Protein 4ZH0 (pdb70)

Secondary structure (DSSP, 8-state):
-HHHHHHHHHHHHHHHHHHHHHHHHHHT-HHHHHHHHHHHHHHHHHHHH-STT-HHHHHHHHHHHHHHHHHHHHGGGB-----GGG---SS-EEEEEEEEETTEEEEEE---SS--STT---HHHHHHHHHHHHHHHHHHHH-PPPTT----EEEEEEEEEEESTT--TTSHHHH--S-TTEEEEEEEEEETTEEEEEEEEEEEE-TTSTT-TTSS-EEEEEEEEEEEE-SHHHHHHHHHHHHHHHHHH--EEE----S-SEEEHHHHTHHHHHHHH--HHHHHHHHHHHHHHHS---S--S-SSSPPP-TTTS-GGG---HHHHHHH--HHHHHHHHTT-GGG--HHHHHHIIIIIT---S---PPPTT---TT-TTS--S-HHHHHHHHHHHHHTTHHHHHHHHHHHHHHHHHHTHHHHHHHHHHHHHHHHHHHHTSTT-GGGTTSEEEEE-TT-TTS--EEEEE-HHHHHHHHHHHHH-

Structure (mmCIF, N/CA/C/O backbone):
data_4ZH0
#
_entry.id   4ZH0
#
_cell.length_a   60.830
_cell.length_b   93.040
_cell.length_c   96.920
_cell.angle_alpha   90.00
_cell.angle_beta   90.00
_cell.angle_gamma   90.00
#
_symmetry.space_group_name_H-M   'P 21 21 21'
#
loop_
_entity.id
_entity.type
_entity.pdbx_description
1 polymer 'Outer membrane protein-adhesin'
2 water water
#
loop_
_atom_site.group_PDB
_atom_site.id
_atom_site.type_symbol
_atom_site.label_atom_id
_atom_site.label_alt_id
_atom_site.label_comp_id
_atom_site.label_asym_id
_atom_site.label_entity_id
_atom_site.label_seq_id
_atom_site.pdbx_PDB_ins_code
_atom_site.Cartn_x
_atom_site.Cartn_y
_atom_site.Cartn_z
_atom_site.occupancy
_atom_site.B_iso_or_equiv
_atom_site.auth_seq_id
_atom_site.auth_comp_id
_atom_site.auth_asym_id
_atom_site.auth_atom_id
_atom_site.pdbx_PDB_model_num
ATOM 1 N N . GLN A 1 18 ? 42.122 -8.006 70.012 1.00 62.77 27 GLN A N 1
AT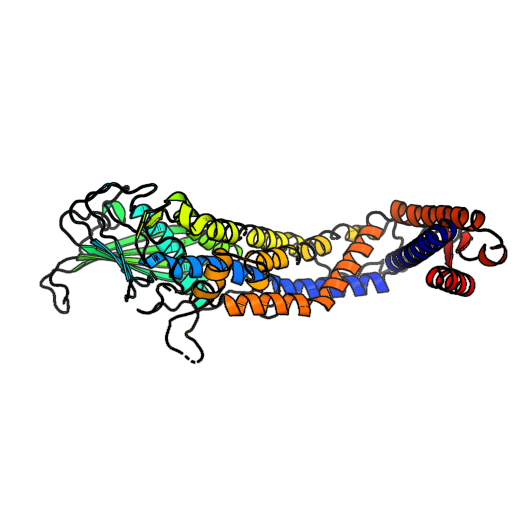OM 2 C CA . GLN A 1 18 ? 42.243 -7.814 71.475 1.00 65.94 27 GLN A CA 1
ATOM 3 C C . GLN A 1 18 ? 40.870 -7.702 72.113 1.00 70.60 27 GLN A C 1
ATOM 4 O O . GLN A 1 18 ? 40.115 -6.741 71.841 1.00 66.70 27 GLN A O 1
ATOM 10 N N . ASP A 1 19 ? 40.581 -8.657 72.991 1.00 70.60 28 ASP A N 1
ATOM 11 C CA . ASP A 1 19 ? 39.332 -8.670 73.750 1.00 72.56 28 ASP A CA 1
ATOM 12 C C . ASP A 1 19 ? 39.106 -7.341 74.483 1.00 73.81 28 ASP A C 1
ATOM 13 O O . ASP A 1 19 ? 38.160 -6.620 74.155 1.00 64.61 28 ASP A O 1
ATOM 18 N N . LEU A 1 20 ? 40.006 -6.999 75.413 1.00 69.59 29 LEU A N 1
ATOM 19 C CA . LEU A 1 20 ? 39.864 -5.792 76.258 1.00 66.28 29 LEU A CA 1
ATOM 20 C C . LEU A 1 20 ? 39.617 -4.484 75.474 1.00 69.75 29 LEU A C 1
ATOM 21 O O . LEU A 1 20 ? 38.953 -3.571 75.970 1.00 71.05 29 LEU A O 1
ATOM 26 N N . SER A 1 21 ? 40.135 -4.401 74.256 1.00 62.41 30 SER A N 1
ATOM 27 C CA . SER A 1 21 ? 39.937 -3.236 73.433 1.00 61.34 30 SER A CA 1
ATOM 28 C C . SER A 1 21 ? 38.537 -3.210 72.794 1.00 57.69 30 SER A C 1
ATOM 29 O O . SER A 1 21 ? 37.954 -2.121 72.636 1.00 48.12 30 SER A O 1
ATOM 32 N N . ASP A 1 22 ? 38.014 -4.366 72.395 1.00 57.48 31 ASP A N 1
ATOM 33 C CA . ASP A 1 22 ? 36.627 -4.421 71.898 1.00 59.31 31 ASP A CA 1
ATOM 34 C C . ASP A 1 22 ? 35.652 -4.069 73.018 1.00 58.23 31 ASP A C 1
ATOM 35 O O . ASP A 1 22 ? 34.611 -3.430 72.774 1.00 51.94 31 ASP A O 1
ATOM 40 N N . ARG A 1 23 ? 36.000 -4.471 74.240 1.00 49.03 32 ARG A N 1
ATOM 41 C CA . ARG A 1 23 ? 35.276 -4.037 75.433 1.00 54.13 32 ARG A CA 1
ATOM 42 C C . ARG A 1 23 ? 35.187 -2.540 75.612 1.00 52.61 32 ARG A C 1
ATOM 43 O O . ARG A 1 23 ? 34.120 -2.025 75.906 1.00 53.72 32 ARG A O 1
ATOM 51 N N . TYR A 1 24 ? 36.319 -1.853 75.529 1.00 50.26 33 TYR A N 1
ATOM 52 C CA . TYR A 1 24 ? 36.345 -0.422 75.827 1.00 44.77 33 TYR A CA 1
ATOM 53 C C . TYR A 1 24 ? 35.646 0.358 74.732 1.00 42.55 33 TYR A C 1
ATOM 54 O O . TYR A 1 24 ? 35.064 1.385 75.011 1.00 41.39 33 TYR A O 1
ATOM 63 N N . GLU A 1 25 ? 35.703 -0.159 73.509 1.00 42.10 34 GLU A N 1
ATOM 64 C CA . GLU A 1 25 ? 35.105 0.467 72.357 1.00 47.54 34 GLU A CA 1
ATOM 65 C C . GLU A 1 25 ? 33.571 0.374 72.504 1.00 43.19 34 GLU A C 1
ATOM 66 O O . GLU A 1 25 ? 32.875 1.371 72.345 1.00 40.12 34 GLU A O 1
ATOM 72 N N . SER A 1 26 ? 33.088 -0.828 72.805 1.00 37.74 35 SER A N 1
ATOM 73 C CA . SER A 1 26 ? 31.688 -1.080 72.930 1.00 38.74 35 SER A CA 1
ATOM 74 C C . SER A 1 26 ? 31.105 -0.191 74.075 1.00 35.77 35 SER A C 1
ATOM 75 O O . SER A 1 26 ? 30.116 0.469 73.882 1.00 34.27 35 SER A O 1
ATOM 78 N N . LEU A 1 27 ? 31.764 -0.162 75.223 1.00 34.95 36 LEU A N 1
ATOM 79 C CA . LEU A 1 27 ? 31.426 0.744 76.327 1.00 37.10 36 LEU A CA 1
ATOM 80 C C . LEU A 1 27 ? 31.400 2.243 75.996 1.00 39.51 36 LEU A C 1
ATOM 81 O O . LEU A 1 27 ? 30.533 2.956 76.494 1.00 35.90 36 LEU A O 1
ATOM 86 N N . ASN A 1 28 ? 32.387 2.717 75.232 1.00 35.67 37 ASN A N 1
ATOM 87 C CA . ASN A 1 28 ? 32.422 4.121 74.798 1.00 38.43 37 ASN A CA 1
ATOM 88 C C . ASN A 1 28 ? 31.257 4.450 73.907 1.00 33.43 37 ASN A C 1
ATOM 89 O O . ASN A 1 28 ? 30.659 5.527 74.026 1.00 35.05 37 ASN A O 1
ATOM 94 N N . ASN A 1 29 ? 30.975 3.557 72.974 1.00 31.42 38 ASN A N 1
ATOM 95 C CA . ASN A 1 29 ? 29.849 3.722 72.100 1.00 36.41 38 ASN A CA 1
ATOM 96 C C . ASN A 1 29 ? 28.525 3.714 72.825 1.00 34.34 38 ASN A C 1
ATOM 97 O O . ASN A 1 29 ? 27.688 4.522 72.500 1.00 32.79 38 ASN A O 1
ATOM 102 N N . LEU A 1 30 ? 28.345 2.820 73.792 1.00 30.27 39 LEU A N 1
ATOM 103 C CA . LEU A 1 30 ? 27.117 2.810 74.610 1.00 29.86 39 LEU A CA 1
ATOM 104 C C . LEU A 1 30 ? 26.946 4.065 75.488 1.00 27.97 39 LEU A C 1
ATOM 105 O O . LEU A 1 30 ? 25.857 4.594 75.647 1.00 23.63 39 LEU A O 1
ATOM 110 N N . LEU A 1 31 ? 28.012 4.475 76.142 1.00 27.18 40 LEU A N 1
ATOM 111 C CA . LEU A 1 31 ? 27.984 5.750 76.854 1.00 26.44 40 LEU A CA 1
ATOM 112 C C . LEU A 1 31 ? 27.579 6.938 75.987 1.00 28.29 40 LEU A C 1
ATOM 113 O O . LEU A 1 31 ? 26.715 7.752 76.404 1.00 25.45 40 LEU A O 1
ATOM 118 N N . ASN A 1 32 ? 28.154 7.046 74.800 1.00 26.51 41 ASN A N 1
ATOM 119 C CA . ASN A 1 32 ? 27.680 8.053 73.839 1.00 28.73 41 ASN A CA 1
ATOM 120 C C . ASN A 1 32 ? 26.212 7.939 73.460 1.00 28.67 41 ASN A C 1
ATOM 121 O O . ASN A 1 32 ? 25.474 8.931 73.438 1.00 31.18 41 ASN A O 1
ATOM 126 N N . ARG A 1 33 ? 25.780 6.722 73.166 1.00 26.47 42 ARG A N 1
ATOM 127 C CA . ARG A 1 33 ? 24.396 6.492 72.904 1.00 26.35 42 ARG A CA 1
ATOM 128 C C . ARG A 1 33 ? 23.489 6.918 74.067 1.00 27.14 42 ARG A C 1
ATOM 129 O O . ARG A 1 33 ? 22.512 7.616 73.891 1.00 23.46 42 ARG A O 1
ATOM 137 N N . TYR A 1 34 ? 23.821 6.470 75.266 1.00 25.20 43 TYR A N 1
ATOM 138 C CA . TYR A 1 34 ? 23.117 6.837 76.449 1.00 27.25 43 TYR A CA 1
ATOM 139 C C . TYR A 1 34 ? 23.035 8.324 76.662 1.00 27.88 43 TYR A C 1
ATOM 140 O O . TYR A 1 34 ? 21.964 8.880 76.978 1.00 24.09 43 TYR A O 1
ATOM 149 N N . SER A 1 35 ? 24.165 8.980 76.485 1.00 25.39 44 SER A N 1
ATOM 150 C CA . SER A 1 35 ? 24.186 10.430 76.669 1.00 26.74 44 SER A CA 1
ATOM 151 C C . SER A 1 35 ? 23.260 11.169 75.684 1.00 24.04 44 SER A C 1
ATOM 152 O O . SER A 1 35 ? 22.564 12.104 76.098 1.00 24.53 44 SER A O 1
ATOM 155 N N . THR A 1 36 ? 23.235 10.738 74.428 1.00 21.13 45 THR A N 1
ATOM 156 C CA . THR A 1 36 ? 22.381 11.319 73.387 1.00 22.89 45 THR A CA 1
ATOM 157 C C . THR A 1 36 ? 20.928 11.035 73.650 1.00 22.87 45 THR A C 1
ATOM 158 O O . THR A 1 36 ? 20.079 11.924 73.556 1.00 20.28 45 THR A O 1
ATOM 162 N N . LEU A 1 37 ? 20.618 9.799 74.022 1.00 22.32 46 LEU A N 1
ATOM 163 C CA . LEU A 1 37 ? 19.235 9.435 74.383 1.00 24.44 46 LEU A CA 1
ATOM 164 C C . LEU A 1 37 ? 18.691 10.227 75.615 1.00 22.69 46 LEU A C 1
ATOM 165 O O . LEU A 1 37 ? 17.529 10.685 75.602 1.00 22.82 46 LEU A O 1
ATOM 170 N N . ASN A 1 38 ? 19.558 10.431 76.607 1.00 21.75 47 ASN A N 1
ATOM 171 C CA . ASN A 1 38 ? 19.276 11.228 77.769 1.00 22.48 47 ASN A CA 1
ATOM 172 C C . ASN A 1 38 ? 18.902 12.651 77.402 1.00 22.80 47 ASN A C 1
ATOM 173 O O . ASN A 1 38 ? 17.860 13.159 77.813 1.00 22.32 47 ASN A O 1
ATOM 178 N N . THR A 1 39 ? 19.719 13.261 76.570 1.00 21.80 48 THR A N 1
ATOM 179 C CA . THR A 1 39 ? 19.418 14.558 76.054 1.00 22.73 48 THR A CA 1
ATOM 180 C C . THR A 1 39 ? 18.056 14.631 75.276 1.00 23.53 48 THR A C 1
ATOM 181 O O . THR A 1 39 ? 17.350 15.644 75.357 1.00 21.53 48 THR A O 1
ATOM 185 N N . LEU A 1 40 ? 17.745 13.598 74.515 1.00 21.68 49 LEU A N 1
ATOM 186 C CA . LEU A 1 40 ? 16.552 13.564 73.657 1.00 26.45 49 LEU A CA 1
ATOM 187 C C . LEU A 1 40 ? 15.289 13.514 74.496 1.00 24.67 49 LEU A C 1
ATOM 188 O O . LEU A 1 40 ? 14.320 14.219 74.205 1.00 25.10 49 LEU A O 1
ATOM 193 N N . ILE A 1 41 ? 15.351 12.729 75.580 1.00 22.32 50 ILE A N 1
ATOM 194 C CA . ILE A 1 41 ? 14.326 12.662 76.607 1.00 24.80 50 ILE A CA 1
ATOM 195 C C . ILE A 1 41 ? 14.123 14.007 77.308 1.00 25.57 50 ILE A C 1
ATOM 196 O O . ILE A 1 41 ? 13.010 14.483 77.409 1.00 23.40 50 ILE A O 1
ATOM 201 N N . LYS A 1 42 ? 15.221 14.644 77.707 1.00 23.44 51 LYS A N 1
ATOM 202 C CA . LYS A 1 42 ? 15.138 15.977 78.274 1.00 22.91 51 LYS A CA 1
ATOM 203 C C . LYS A 1 42 ? 14.547 17.018 77.302 1.00 21.01 51 LYS A C 1
ATOM 204 O O . LYS A 1 42 ? 13.708 17.835 77.668 1.00 23.01 51 LYS A O 1
ATOM 210 N N . LEU A 1 43 ? 14.974 16.985 76.050 1.00 21.90 52 LEU A N 1
ATOM 211 C CA . LEU A 1 43 ? 14.492 17.912 75.075 1.00 21.61 52 LEU A CA 1
ATOM 212 C C . LEU A 1 43 ? 12.986 17.735 74.844 1.00 26.04 52 LEU A C 1
ATOM 213 O O . LEU A 1 43 ? 12.219 18.714 74.653 1.00 24.58 52 LEU A O 1
ATOM 218 N N . SER A 1 44 ? 12.598 16.492 74.750 1.00 27.52 53 SER A N 1
ATOM 219 C CA . SER A 1 44 ? 11.206 16.141 74.486 1.00 30.86 53 SER A CA 1
ATOM 220 C C . SER A 1 44 ? 10.274 16.475 75.650 1.00 30.82 53 SER A C 1
ATOM 221 O O . SER A 1 44 ? 9.061 16.417 75.466 1.00 34.36 53 SER A O 1
ATOM 224 N N . ALA A 1 45 ? 10.809 16.771 76.837 1.00 28.76 54 ALA A N 1
ATOM 225 C CA . ALA A 1 45 ? 10.009 17.259 77.980 1.00 31.34 54 ALA A CA 1
ATOM 226 C C . ALA A 1 45 ? 10.073 18.775 78.180 1.00 31.28 54 ALA A C 1
ATOM 227 O O . ALA A 1 45 ? 9.627 19.273 79.179 1.00 33.93 54 ALA A O 1
ATOM 229 N N . ASP A 1 46 ? 10.673 19.517 77.257 1.00 30.09 55 ASP A N 1
ATOM 230 C CA . ASP A 1 46 ? 10.875 20.958 77.421 1.00 28.25 55 ASP A CA 1
ATOM 231 C C . ASP A 1 46 ? 10.222 21.673 76.255 1.00 24.12 55 ASP A C 1
ATOM 232 O O . ASP A 1 46 ? 10.813 21.735 75.165 1.00 24.23 55 ASP A O 1
ATOM 237 N N . PRO A 1 47 ? 9.016 22.234 76.458 1.00 26.70 56 PRO A N 1
ATOM 238 C CA . PRO A 1 47 ? 8.359 22.981 75.361 1.00 24.47 56 PRO A CA 1
ATOM 239 C C . PRO A 1 47 ? 9.150 24.070 74.739 1.00 23.68 56 PRO A C 1
ATOM 240 O O . PRO A 1 47 ? 9.035 24.243 73.536 1.00 24.63 56 PRO A O 1
ATOM 244 N N . SER A 1 48 ? 9.994 24.775 75.478 1.00 23.60 57 SER A N 1
ATOM 245 C CA . SER A 1 48 ? 10.800 25.837 74.839 1.00 25.83 57 SER A CA 1
ATOM 246 C C . SER A 1 48 ? 11.781 25.255 73.764 1.00 26.02 57 SER A C 1
ATOM 247 O O . SER A 1 48 ? 11.932 25.822 72.678 1.00 26.97 57 SER A O 1
ATOM 250 N N . ALA A 1 49 ? 12.384 24.095 74.045 1.00 23.97 58 ALA A N 1
ATOM 251 C CA . ALA A 1 49 ? 13.207 23.435 73.060 1.00 26.33 58 ALA A CA 1
ATOM 252 C C . ALA A 1 49 ? 12.372 22.864 71.891 1.00 23.74 58 ALA A C 1
ATOM 253 O O . ALA A 1 49 ? 12.728 23.036 70.724 1.00 24.79 58 ALA A O 1
ATOM 255 N N . ILE A 1 50 ? 11.245 22.220 72.176 1.00 25.00 59 ILE A N 1
ATOM 256 C CA . ILE A 1 50 ? 10.385 21.673 71.141 1.00 22.53 59 ILE A CA 1
ATOM 257 C C . ILE A 1 50 ? 9.900 22.766 70.184 1.00 22.33 59 ILE A C 1
ATOM 258 O O . ILE A 1 50 ? 9.909 22.552 68.966 1.00 20.40 59 ILE A O 1
ATOM 263 N N . ASN A 1 51 ? 9.580 23.952 70.740 1.00 23.45 60 ASN A N 1
ATOM 264 C CA . ASN A 1 51 ? 9.140 25.092 69.924 1.00 23.23 60 ASN A CA 1
ATOM 265 C C . ASN A 1 51 ? 10.225 25.644 69.021 1.00 22.39 60 ASN A C 1
ATOM 266 O O . ASN A 1 51 ? 9.948 26.004 67.876 1.00 20.99 60 ASN A O 1
ATOM 271 N N . ALA A 1 52 ? 11.450 25.720 69.507 1.00 21.28 61 ALA A N 1
ATOM 272 C CA . ALA A 1 52 ? 12.532 26.181 68.650 1.00 19.55 61 ALA A CA 1
ATOM 273 C C . ALA A 1 52 ? 12.748 25.199 67.495 1.00 19.94 61 ALA A C 1
ATOM 274 O O . ALA A 1 52 ? 12.838 25.614 66.389 1.00 22.38 61 ALA A O 1
ATOM 276 N N . VAL A 1 53 ? 12.667 23.894 67.735 1.00 20.09 62 VAL A N 1
ATOM 277 C CA . VAL A 1 53 ? 12.862 22.896 66.692 1.00 20.82 62 VAL A CA 1
ATOM 278 C C . VAL A 1 53 ? 11.680 22.925 65.674 1.00 22.36 62 VAL A C 1
ATOM 279 O O . VAL A 1 53 ? 11.888 22.801 64.439 1.00 23.34 62 VAL A O 1
ATOM 283 N N . ARG A 1 54 ? 10.457 23.127 66.171 1.00 20.54 63 ARG A N 1
ATOM 284 C CA . ARG A 1 54 ? 9.315 23.320 65.276 1.00 22.23 63 ARG A CA 1
ATOM 285 C C . ARG A 1 54 ? 9.437 24.532 64.385 1.00 24.19 63 ARG A C 1
ATOM 286 O O . ARG A 1 54 ? 9.106 24.478 63.187 1.00 22.03 63 ARG A O 1
ATOM 294 N N . GLU A 1 55 ? 9.815 25.656 64.973 1.00 26.47 64 GLU A N 1
ATOM 295 C CA . GLU A 1 55 ? 10.051 26.851 64.187 1.00 27.29 64 GLU A CA 1
ATOM 296 C C . GLU A 1 55 ? 11.092 26.600 63.057 1.00 26.75 64 GLU A C 1
ATOM 297 O O . GLU A 1 55 ? 10.914 27.062 61.916 1.00 23.47 64 GLU A O 1
ATOM 303 N N . ASN A 1 56 ? 12.181 25.898 63.394 1.00 23.09 65 ASN A N 1
ATOM 304 C CA . ASN A 1 56 ? 13.186 25.552 62.418 1.00 20.95 65 ASN A CA 1
ATOM 305 C C . ASN A 1 56 ? 12.638 24.661 61.323 1.00 22.41 65 ASN A C 1
ATOM 306 O O . ASN A 1 56 ? 12.961 24.850 60.130 1.00 21.87 65 ASN A O 1
ATOM 311 N N . LEU A 1 57 ? 11.859 23.670 61.720 1.00 19.85 66 LEU A N 1
ATOM 312 C CA . LEU A 1 57 ? 11.190 22.819 60.730 1.00 22.11 66 LEU A CA 1
ATOM 313 C C . LEU A 1 57 ? 10.240 23.561 59.769 1.00 24.07 66 LEU A C 1
ATOM 314 O O . LEU A 1 57 ? 10.270 23.305 58.600 1.00 23.22 66 LEU A O 1
ATOM 319 N N . GLY A 1 58 ? 9.451 24.529 60.242 1.00 24.88 67 GLY A N 1
ATOM 320 C CA . GLY A 1 58 ? 8.610 25.315 59.340 1.00 24.52 67 GLY A CA 1
ATOM 321 C C . GLY A 1 58 ? 9.456 26.149 58.391 1.00 25.88 67 GLY A C 1
ATOM 322 O O . GLY A 1 58 ? 9.079 26.340 57.244 1.00 26.17 67 GLY A O 1
ATOM 323 N N . ALA A 1 59 ? 10.558 26.704 58.875 1.00 21.96 68 ALA A N 1
ATOM 324 C CA . ALA A 1 59 ? 11.411 27.491 57.998 1.00 23.78 68 ALA A CA 1
ATOM 325 C C . ALA A 1 59 ? 12.110 26.632 56.933 1.00 25.41 68 ALA A C 1
ATOM 326 O O . ALA A 1 59 ? 12.143 27.052 55.777 1.00 29.00 68 ALA A O 1
ATOM 328 N N . SER A 1 60 ? 12.544 25.409 57.252 1.00 23.05 69 SER A N 1
ATOM 329 C CA . SER A 1 60 ? 13.108 24.589 56.200 1.00 24.47 69 SER A CA 1
ATOM 330 C C . SER A 1 60 ? 12.057 24.211 55.146 1.00 22.71 69 SER A C 1
ATOM 331 O O . SER A 1 60 ? 12.390 24.047 54.003 1.00 23.02 69 SER A O 1
ATOM 334 N N . ALA A 1 61 ? 10.818 23.960 55.554 1.00 24.30 70 ALA A N 1
ATOM 335 C CA . ALA A 1 61 ? 9.742 23.622 54.606 1.00 25.14 70 ALA A CA 1
ATOM 336 C C . ALA A 1 61 ? 9.540 24.758 53.679 1.00 27.77 70 ALA A C 1
ATOM 337 O O . ALA A 1 61 ? 9.484 24.582 52.452 1.00 25.10 70 ALA A O 1
ATOM 339 N N . LYS A 1 62 ? 9.491 25.955 54.248 1.00 28.51 71 LYS A N 1
ATOM 340 C CA . LYS A 1 62 ? 9.436 27.158 53.382 1.00 32.80 71 LYS A CA 1
ATOM 341 C C . LYS A 1 62 ? 10.519 27.256 52.378 1.00 29.14 71 LYS A C 1
ATOM 342 O O . LYS A 1 62 ? 10.254 27.561 51.231 1.00 29.53 71 LYS A O 1
ATOM 348 N N . ASN A 1 63 ? 11.732 26.984 52.791 1.00 30.22 72 ASN A N 1
ATOM 349 C CA . ASN A 1 63 ? 12.805 26.894 51.885 1.00 30.62 72 ASN A CA 1
ATOM 350 C C . ASN A 1 63 ? 12.632 25.849 50.814 1.00 33.50 72 ASN A C 1
ATOM 351 O O . ASN A 1 63 ? 12.871 26.140 49.637 1.00 34.44 72 ASN A O 1
ATOM 356 N N . LEU A 1 64 ? 12.339 24.616 51.198 1.00 25.23 73 LEU A N 1
ATOM 357 C CA . LEU A 1 64 ? 12.214 23.609 50.149 1.00 24.61 73 LEU A CA 1
ATOM 358 C C . LEU A 1 64 ? 11.115 23.989 49.089 1.00 27.90 73 LEU A C 1
ATOM 359 O O . LEU A 1 64 ? 11.358 23.919 47.880 1.00 28.41 73 LEU A O 1
ATOM 364 N N . ILE A 1 65 ? 9.921 24.363 49.554 1.00 24.31 74 ILE A N 1
ATOM 365 C CA . ILE A 1 65 ? 8.700 24.543 48.714 1.00 28.26 74 ILE A CA 1
ATOM 366 C C . ILE A 1 65 ? 8.566 25.971 48.146 1.00 29.63 74 ILE A C 1
ATOM 367 O O . ILE A 1 65 ? 7.874 26.201 47.164 1.00 32.98 74 ILE A O 1
ATOM 372 N N . GLY A 1 66 ? 9.249 26.933 48.740 1.00 29.99 75 GLY A N 1
ATOM 373 C CA . GLY A 1 66 ? 9.068 28.334 48.436 1.00 28.33 75 GLY A CA 1
ATOM 374 C C . GLY A 1 66 ? 10.214 28.896 47.676 1.00 30.08 75 GLY A C 1
ATOM 375 O O . GLY A 1 66 ? 10.039 29.859 46.931 1.00 31.81 75 GLY A O 1
ATOM 376 N N . ASP A 1 67 ? 11.406 28.350 47.861 1.00 28.92 76 ASP A N 1
ATOM 377 C CA . ASP A 1 67 ? 12.585 28.926 47.187 1.00 32.21 76 ASP A CA 1
ATOM 378 C C . ASP A 1 67 ? 12.856 28.214 45.867 1.00 29.05 76 ASP A C 1
ATOM 379 O O . ASP A 1 67 ? 12.243 27.164 45.553 1.00 29.19 76 ASP A O 1
ATOM 384 N N . LYS A 1 68 ? 13.778 28.778 45.103 1.00 30.36 77 LYS A N 1
ATOM 385 C CA . LYS A 1 68 ? 14.165 28.207 43.801 1.00 29.09 77 LYS A CA 1
ATOM 386 C C . LYS A 1 68 ? 15.628 27.891 43.805 1.00 29.00 77 LYS A C 1
ATOM 387 O O . LYS A 1 68 ? 15.995 26.732 44.056 1.00 26.00 77 LYS A O 1
ATOM 393 N N . ALA A 1 69 ? 16.478 28.887 43.560 1.00 28.61 78 ALA A N 1
ATOM 394 C CA . ALA A 1 69 ? 17.914 28.659 43.528 1.00 29.70 78 ALA A CA 1
ATOM 395 C C . ALA A 1 69 ? 18.402 27.824 44.674 1.00 28.95 78 ALA A C 1
ATOM 396 O O . ALA A 1 69 ? 19.155 26.885 44.466 1.00 34.48 78 ALA A O 1
ATOM 398 N N . ASN A 1 70 ? 17.975 28.169 45.886 1.00 29.13 79 ASN A N 1
ATOM 399 C CA . ASN A 1 70 ? 18.412 27.474 47.078 1.00 32.94 79 ASN A CA 1
ATOM 400 C C . ASN A 1 70 ? 17.683 26.204 47.485 1.00 28.95 79 ASN A C 1
ATOM 401 O O . ASN A 1 70 ? 18.053 25.646 48.495 1.00 32.22 79 ASN A O 1
ATOM 406 N N . SER A 1 71 ? 16.672 25.756 46.744 1.00 26.59 80 SER A N 1
ATOM 407 C CA . SER A 1 71 ? 15.928 24.525 47.081 1.00 23.80 80 SER A CA 1
ATOM 408 C C . SER A 1 71 ? 16.461 23.296 46.357 1.00 23.28 80 SER A C 1
ATOM 409 O O . SER A 1 71 ? 16.386 23.250 45.120 1.00 21.82 80 SER A O 1
ATOM 412 N N . PRO A 1 72 ? 16.946 22.277 47.096 1.00 20.42 81 PRO A N 1
ATOM 413 C CA . PRO A 1 72 ? 17.322 21.040 46.374 1.00 22.96 81 PRO A CA 1
ATOM 414 C C . PRO A 1 72 ? 16.137 20.385 45.693 1.00 22.17 81 PRO A C 1
ATOM 415 O O . PRO A 1 72 ? 16.276 19.743 44.671 1.00 23.19 81 PRO A O 1
ATOM 419 N N . ALA A 1 73 ? 14.966 20.602 46.235 1.00 23.27 82 ALA A N 1
ATOM 420 C CA . ALA A 1 73 ? 13.767 20.060 45.639 1.00 24.69 82 ALA A CA 1
ATOM 421 C C . ALA A 1 73 ? 13.476 20.694 44.252 1.00 23.74 82 ALA A C 1
ATOM 422 O O . ALA A 1 73 ? 13.231 19.971 43.261 1.00 23.25 82 ALA A O 1
ATOM 424 N N . TYR A 1 74 ? 13.514 22.013 44.200 1.00 21.04 83 TYR A N 1
ATOM 425 C CA . TYR A 1 74 ? 13.382 22.729 42.984 1.00 21.58 83 TYR A CA 1
ATOM 426 C C . TYR A 1 74 ? 14.412 22.272 41.983 1.00 21.16 83 TYR A C 1
ATOM 427 O O . TYR A 1 74 ? 14.024 21.993 40.841 1.00 22.95 83 TYR A O 1
ATOM 436 N N . GLN A 1 75 ? 15.690 22.249 42.392 1.00 19.44 84 GLN A N 1
ATOM 437 C CA . GLN A 1 75 ? 16.776 21.917 41.495 1.00 21.45 84 GLN A CA 1
ATOM 438 C C . GLN A 1 75 ? 16.631 20.538 40.939 1.00 22.15 84 GLN A C 1
ATOM 439 O O . GLN A 1 75 ? 16.914 20.328 39.728 1.00 19.74 84 GLN A O 1
ATOM 445 N N . ALA A 1 76 ? 16.152 19.615 41.777 1.00 20.66 85 ALA A N 1
ATOM 446 C CA . ALA A 1 76 ? 15.942 18.227 41.346 1.00 21.26 85 ALA A CA 1
ATOM 447 C C . ALA A 1 76 ? 14.812 18.044 40.302 1.00 20.18 85 ALA A C 1
ATOM 448 O O . ALA A 1 76 ? 14.954 17.297 39.307 1.00 21.80 85 ALA A O 1
ATOM 450 N N . VAL A 1 77 ? 13.704 18.730 40.517 1.00 21.33 86 VAL A N 1
ATOM 451 C CA . VAL A 1 77 ? 12.639 18.739 39.551 1.00 21.76 86 VAL A CA 1
ATOM 452 C C . VAL A 1 77 ? 13.087 19.329 38.172 1.00 23.81 86 VAL A C 1
ATOM 453 O O . VAL A 1 77 ? 12.789 18.740 37.134 1.00 21.85 86 VAL A O 1
ATOM 457 N N . LEU A 1 78 ? 13.745 20.491 38.204 1.00 22.01 87 LEU A N 1
ATOM 458 C CA . LEU A 1 78 ? 14.291 21.162 37.031 1.00 21.62 87 LEU A CA 1
ATOM 459 C C . LEU A 1 78 ? 15.252 20.263 36.270 1.00 20.98 87 LEU A C 1
ATOM 460 O O . LEU A 1 78 ? 15.215 20.183 35.037 1.00 21.51 87 LEU A O 1
ATOM 465 N N . LEU A 1 79 ? 16.032 19.509 37.001 1.00 20.05 88 LEU A N 1
ATOM 466 C CA . LEU A 1 79 ? 17.027 18.609 36.431 1.00 20.96 88 LEU A CA 1
ATOM 467 C C . LEU A 1 79 ? 16.369 17.404 35.721 1.00 21.41 88 LEU A C 1
ATOM 468 O O . LEU A 1 79 ? 16.763 17.061 34.584 1.00 23.47 88 LEU A O 1
ATOM 473 N N . ALA A 1 80 ? 15.372 16.806 36.341 1.00 18.58 89 ALA A N 1
ATOM 474 C CA . ALA A 1 80 ? 14.600 15.759 35.663 1.00 19.49 89 ALA A CA 1
ATOM 475 C C . ALA A 1 80 ? 13.943 16.243 34.328 1.00 22.11 89 ALA A C 1
ATOM 476 O O . ALA A 1 80 ? 14.087 15.619 33.306 1.00 20.83 89 ALA A O 1
ATOM 478 N N . ILE A 1 81 ? 13.264 17.373 34.365 1.00 20.01 90 ILE A N 1
ATOM 479 C CA . ILE A 1 81 ? 12.698 17.971 33.177 1.00 22.59 90 ILE A CA 1
ATOM 480 C C . ILE A 1 81 ? 13.764 18.314 32.093 1.00 25.37 90 ILE A C 1
ATOM 481 O O . ILE A 1 81 ? 13.651 17.953 30.922 1.00 21.84 90 ILE A O 1
ATOM 486 N N . ASN A 1 82 ? 14.786 19.043 32.493 1.00 23.97 91 ASN A N 1
ATOM 487 C CA . ASN A 1 82 ? 15.849 19.405 31.571 1.00 23.39 91 ASN A CA 1
ATOM 488 C C . ASN A 1 82 ? 16.545 18.221 30.945 1.00 22.84 91 ASN A C 1
ATOM 489 O O . ASN A 1 82 ? 16.896 18.309 29.795 1.00 22.23 91 ASN A O 1
ATOM 494 N N . ALA A 1 83 ? 16.701 17.107 31.667 1.00 22.61 92 ALA A N 1
ATOM 495 C CA . ALA A 1 83 ? 17.302 15.913 31.108 1.00 22.16 92 ALA A CA 1
ATOM 496 C C . ALA A 1 83 ? 16.473 15.341 29.981 1.00 22.49 92 ALA A C 1
ATOM 497 O O . ALA A 1 83 ? 17.046 14.903 28.971 1.00 21.71 92 ALA A O 1
ATOM 499 N N . ALA A 1 84 ? 15.143 15.345 30.148 1.00 24.17 93 ALA A N 1
ATOM 500 C CA . ALA A 1 84 ? 14.207 14.769 29.130 1.00 25.34 93 ALA A CA 1
ATOM 501 C C . ALA A 1 84 ? 14.167 15.627 27.855 1.00 24.73 93 ALA A C 1
ATOM 502 O O . ALA A 1 84 ? 14.299 15.110 26.759 1.00 21.16 93 ALA A O 1
ATOM 504 N N . VAL A 1 85 ? 14.038 16.939 28.013 1.00 23.67 94 VAL A N 1
ATOM 505 C CA . VAL A 1 85 ? 14.107 17.858 26.872 1.00 22.65 94 VAL A CA 1
ATOM 506 C C . VAL A 1 85 ? 15.462 17.746 26.172 1.00 23.21 94 VAL A C 1
ATOM 507 O O . VAL A 1 85 ? 15.549 17.629 24.931 1.00 21.32 94 VAL A O 1
ATOM 511 N N . GLY A 1 86 ? 16.512 17.743 26.970 1.00 19.52 95 GLY A N 1
ATOM 512 C CA . GLY A 1 86 ? 17.877 17.691 26.403 1.00 19.58 95 GLY A CA 1
ATOM 513 C C . GLY A 1 86 ? 18.151 16.387 25.690 1.00 20.18 95 GLY A C 1
ATOM 514 O O . GLY A 1 86 ? 18.740 16.406 24.601 1.00 19.04 95 GLY A O 1
ATOM 515 N N . PHE A 1 87 ? 17.590 15.267 26.203 1.00 19.99 96 PHE A N 1
ATOM 516 C CA . PHE A 1 87 ? 17.732 13.988 25.522 1.00 20.69 96 PHE A CA 1
ATOM 517 C C . PHE A 1 87 ? 17.118 14.115 24.114 1.00 22.86 96 PHE A C 1
ATOM 518 O O . PHE A 1 87 ? 17.770 13.743 23.119 1.00 21.81 96 PHE A O 1
ATOM 526 N N . TRP A 1 88 ? 15.925 14.711 23.997 1.00 19.79 97 TRP A N 1
ATOM 527 C CA . TRP A 1 88 ? 15.319 14.876 22.664 1.00 20.79 97 TRP A CA 1
ATOM 528 C C . TRP A 1 88 ? 16.107 15.817 21.752 1.00 19.59 97 TRP A C 1
ATOM 529 O O . TRP A 1 88 ? 16.290 15.552 20.559 1.00 19.23 97 TRP A O 1
ATOM 540 N N . ASN A 1 89 ? 16.664 16.867 22.299 1.00 18.79 98 ASN A N 1
ATOM 541 C CA . ASN A 1 89 ? 17.443 17.766 21.451 1.00 18.90 98 ASN A CA 1
ATOM 542 C C . ASN A 1 89 ? 18.714 17.050 20.910 1.00 18.50 98 ASN A C 1
ATOM 543 O O . ASN A 1 89 ? 19.177 17.344 19.857 1.00 21.15 98 ASN A O 1
ATOM 548 N N . VAL A 1 90 ? 19.217 16.059 21.615 1.00 20.57 99 VAL A N 1
ATOM 549 C CA . VAL A 1 90 ? 20.390 15.291 21.152 1.00 22.43 99 VAL A CA 1
ATOM 550 C C . VAL A 1 90 ? 20.036 14.350 20.031 1.00 20.98 99 VAL A C 1
ATOM 551 O O . VAL A 1 90 ? 20.666 14.356 18.984 1.00 20.95 99 VAL A O 1
ATOM 555 N N . VAL A 1 91 ? 18.992 13.571 20.249 1.00 23.45 100 VAL A N 1
ATOM 556 C CA . VAL A 1 91 ? 18.712 12.444 19.357 1.00 23.47 100 VAL A CA 1
ATOM 557 C C . VAL A 1 91 ? 17.623 12.689 18.320 1.00 22.39 100 VAL A C 1
ATOM 558 O O . VAL A 1 91 ? 17.459 11.913 17.415 1.00 22.75 100 VAL A O 1
ATOM 562 N N . GLY A 1 92 ? 16.846 13.737 18.468 1.00 23.44 101 GLY A N 1
ATOM 563 C CA . GLY A 1 92 ? 15.738 13.985 17.559 1.00 23.07 101 GLY A CA 1
ATOM 564 C C . GLY A 1 92 ? 16.137 14.036 16.093 1.00 21.76 101 GLY A C 1
ATOM 565 O O . GLY A 1 92 ? 15.465 13.490 15.253 1.00 21.74 101 GLY A O 1
ATOM 566 N N . TYR A 1 93 ? 17.227 14.695 15.775 1.00 23.20 102 TYR A N 1
ATOM 567 C CA . TYR A 1 93 ? 17.580 14.859 14.389 1.00 22.05 102 TYR A CA 1
ATOM 568 C C . TYR A 1 93 ? 17.876 13.560 13.611 1.00 23.56 102 TYR A C 1
ATOM 569 O O . TYR A 1 93 ? 17.882 13.624 12.408 1.00 25.61 102 TYR A O 1
ATOM 578 N N . VAL A 1 94 ? 18.114 12.439 14.277 1.00 22.95 103 VAL A N 1
ATOM 579 C CA . VAL A 1 94 ? 18.489 11.196 13.632 1.00 25.03 103 VAL A CA 1
ATOM 580 C C . VAL A 1 94 ? 17.351 10.231 13.675 1.00 25.73 103 VAL A C 1
ATOM 581 O O . VAL A 1 94 ? 17.450 9.175 13.097 1.00 25.98 103 VAL A O 1
ATOM 585 N N . THR A 1 95 ? 16.296 10.575 14.390 1.00 24.63 104 THR A N 1
ATOM 586 C CA . THR A 1 95 ? 15.199 9.651 14.665 1.00 29.28 104 THR A CA 1
ATOM 587 C C . THR A 1 95 ? 14.237 9.687 13.491 1.00 29.07 104 THR A C 1
ATOM 588 O O . THR A 1 95 ? 13.816 10.750 13.059 1.00 30.39 104 THR A O 1
ATOM 592 N N . GLN A 1 96 ? 13.892 8.527 12.944 1.00 31.74 105 GLN A N 1
ATOM 593 C CA . GLN A 1 96 ? 13.065 8.506 11.738 1.00 31.80 105 GLN A CA 1
ATOM 594 C C . GLN A 1 96 ? 11.592 8.589 12.072 1.00 27.18 105 GLN A C 1
ATOM 595 O O . GLN A 1 96 ? 11.115 8.003 13.061 1.00 26.16 105 GLN A O 1
ATOM 601 N N . CYS A 1 97 ? 10.875 9.349 11.269 1.00 26.24 106 CYS A N 1
ATOM 602 C CA . CYS A 1 97 ? 9.439 9.442 11.393 1.00 25.03 106 CYS A CA 1
ATOM 603 C C . CYS A 1 97 ? 8.765 9.602 10.016 1.00 24.92 106 CYS A C 1
ATOM 604 O O . CYS A 1 97 ? 9.386 10.069 9.052 1.00 25.63 106 CYS A O 1
ATOM 607 N N . GLY A 1 98 ? 7.478 9.276 9.937 1.00 24.44 107 GLY A N 1
ATOM 608 C CA . GLY A 1 98 ? 6.786 9.337 8.685 1.00 24.34 107 GLY A CA 1
ATOM 609 C C . GLY A 1 98 ? 5.467 8.592 8.656 1.00 25.68 107 GLY A C 1
ATOM 610 O O . GLY A 1 98 ? 4.913 8.126 9.688 1.00 25.45 107 GLY A O 1
ATOM 611 N N . GLY A 1 99 ? 4.930 8.530 7.434 1.00 23.68 108 GLY A N 1
ATOM 612 C CA . GLY A 1 99 ? 3.692 7.858 7.180 1.00 24.15 108 GLY A CA 1
ATOM 613 C C . GLY A 1 99 ? 2.531 8.805 7.227 1.00 23.87 108 GLY A C 1
ATOM 614 O O . GLY A 1 99 ? 2.673 10.090 7.202 1.00 25.83 108 GLY A O 1
ATOM 615 N N . ASN A 1 100 ? 1.384 8.169 7.227 1.00 27.31 109 ASN A N 1
ATOM 616 C CA . ASN A 1 100 ? 0.050 8.833 7.215 1.00 27.88 109 ASN A CA 1
ATOM 617 C C . ASN A 1 100 ? -0.681 8.641 8.516 1.00 28.53 109 ASN A C 1
ATOM 618 O O . ASN A 1 100 ? -0.107 8.033 9.438 1.00 26.36 109 ASN A O 1
ATOM 623 N N . ALA A 1 101 ? -1.930 9.120 8.604 1.00 30.33 110 ALA A N 1
ATOM 624 C CA . ALA A 1 101 ? -2.728 9.001 9.822 1.00 32.00 110 ALA A CA 1
ATOM 625 C C . ALA A 1 101 ? -2.940 7.575 10.214 1.00 33.69 110 ALA A C 1
ATOM 626 O O . ALA A 1 101 ? -2.799 6.659 9.389 1.00 35.07 110 ALA A O 1
ATOM 628 N N . ASN A 1 102 ? -3.233 7.394 11.503 1.00 33.52 111 ASN A N 1
ATOM 629 C CA . ASN A 1 102 ? -3.432 6.073 12.106 1.00 37.36 111 ASN A CA 1
ATOM 630 C C . ASN A 1 102 ? -2.239 5.174 11.996 1.00 33.22 111 ASN A C 1
ATOM 631 O O . ASN A 1 102 ? -2.406 3.988 11.953 1.00 42.74 111 ASN A O 1
ATOM 636 N N . GLY A 1 103 ? -1.037 5.714 11.890 1.00 32.79 112 GLY A N 1
ATOM 637 C CA . GLY A 1 103 ? 0.153 4.882 11.809 1.00 34.99 112 GLY A CA 1
ATOM 638 C C . GLY A 1 103 ? 0.323 4.069 10.517 1.00 41.43 112 GLY A C 1
ATOM 639 O O . GLY A 1 103 ? 1.036 3.051 10.528 1.00 39.02 112 GLY A O 1
ATOM 640 N N . GLN A 1 104 ? -0.296 4.529 9.418 1.00 35.65 113 GLN A N 1
ATOM 641 C CA . GLN A 1 104 ? -0.234 3.810 8.146 1.00 34.33 113 GLN A CA 1
ATOM 642 C C . GLN A 1 104 ? 0.962 4.227 7.316 1.00 35.23 113 GLN A C 1
ATOM 643 O O . GLN A 1 104 ? 1.348 5.426 7.349 1.00 31.58 113 GLN A O 1
ATOM 649 N N . LYS A 1 105 ? 1.541 3.279 6.549 1.00 31.17 114 LYS A N 1
ATOM 650 C CA . LYS A 1 105 ? 2.545 3.674 5.579 1.00 36.77 114 LYS A CA 1
ATOM 651 C C . LYS A 1 105 ? 2.009 4.640 4.553 1.00 33.85 114 LYS A C 1
ATOM 652 O O . LYS A 1 105 ? 0.822 4.775 4.386 1.00 34.09 114 LYS A O 1
ATOM 658 N N . SER A 1 106 ? 2.911 5.358 3.923 1.00 33.06 115 SER A N 1
ATOM 659 C CA . SER A 1 106 ? 2.555 6.377 2.971 1.00 33.32 115 SER A CA 1
ATOM 660 C C . SER A 1 106 ? 3.466 6.290 1.773 1.00 31.20 115 SER A C 1
ATOM 661 O O . SER A 1 106 ? 4.566 5.770 1.882 1.00 32.67 115 SER A O 1
ATOM 664 N N . ILE A 1 107 ? 3.010 6.885 0.659 1.00 33.33 116 ILE A N 1
ATOM 665 C CA . ILE A 1 107 ? 3.758 6.955 -0.610 1.00 32.37 116 ILE A CA 1
ATOM 666 C C . ILE A 1 107 ? 4.544 8.240 -0.716 1.00 31.88 116 ILE A C 1
ATOM 667 O O . ILE A 1 107 ? 5.734 8.232 -1.118 1.00 28.22 116 ILE A O 1
ATOM 672 N N . SER A 1 108 ? 3.897 9.366 -0.380 1.00 31.26 117 SER A N 1
ATOM 673 C CA . SER A 1 108 ? 4.585 10.648 -0.509 1.00 30.49 117 SER A CA 1
ATOM 674 C C . SER A 1 108 ? 4.025 11.688 0.472 1.00 33.59 117 SER A C 1
ATOM 675 O O . SER A 1 108 ? 3.493 12.680 0.050 1.00 33.00 117 SER A O 1
ATOM 678 N N . SER A 1 109 ? 4.169 11.445 1.778 1.00 32.42 118 SER A N 1
ATOM 679 C CA . SER A 1 109 ? 3.699 12.342 2.845 1.00 28.18 118 SER A CA 1
ATOM 680 C C . SER A 1 109 ? 4.928 12.970 3.596 1.00 28.19 118 SER A C 1
ATOM 681 O O . SER A 1 109 ? 5.699 12.252 4.255 1.00 31.37 118 SER A O 1
ATOM 684 N N . LYS A 1 110 ? 5.100 14.275 3.448 1.00 26.57 119 LYS A N 1
ATOM 685 C CA . LYS A 1 110 ? 6.100 15.079 4.141 1.00 26.92 119 LYS A CA 1
ATOM 686 C C . LYS A 1 110 ? 5.379 15.901 5.194 1.00 28.39 119 LYS A C 1
ATOM 687 O O . LYS A 1 110 ? 4.597 16.785 4.856 1.00 29.06 119 LYS A O 1
ATOM 693 N N . THR A 1 111 ? 5.645 15.623 6.477 1.00 28.12 120 THR A N 1
ATOM 694 C CA . THR A 1 111 ? 5.008 16.350 7.593 1.00 25.43 120 THR A CA 1
ATOM 695 C C . THR A 1 111 ? 6.075 17.028 8.431 1.00 26.21 120 THR A C 1
ATOM 696 O O . THR A 1 111 ? 6.973 16.356 8.911 1.00 25.99 120 THR A O 1
ATOM 700 N N . ILE A 1 112 ? 6.041 18.356 8.517 1.00 24.11 121 ILE A N 1
ATOM 701 C CA . ILE A 1 112 ? 7.099 19.110 9.109 1.00 24.89 121 ILE A CA 1
ATOM 702 C C . ILE A 1 112 ? 6.619 19.729 10.417 1.00 25.66 121 ILE A C 1
ATOM 703 O O . ILE A 1 112 ? 5.550 20.395 10.451 1.00 25.01 121 ILE A O 1
ATOM 708 N N . PHE A 1 113 ? 7.389 19.522 11.497 1.00 23.13 122 PHE A N 1
ATOM 709 C CA . PHE A 1 113 ? 7.019 20.089 12.821 1.00 21.96 122 PHE A CA 1
ATOM 710 C C . PHE A 1 113 ? 7.951 21.244 13.197 1.00 19.68 122 PHE A C 1
ATOM 711 O O . PHE A 1 113 ? 9.176 21.084 13.240 1.00 22.87 122 PHE A O 1
ATOM 719 N N . ASN A 1 114 ? 7.397 22.430 13.368 1.00 21.83 123 ASN A N 1
ATOM 720 C CA . ASN A 1 114 ? 8.203 23.627 13.602 1.00 22.35 123 ASN A CA 1
ATOM 721 C C . ASN A 1 114 ? 8.633 23.746 15.064 1.00 21.87 123 ASN A C 1
ATOM 722 O O . ASN A 1 114 ? 7.993 23.188 15.927 1.00 25.25 123 ASN A O 1
ATOM 727 N N . ASN A 1 115 ? 9.668 24.535 15.292 1.00 22.48 124 ASN A N 1
ATOM 728 C CA . ASN A 1 115 ? 10.382 24.671 16.569 1.00 25.67 124 ASN A CA 1
ATOM 729 C C . ASN A 1 115 ? 10.745 23.264 17.161 1.00 26.56 124 ASN A C 1
ATOM 730 O O . ASN A 1 115 ? 10.349 22.927 18.283 1.00 27.00 124 ASN A O 1
ATOM 735 N N . GLU A 1 116 ? 11.440 22.470 16.357 1.00 21.91 125 GLU A N 1
ATOM 736 C CA . GLU A 1 116 ? 11.962 21.160 16.712 1.00 23.85 125 GLU A CA 1
ATOM 737 C C . GLU A 1 116 ? 13.440 21.084 16.242 1.00 25.20 125 GLU A C 1
ATOM 738 O O . GLU A 1 116 ? 13.816 21.725 15.268 1.00 24.85 125 GLU A O 1
ATOM 744 N N . PRO A 1 117 ? 14.283 20.310 16.952 1.00 24.47 126 PRO A N 1
ATOM 745 C CA . PRO A 1 117 ? 15.747 20.408 16.727 1.00 22.97 126 PRO A CA 1
ATOM 746 C C . PRO A 1 117 ? 16.178 19.518 15.589 1.00 21.38 126 PRO A C 1
ATOM 747 O O . PRO A 1 117 ? 16.701 18.405 15.774 1.00 23.02 126 PRO A O 1
ATOM 751 N N . GLY A 1 118 ? 15.873 19.961 14.398 1.00 22.66 127 GLY A N 1
ATOM 752 C CA . GLY A 1 118 ? 16.192 19.182 13.204 1.00 22.12 127 GLY A CA 1
ATOM 753 C C . GLY A 1 118 ? 17.618 19.364 12.727 1.00 21.20 127 GLY A C 1
ATOM 754 O O . GLY A 1 118 ? 18.349 20.292 13.187 1.00 23.97 127 GLY A O 1
ATOM 755 N N . TYR A 1 11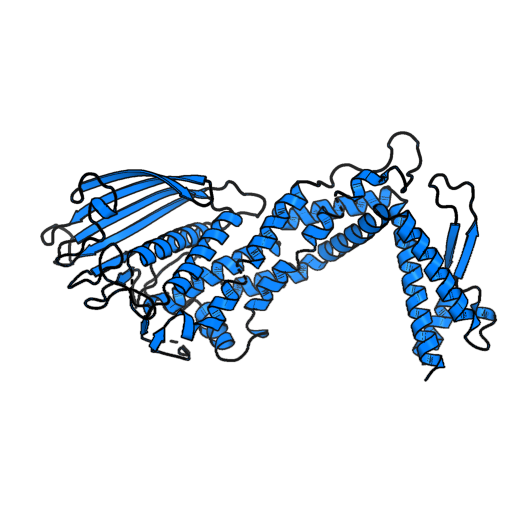9 ? 18.017 18.486 11.810 1.00 23.73 128 TYR A N 1
ATOM 756 C CA . TYR A 1 119 ? 19.319 18.632 11.157 1.00 27.31 128 TYR A CA 1
ATOM 757 C C . TYR A 1 119 ? 19.462 19.991 10.429 1.00 28.07 128 TYR A C 1
ATOM 758 O O . TYR A 1 119 ? 18.756 20.253 9.458 1.00 26.55 128 TYR A O 1
ATOM 767 N N . ARG A 1 120 ? 20.379 20.826 10.899 1.00 26.00 129 ARG A N 1
ATOM 768 C CA . ARG A 1 120 ? 20.564 22.212 10.441 1.00 29.27 129 ARG A CA 1
ATOM 769 C C . ARG A 1 120 ? 19.289 22.968 10.201 1.00 29.71 129 ARG A C 1
ATOM 770 O O . ARG A 1 120 ? 19.187 23.736 9.246 1.00 30.47 129 ARG A O 1
ATOM 778 N N . SER A 1 121 ? 18.326 22.787 11.081 1.00 30.56 130 SER A N 1
ATOM 779 C CA . SER A 1 121 ? 16.998 23.343 10.870 1.00 28.39 130 SER A CA 1
ATOM 780 C C . SER A 1 121 ? 16.322 23.578 12.230 1.00 29.07 130 SER A C 1
ATOM 781 O O . SER A 1 121 ? 16.650 22.906 13.198 1.00 23.60 130 SER A O 1
ATOM 784 N N . THR A 1 122 ? 15.340 24.487 12.262 1.00 29.41 131 THR A N 1
ATOM 785 C CA . THR A 1 122 ? 14.477 24.638 13.410 1.00 27.95 131 THR A CA 1
ATOM 786 C C . THR A 1 122 ? 13.172 23.895 13.242 1.00 24.67 131 THR A C 1
ATOM 787 O O . THR A 1 122 ? 12.286 24.059 14.068 1.00 26.11 131 THR A O 1
ATOM 791 N N . SER A 1 123 ? 13.102 22.989 12.283 1.00 23.35 132 SER A N 1
ATOM 792 C CA . SER A 1 123 ? 12.018 21.998 12.190 1.00 23.90 132 SER A CA 1
ATOM 793 C C . SER A 1 123 ? 12.518 20.575 12.009 1.00 23.03 132 SER A C 1
ATOM 794 O O . SER A 1 123 ? 13.642 20.361 11.530 1.00 24.08 132 SER A O 1
ATOM 797 N N . ILE A 1 124 ? 11.713 19.594 12.399 1.00 22.66 133 ILE A N 1
ATOM 798 C CA . ILE A 1 124 ? 11.998 18.212 12.084 1.00 23.09 133 ILE A CA 1
ATOM 799 C C . ILE A 1 124 ? 11.077 17.827 10.961 1.00 26.42 133 ILE A C 1
ATOM 800 O O . ILE A 1 124 ? 9.886 18.070 11.039 1.00 25.08 133 ILE A O 1
ATOM 805 N N . THR A 1 125 ? 11.638 17.196 9.912 1.00 27.19 134 THR A N 1
ATOM 806 C CA . THR A 1 125 ? 10.840 16.696 8.759 1.00 25.84 134 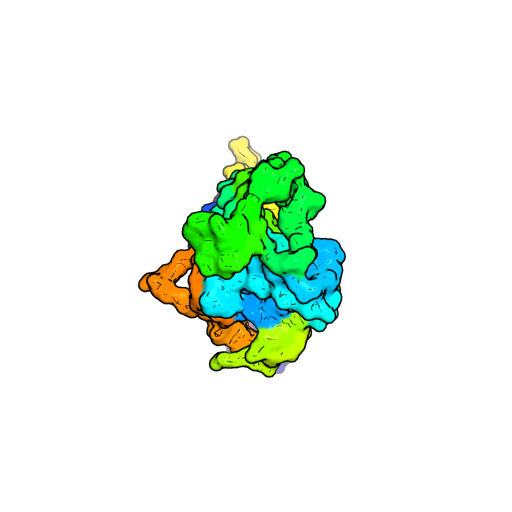THR A CA 1
ATOM 807 C C . THR A 1 125 ? 10.629 15.189 8.882 1.00 27.56 134 THR A C 1
ATOM 808 O O . THR A 1 125 ? 11.609 14.406 8.922 1.00 27.56 134 THR A O 1
ATOM 812 N N . CYS A 1 126 ? 9.368 14.777 8.908 1.00 26.26 135 CYS A N 1
ATOM 813 C CA . CYS A 1 126 ? 8.957 13.357 8.868 1.00 25.98 135 CYS A CA 1
ATOM 814 C C . CYS A 1 126 ? 8.541 12.998 7.430 1.00 29.39 135 CYS A C 1
ATOM 815 O O . CYS A 1 126 ? 7.461 13.367 6.931 1.00 27.74 135 CYS A O 1
ATOM 818 N N . SER A 1 127 ? 9.382 12.226 6.785 1.00 26.98 136 SER A N 1
ATOM 819 C CA . SER A 1 127 ? 9.201 11.947 5.415 1.00 32.84 136 SER A CA 1
ATOM 820 C C . SER A 1 127 ? 9.709 10.548 5.076 1.00 36.84 136 SER A C 1
ATOM 821 O O . SER A 1 127 ? 10.199 10.343 3.998 1.00 40.01 136 SER A O 1
ATOM 824 N N . LEU A 1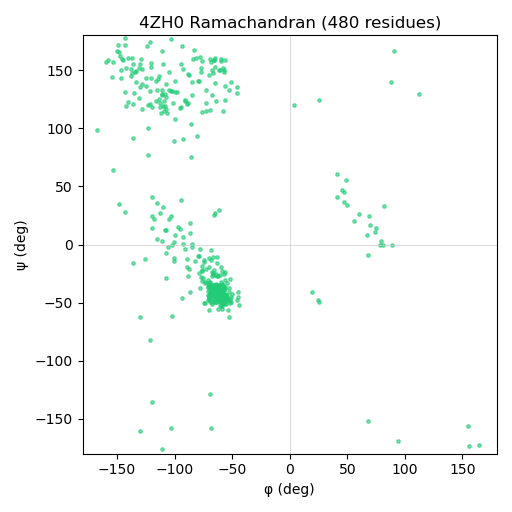 128 ? 9.575 9.582 5.960 1.00 37.74 137 LEU A N 1
ATOM 825 C CA . LEU A 1 128 ? 9.918 8.228 5.591 1.00 37.79 137 LEU A CA 1
ATOM 826 C C . LEU A 1 128 ? 8.746 7.539 4.910 1.00 36.52 137 LEU A C 1
ATOM 827 O O . LEU A 1 128 ? 7.783 7.123 5.552 1.00 35.73 137 LEU A O 1
ATOM 832 N N . ASN A 1 129 ? 8.835 7.414 3.585 1.00 34.99 138 ASN A N 1
ATOM 833 C CA . ASN A 1 129 ? 7.778 6.734 2.767 1.00 33.34 138 ASN A CA 1
ATOM 834 C C . ASN A 1 129 ? 8.064 5.289 2.512 1.00 39.71 138 ASN A C 1
ATOM 835 O O . ASN A 1 129 ? 9.221 4.888 2.536 1.00 39.59 138 ASN A O 1
ATOM 840 N N . GLY A 1 130 ? 7.006 4.518 2.272 1.00 38.09 139 GLY A N 1
ATOM 841 C CA . GLY A 1 130 ? 7.130 3.085 1.980 1.00 43.69 139 GLY A CA 1
ATOM 842 C C . GLY A 1 130 ? 7.465 2.075 3.089 1.00 46.72 139 GLY A C 1
ATOM 843 O O . GLY A 1 130 ? 7.798 0.930 2.799 1.00 44.54 139 GLY A O 1
ATOM 844 N N . HIS A 1 131 ? 7.426 2.484 4.348 1.00 43.61 140 HIS A N 1
ATOM 845 C CA . HIS A 1 131 ? 7.619 1.575 5.481 1.00 39.30 140 HIS A CA 1
ATOM 846 C C . HIS A 1 131 ? 6.541 1.865 6.474 1.00 39.30 140 HIS A C 1
ATOM 847 O O . HIS A 1 131 ? 6.193 3.046 6.669 1.00 34.21 140 HIS A O 1
ATOM 854 N N . SER A 1 132 ? 5.995 0.817 7.085 1.00 35.73 141 SER A N 1
ATOM 855 C CA . SER A 1 132 ? 4.984 0.968 8.096 1.00 37.26 141 SER A CA 1
ATOM 856 C C . SER A 1 132 ? 5.621 1.502 9.368 1.00 35.10 141 SER A C 1
ATOM 857 O O . SER A 1 132 ? 6.654 1.037 9.774 1.00 33.77 141 SER A O 1
ATOM 860 N N . PRO A 1 133 ? 5.013 2.525 9.971 1.00 35.73 142 PRO A N 1
ATOM 861 C CA . PRO A 1 133 ? 5.517 2.982 11.233 1.00 36.83 142 PRO A CA 1
ATOM 862 C C . PRO A 1 133 ? 5.428 1.892 12.275 1.00 34.52 142 PRO A C 1
ATOM 863 O O . PRO A 1 133 ? 4.543 1.079 12.183 1.00 30.65 142 PRO A O 1
ATOM 867 N N . GLY A 1 134 ? 6.344 1.903 13.247 1.00 30.36 143 GLY A N 1
ATOM 868 C CA . GLY A 1 134 ? 6.305 0.974 14.370 1.00 31.23 143 GLY A CA 1
ATOM 869 C C . GLY A 1 134 ? 7.654 0.729 15.026 1.00 30.12 143 GLY A C 1
ATOM 870 O O . GLY A 1 134 ? 8.653 1.352 14.669 1.00 27.30 143 GLY A O 1
ATOM 871 N N . TYR A 1 135 ? 7.668 -0.221 15.958 1.00 28.88 144 TYR A N 1
ATOM 872 C CA . TYR A 1 135 ? 8.883 -0.657 16.591 1.00 30.59 144 TYR A CA 1
ATOM 873 C C . TYR A 1 135 ? 10.026 -0.906 15.584 1.00 32.00 144 TYR A C 1
ATOM 874 O O . TYR A 1 135 ? 9.846 -1.603 14.596 1.00 33.83 144 TYR A O 1
ATOM 883 N N . TYR A 1 136 ? 11.208 -0.345 15.839 1.00 31.19 145 TYR A N 1
ATOM 884 C CA . TYR A 1 136 ? 12.326 -0.433 14.904 1.00 28.70 145 TYR A CA 1
ATOM 885 C C . TYR A 1 136 ? 12.005 0.080 13.488 1.00 31.35 145 TYR A C 1
ATOM 886 O O . TYR A 1 136 ? 12.727 -0.253 12.543 1.00 31.77 145 TYR A O 1
ATOM 895 N N . GLY A 1 137 ? 10.968 0.901 13.329 1.00 29.33 146 GLY A N 1
ATOM 896 C CA . GLY A 1 137 ? 10.707 1.600 12.072 1.00 29.45 146 GLY A CA 1
ATOM 897 C C . GLY A 1 137 ? 10.471 3.083 12.316 1.00 32.62 146 GLY A C 1
ATOM 898 O O . GLY A 1 137 ? 10.859 3.617 13.371 1.00 27.70 146 GLY A O 1
ATOM 899 N N . PRO A 1 138 ? 9.833 3.769 11.341 1.00 29.12 147 PRO A N 1
ATOM 900 C CA . PRO A 1 138 ? 9.610 5.167 11.549 1.00 27.19 147 PRO A CA 1
ATOM 901 C C . PRO A 1 138 ? 8.607 5.363 12.635 1.00 24.30 147 PRO A C 1
ATOM 902 O O . PRO A 1 138 ? 7.710 4.554 12.811 1.00 22.34 147 PRO A O 1
ATOM 914 N N . SER A 1 140 ? 5.420 6.885 14.028 1.00 26.07 149 SER A N 1
ATOM 915 C CA . SER A 1 140 ? 4.183 7.348 13.424 1.00 24.96 149 SER A CA 1
ATOM 916 C C . SER A 1 140 ? 3.948 8.815 13.726 1.00 26.06 149 SER A C 1
ATOM 917 O O . SER A 1 140 ? 4.452 9.359 14.750 1.00 23.76 149 SER A O 1
ATOM 920 N N . ILE A 1 141 ? 3.164 9.442 12.855 1.00 22.22 150 ILE A N 1
ATOM 921 C CA . ILE A 1 141 ? 2.849 10.829 13.041 1.00 23.16 150 ILE A CA 1
ATOM 922 C C . ILE A 1 141 ? 1.944 10.989 14.264 1.00 24.45 150 ILE A C 1
ATOM 923 O O . ILE A 1 141 ? 2.003 11.992 14.919 1.00 27.27 150 ILE A O 1
ATOM 928 N N . GLU A 1 142 ? 1.080 10.040 14.552 1.00 24.73 151 GLU A N 1
ATOM 929 C CA . GLU A 1 142 ? 0.295 10.094 15.765 1.00 28.17 151 GLU A CA 1
ATOM 930 C C . GLU A 1 142 ? 1.168 10.192 17.036 1.00 29.34 151 GLU A C 1
ATOM 931 O O . GLU A 1 142 ? 0.915 11.014 17.958 1.00 25.04 151 GLU A O 1
ATOM 937 N N . ASN A 1 143 ? 2.200 9.351 17.087 1.00 27.63 152 ASN A N 1
ATOM 938 C CA . ASN A 1 143 ? 3.209 9.446 18.160 1.00 28.79 152 ASN A CA 1
ATOM 939 C C . ASN A 1 143 ? 4.086 10.695 18.108 1.00 27.36 152 ASN A C 1
ATOM 940 O O . ASN A 1 143 ? 4.386 11.278 19.156 1.00 26.86 152 ASN A O 1
ATOM 945 N N . PHE A 1 144 ? 4.526 11.102 16.937 1.00 23.59 153 PHE A N 1
ATOM 946 C CA . PHE A 1 144 ? 5.302 12.339 16.881 1.00 24.07 153 PHE A CA 1
ATOM 947 C C . PHE A 1 144 ? 4.501 13.525 17.456 1.00 23.12 153 PHE A C 1
ATOM 948 O O . PHE A 1 144 ? 5.048 14.391 18.162 1.00 23.77 153 PHE A O 1
ATOM 956 N N . LYS A 1 145 ? 3.203 13.562 17.142 1.00 25.91 154 LYS A N 1
ATOM 957 C CA . LYS A 1 145 ? 2.337 14.647 17.608 1.00 25.62 154 LYS A CA 1
ATOM 958 C C . LYS A 1 145 ? 2.298 14.749 19.135 1.00 26.64 154 LYS A C 1
ATOM 959 O O . LYS A 1 145 ? 2.392 15.835 19.671 1.00 25.80 154 LYS A O 1
ATOM 965 N N . LYS A 1 146 ? 2.147 13.609 19.792 1.00 26.01 155 LYS A N 1
ATOM 966 C CA . LYS A 1 146 ? 2.205 13.507 21.260 1.00 28.86 155 LYS A CA 1
ATOM 967 C C . LYS A 1 146 ? 3.532 13.987 21.824 1.00 23.98 155 LYS A C 1
ATOM 968 O O . LYS A 1 146 ? 3.589 14.730 22.794 1.00 23.54 155 LYS A O 1
ATOM 974 N N . LEU A 1 147 ? 4.603 13.482 21.239 1.00 21.80 156 LEU A N 1
ATOM 975 C CA . LEU A 1 147 ? 5.944 13.871 21.619 1.00 22.40 156 LEU A CA 1
ATOM 976 C C . LEU A 1 147 ? 6.131 15.382 21.432 1.00 20.56 156 LEU A C 1
ATOM 977 O O . LEU A 1 147 ? 6.609 16.033 22.291 1.00 20.36 156 LEU A O 1
ATOM 982 N N . ASN A 1 148 ? 5.763 15.901 20.275 1.00 20.56 157 ASN A N 1
ATOM 983 C CA . ASN A 1 148 ? 5.943 17.309 19.950 1.00 21.29 157 ASN A CA 1
ATOM 984 C C . ASN A 1 148 ? 5.132 18.226 20.833 1.00 21.57 157 ASN A C 1
ATOM 985 O O . ASN A 1 148 ? 5.639 19.259 21.263 1.00 22.45 157 ASN A O 1
ATOM 990 N N . GLU A 1 149 ? 3.894 17.853 21.146 1.00 20.53 158 GLU A N 1
ATOM 991 C CA . GLU A 1 149 ? 3.087 18.676 22.094 1.00 21.16 158 GLU A CA 1
ATOM 992 C C . GLU A 1 149 ? 3.716 18.745 23.483 1.00 21.12 158 GLU A C 1
ATOM 993 O O . GLU A 1 149 ? 3.871 19.829 24.020 1.00 20.87 158 GLU A O 1
ATOM 999 N N . ALA A 1 150 ? 4.109 17.609 24.070 1.00 22.36 159 ALA A N 1
ATOM 1000 C CA . ALA A 1 150 ? 4.865 17.648 25.332 1.00 21.94 159 ALA A CA 1
ATOM 1001 C C . ALA A 1 150 ? 6.140 18.507 25.247 1.00 20.02 159 ALA A C 1
ATOM 1002 O O . ALA A 1 150 ? 6.407 19.257 26.149 1.00 19.12 159 ALA A O 1
ATOM 1004 N N . TYR A 1 151 ? 6.918 18.336 24.182 1.00 19.10 160 TYR A N 1
ATOM 1005 C CA . TYR A 1 151 ? 8.128 19.149 23.949 1.00 19.74 160 TYR A CA 1
ATOM 1006 C C . TYR A 1 151 ? 7.906 20.651 23.890 1.00 19.23 160 TYR A C 1
ATOM 1007 O O . TYR A 1 151 ? 8.611 21.429 24.574 1.00 18.23 160 TYR A O 1
ATOM 1016 N N . GLN A 1 152 ? 6.901 21.067 23.143 1.00 21.00 161 GLN A N 1
ATOM 1017 C CA . GLN A 1 152 ? 6.598 22.494 23.040 1.00 21.66 161 GLN A CA 1
ATOM 1018 C C . GLN A 1 152 ? 6.133 23.069 24.378 1.00 20.28 161 GLN A C 1
ATOM 1019 O O . GLN A 1 152 ? 6.479 24.179 24.708 1.00 19.48 161 GLN A O 1
ATOM 1025 N N . ILE A 1 153 ? 5.360 22.314 25.132 1.00 21.40 162 ILE A N 1
ATOM 1026 C CA . ILE A 1 153 ? 4.872 22.771 26.473 1.00 20.93 162 ILE A CA 1
ATOM 1027 C C . ILE A 1 153 ? 6.072 22.938 27.398 1.00 21.24 162 ILE A C 1
ATOM 1028 O O . ILE A 1 153 ? 6.259 23.963 28.022 1.00 19.82 162 ILE A O 1
ATOM 1033 N N . LEU A 1 154 ? 6.928 21.923 27.460 1.00 20.29 163 LEU A N 1
ATOM 1034 C CA . LEU A 1 154 ? 8.097 21.997 28.303 1.00 20.69 163 LEU A CA 1
ATOM 1035 C C . LEU A 1 154 ? 9.022 23.122 27.908 1.00 21.55 163 LEU A C 1
ATOM 1036 O O . LEU A 1 154 ? 9.472 23.893 28.785 1.00 20.30 163 LEU A O 1
ATOM 1041 N N . GLN A 1 155 ? 9.274 23.287 26.616 1.00 22.30 164 GLN A N 1
ATOM 1042 C CA . GLN A 1 155 ? 10.198 24.386 26.186 1.00 21.52 164 GLN A CA 1
ATOM 1043 C C . GLN A 1 155 ? 9.624 25.833 26.471 1.00 22.32 164 GLN A C 1
ATOM 1044 O O . GLN A 1 155 ? 10.374 26.741 26.821 1.00 21.72 164 GLN A O 1
ATOM 1050 N N . THR A 1 156 ? 8.330 26.016 26.284 1.00 20.37 165 THR A N 1
ATOM 1051 C CA . THR A 1 156 ? 7.671 27.293 26.592 1.00 24.31 165 THR A CA 1
ATOM 1052 C C . THR A 1 156 ? 7.760 27.616 28.106 1.00 22.34 165 THR A C 1
ATOM 1053 O O . THR A 1 156 ? 8.081 28.720 28.490 1.00 23.10 165 THR A O 1
ATOM 1057 N N . ALA A 1 157 ? 7.455 26.625 28.944 1.00 22.34 166 ALA A N 1
ATOM 1058 C CA . ALA A 1 157 ? 7.595 26.720 30.401 1.00 21.37 166 ALA A CA 1
ATOM 1059 C C . ALA A 1 157 ? 9.009 26.997 30.880 1.00 24.58 166 ALA A C 1
ATOM 1060 O O . ALA A 1 157 ? 9.224 27.861 31.749 1.00 24.78 166 ALA A O 1
ATOM 1062 N N . LEU A 1 158 ? 9.974 26.255 30.341 1.00 23.83 167 LEU A N 1
ATOM 1063 C CA . LEU A 1 158 ? 11.366 26.478 30.655 1.00 25.60 167 LEU A CA 1
ATOM 1064 C C . LEU A 1 158 ? 11.892 27.866 30.267 1.00 26.67 167 LEU A C 1
ATOM 1065 O O . LEU A 1 158 ? 12.694 28.465 30.963 1.00 29.18 167 LEU A O 1
ATOM 1070 N N . LYS A 1 159 ? 11.419 28.386 29.165 1.00 29.41 168 LYS A N 1
ATOM 1071 C CA . LYS A 1 159 ? 11.872 29.666 28.689 1.00 31.72 168 LYS A CA 1
ATOM 1072 C C . LYS A 1 159 ? 11.431 30.761 29.672 1.00 34.65 168 LYS A C 1
ATOM 1073 O O . LYS A 1 159 ? 12.163 31.655 29.973 1.00 33.47 168 LYS A O 1
ATOM 1079 N N . ARG A 1 160 ? 10.216 30.655 30.156 1.00 28.78 169 ARG A N 1
ATOM 1080 C CA . ARG A 1 160 ? 9.653 31.550 31.115 1.00 32.05 169 ARG A CA 1
ATOM 1081 C C . ARG A 1 160 ? 10.176 31.321 32.547 1.00 31.60 169 ARG A C 1
ATOM 1082 O O . ARG A 1 160 ? 10.267 32.257 33.292 1.00 32.03 169 ARG A O 1
ATOM 1090 N N . GLY A 1 161 ? 10.521 30.101 32.950 1.00 27.83 170 GLY A N 1
ATOM 1091 C CA . GLY A 1 161 ? 11.032 29.862 34.304 1.00 25.88 170 GLY A CA 1
ATOM 1092 C C . GLY A 1 161 ? 10.003 29.060 35.035 1.00 25.81 170 GLY A C 1
ATOM 1093 O O . GLY A 1 161 ? 8.817 29.363 34.971 1.00 29.12 170 GLY A O 1
ATOM 1094 N N . LEU A 1 162 ? 10.425 27.963 35.657 1.00 26.66 171 LEU A N 1
ATOM 1095 C CA . LEU A 1 162 ? 9.513 27.126 36.434 1.00 29.05 171 LEU A CA 1
ATOM 1096 C C . LEU A 1 162 ? 9.243 27.736 37.776 1.00 27.39 171 LEU A C 1
ATOM 1097 O O . LEU A 1 162 ? 10.166 28.237 38.417 1.00 25.01 171 LEU A O 1
ATOM 1102 N N . PRO A 1 163 ? 8.005 27.642 38.229 1.00 27.25 172 PRO A N 1
ATOM 1103 C CA . PRO A 1 163 ? 7.608 28.241 39.489 1.00 27.57 172 PRO A CA 1
ATOM 1104 C C . PRO A 1 163 ? 8.069 27.389 40.688 1.00 25.80 172 PRO A C 1
ATOM 1105 O O . PRO A 1 163 ? 8.362 26.193 40.476 1.00 25.41 172 PRO A O 1
ATOM 1109 N N . ALA A 1 164 ? 8.117 27.991 41.907 1.00 23.40 173 ALA A N 1
ATOM 1110 C CA . ALA A 1 164 ? 8.403 27.271 43.159 1.00 23.00 173 ALA A CA 1
ATOM 1111 C C . ALA A 1 164 ? 7.403 26.148 43.393 1.00 23.62 173 ALA A C 1
ATOM 1112 O O . ALA A 1 164 ? 6.243 26.240 42.952 1.00 24.56 173 ALA A O 1
ATOM 1114 N N . LEU A 1 165 ? 7.833 25.100 44.094 1.00 22.57 174 LEU A N 1
ATOM 1115 C CA . LEU A 1 165 ? 6.994 23.967 44.309 1.00 25.57 174 LEU A CA 1
ATOM 1116 C C . LEU A 1 165 ? 5.707 24.270 45.029 1.00 31.74 174 LEU A C 1
ATOM 1117 O O . LEU A 1 165 ? 4.781 23.450 44.968 1.00 34.46 174 LEU A O 1
ATOM 1122 N N . LYS A 1 166 ? 5.615 25.397 45.727 1.00 33.25 175 LYS A N 1
ATOM 1123 C CA . LYS A 1 166 ? 4.339 25.740 46.418 1.00 36.99 175 LYS A CA 1
ATOM 1124 C C . LYS A 1 166 ? 3.283 26.247 45.479 1.00 36.19 175 LYS A C 1
ATOM 1125 O O . LYS A 1 166 ? 2.121 26.226 45.842 1.00 38.48 175 LYS A O 1
ATOM 1131 N N . GLU A 1 167 ? 3.721 26.752 44.324 1.00 34.06 176 GLU A N 1
ATOM 1132 C CA . GLU A 1 167 ? 2.877 27.407 43.328 1.00 36.63 176 GLU A CA 1
ATOM 1133 C C . GLU A 1 167 ? 2.437 26.363 42.331 1.00 37.33 176 GLU A C 1
ATOM 1134 O O . GLU A 1 167 ? 3.155 26.082 41.372 1.00 40.52 176 GLU A O 1
ATOM 1140 N N . ASN A 1 168 ? 1.292 25.732 42.607 1.00 30.63 177 ASN A N 1
ATOM 1141 C CA . ASN A 1 168 ? 0.770 24.630 41.795 1.00 31.86 177 ASN A CA 1
ATOM 1142 C C . ASN A 1 168 ? -0.343 25.029 40.813 1.00 29.73 177 ASN A C 1
ATOM 1143 O O . ASN A 1 168 ? -0.836 24.192 40.079 1.00 31.37 177 ASN A O 1
ATOM 1148 N N . ASN A 1 169 ? -0.700 26.305 40.743 1.00 25.92 178 ASN A N 1
ATOM 1149 C CA . ASN A 1 169 ? -1.808 26.781 39.875 1.00 27.87 178 ASN A CA 1
ATOM 1150 C C . ASN A 1 169 ? -1.362 27.814 38.805 1.00 27.75 178 ASN A C 1
ATOM 1151 O O . ASN A 1 169 ? -2.155 28.455 38.214 1.00 26.59 178 ASN A O 1
ATOM 1156 N N . GLY A 1 170 ? -0.093 27.967 38.547 1.00 24.23 179 GLY A N 1
ATOM 1157 C CA . GLY A 1 170 ? 0.316 28.746 37.406 1.00 26.63 179 GLY A CA 1
ATOM 1158 C C . GLY A 1 170 ? -0.023 28.121 36.044 1.00 25.73 179 GLY A C 1
ATOM 1159 O O . GLY A 1 170 ? -0.279 26.904 35.931 1.00 24.43 179 GLY A O 1
ATOM 1160 N N . LYS A 1 171 ? -0.101 29.003 35.059 1.00 24.90 180 LYS A N 1
ATOM 1161 C CA . LYS A 1 171 ? -0.607 28.696 33.730 1.00 27.37 180 LYS A CA 1
ATOM 1162 C C . LYS A 1 171 ? 0.250 29.341 32.701 1.00 26.68 180 LYS A C 1
ATOM 1163 O O . LYS A 1 171 ? 0.760 30.454 32.913 1.00 25.42 180 LYS A O 1
ATOM 1169 N N . VAL A 1 172 ? 0.405 28.647 31.581 1.00 23.04 181 VAL A N 1
ATOM 1170 C CA . VAL A 1 172 ? 1.123 29.158 30.442 1.00 24.59 181 VAL A CA 1
ATOM 1171 C C . VAL A 1 172 ? 0.317 28.878 29.163 1.00 23.33 181 VAL A C 1
ATOM 1172 O O . VAL A 1 172 ? -0.463 27.910 29.103 1.00 25.28 181 VAL A O 1
ATOM 1176 N N . ASN A 1 173 ? 0.450 29.765 28.186 1.00 21.68 182 ASN A N 1
ATOM 1177 C CA . ASN A 1 173 ? -0.078 29.549 26.855 1.00 24.50 182 ASN A CA 1
ATOM 1178 C C . ASN A 1 173 ? 1.039 29.077 25.915 1.00 25.72 182 ASN A C 1
ATOM 1179 O O . ASN A 1 173 ? 2.203 29.583 25.959 1.00 24.70 182 ASN A O 1
ATOM 1184 N N . VAL A 1 174 ? 0.674 28.126 25.052 1.00 23.06 183 VAL A N 1
ATOM 1185 C CA . VAL A 1 174 ? 1.658 27.421 24.234 1.00 22.33 183 VAL A CA 1
ATOM 1186 C C . VAL A 1 174 ? 1.093 27.360 22.820 1.00 22.48 183 VAL A C 1
ATOM 1187 O O . VAL A 1 174 ? -0.098 26.989 22.633 1.00 21.50 183 VAL A O 1
ATOM 1191 N N . THR A 1 175 ? 1.893 27.746 21.828 1.00 22.49 184 THR A N 1
ATOM 1192 C CA . THR A 1 175 ? 1.440 27.679 20.421 1.00 23.45 184 THR A CA 1
ATOM 1193 C C . THR A 1 175 ? 2.441 26.962 19.600 1.00 22.55 184 THR A C 1
ATOM 1194 O O . THR A 1 175 ? 3.606 27.175 19.738 1.00 21.72 184 THR A O 1
ATOM 1198 N N . TYR A 1 176 ? 1.985 26.118 18.734 1.00 20.72 185 T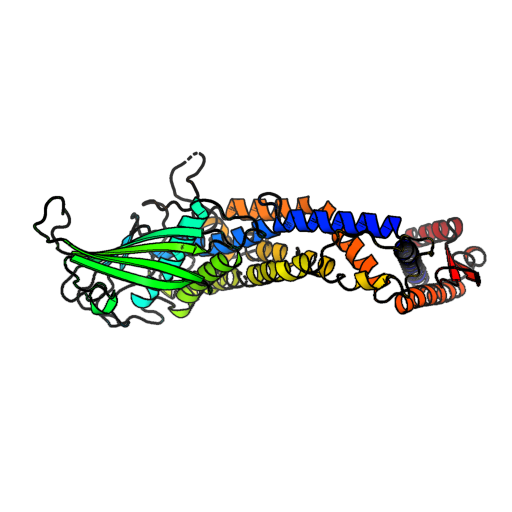YR A N 1
ATOM 1199 C CA . TYR A 1 176 ? 2.896 25.448 17.805 1.00 23.78 185 TYR A CA 1
ATOM 1200 C C . TYR A 1 176 ? 2.217 25.175 16.450 1.00 21.99 185 TYR A C 1
ATOM 1201 O O . TYR A 1 176 ? 0.978 25.167 16.311 1.00 17.40 185 TYR A O 1
ATOM 1210 N N . THR A 1 177 ? 3.072 24.913 15.462 1.00 21.79 186 THR A N 1
ATOM 1211 C CA . THR A 1 177 ? 2.618 24.719 14.108 1.00 24.57 186 THR A CA 1
ATOM 1212 C C . THR A 1 177 ? 3.337 23.534 13.437 1.00 22.50 186 THR A C 1
ATOM 1213 O O . THR A 1 177 ? 4.518 23.258 13.718 1.00 24.71 186 THR A O 1
ATOM 1217 N N . TYR A 1 178 ? 2.616 22.872 12.558 1.00 20.68 187 TYR A N 1
ATOM 1218 C CA . TYR A 1 178 ? 3.197 21.886 11.660 1.00 22.91 187 TYR A CA 1
ATOM 1219 C C . TYR A 1 178 ? 2.540 22.014 10.277 1.00 25.08 187 TYR A C 1
ATOM 1220 O O . TYR A 1 178 ? 1.450 22.618 10.172 1.00 24.54 187 TYR A O 1
ATOM 1229 N N . THR A 1 179 ? 3.220 21.473 9.255 1.00 25.04 188 THR A N 1
ATOM 1230 C CA . THR A 1 179 ? 2.709 21.429 7.904 1.00 23.49 188 THR A CA 1
ATOM 1231 C C . THR A 1 179 ? 2.730 20.062 7.249 1.00 27.00 188 THR A C 1
ATOM 1232 O O . THR A 1 179 ? 3.629 19.208 7.512 1.00 23.21 188 THR A O 1
ATOM 1236 N N . CYS A 1 180 ? 1.774 19.882 6.336 1.00 26.97 189 CYS A N 1
ATOM 1237 C CA . CYS A 1 180 ? 1.654 18.667 5.541 1.00 27.03 189 CYS A CA 1
ATOM 1238 C C . CYS A 1 180 ? 1.740 19.033 4.036 1.00 31.25 189 CYS A C 1
ATOM 1239 O O . CYS A 1 180 ? 1.032 19.934 3.576 1.00 27.48 189 CYS A O 1
ATOM 1242 N N . SER A 1 181 ? 2.581 18.289 3.304 1.00 31.13 190 SER A N 1
ATOM 1243 C CA . SER A 1 181 ? 2.712 18.396 1.868 1.00 31.93 190 SER A CA 1
ATOM 1244 C C . SER A 1 181 ? 2.941 16.997 1.288 1.00 32.53 190 SER A C 1
ATOM 1245 O O . SER A 1 181 ? 3.083 15.972 2.043 1.00 27.21 190 SER A O 1
ATOM 1248 N N . GLY A 1 182 ? 2.906 16.939 -0.054 1.00 31.48 191 GLY A N 1
ATOM 1249 C CA . GLY A 1 182 ? 2.916 15.705 -0.822 1.00 28.99 191 GLY A CA 1
ATOM 1250 C C . GLY A 1 182 ? 1.547 15.079 -1.096 1.00 31.80 191 GLY A C 1
ATOM 1251 O O . GLY A 1 182 ? 0.651 15.086 -0.240 1.00 30.59 191 GLY A O 1
ATOM 1252 N N . ASP A 1 183 ? 1.357 14.559 -2.314 1.00 34.34 192 ASP A N 1
ATOM 1253 C CA . ASP A 1 183 ? 0.106 13.854 -2.683 1.00 38.04 192 ASP A CA 1
ATOM 1254 C C . ASP A 1 183 ? -0.267 12.749 -1.718 1.00 34.79 192 ASP A C 1
ATOM 1255 O O . ASP A 1 183 ? 0.564 11.905 -1.399 1.00 36.10 192 ASP A O 1
ATOM 1260 N N . GLY A 1 184 ? -1.520 12.714 -1.316 1.00 31.16 193 GLY A N 1
ATOM 1261 C CA . GLY A 1 184 ? -2.029 11.707 -0.402 1.00 31.30 193 GLY A CA 1
ATOM 1262 C C . GLY A 1 184 ? -1.728 11.911 1.074 1.00 31.68 193 GLY A C 1
ATOM 1263 O O . GLY A 1 184 ? -2.076 11.064 1.838 1.00 30.29 193 GLY A O 1
ATOM 1264 N N . ASN A 1 185 ? -1.082 13.005 1.495 1.00 31.08 194 ASN A N 1
ATOM 1265 C CA . ASN A 1 185 ? -0.804 13.227 2.942 1.00 27.93 194 ASN A CA 1
ATOM 1266 C C . ASN A 1 185 ? -2.101 13.594 3.698 1.00 29.57 194 ASN A C 1
ATOM 1267 O O . ASN A 1 185 ? -2.685 14.674 3.478 1.00 30.08 194 ASN A O 1
ATOM 1272 N N . ASN A 1 186 ? -2.548 12.736 4.618 1.00 26.91 195 ASN A N 1
ATOM 1273 C CA . ASN A 1 186 ? -3.817 12.978 5.303 1.00 27.71 195 ASN A CA 1
ATOM 1274 C C . ASN A 1 186 ? -3.683 13.416 6.794 1.00 29.76 195 ASN A C 1
ATOM 1275 O O . ASN A 1 186 ? -4.667 13.409 7.569 1.00 26.46 195 ASN A O 1
ATOM 1280 N N . ASN A 1 187 ? -2.456 13.757 7.181 1.00 29.86 196 ASN A N 1
ATOM 1281 C CA . ASN A 1 187 ? -2.126 14.038 8.600 1.00 29.34 196 ASN A CA 1
ATOM 1282 C C . ASN A 1 187 ? -2.686 15.420 9.022 1.00 28.01 196 ASN A C 1
ATOM 1283 O O . ASN A 1 187 ? -2.659 15.747 10.199 1.00 28.74 196 ASN A O 1
ATOM 1288 N N . CYS A 1 188 ? -3.104 16.246 8.058 1.00 27.85 197 CYS A N 1
ATOM 1289 C CA . CYS A 1 188 ? -3.676 17.573 8.352 1.00 26.50 197 CYS A CA 1
ATOM 1290 C C . CYS A 1 188 ? -5.114 17.671 7.826 1.00 26.76 197 CYS A C 1
ATOM 1291 O O . CYS A 1 188 ? -5.627 18.766 7.638 1.00 28.25 197 CYS A O 1
ATOM 1294 N N . SER A 1 189 ? -5.789 16.546 7.676 1.00 27.46 198 SER A N 1
ATOM 1295 C CA . SER A 1 189 ? -7.131 16.542 7.142 1.00 31.11 198 SER A CA 1
ATOM 1296 C C . SER A 1 189 ? -8.127 16.818 8.237 1.00 32.29 198 SER A C 1
ATOM 1297 O O . SER A 1 189 ? -7.823 16.588 9.400 1.00 29.14 198 SER A O 1
ATOM 1300 N N . SER A 1 190 ? -9.330 17.260 7.832 1.00 34.68 199 SER A N 1
ATOM 1301 C CA . SER A 1 190 ? -10.480 17.527 8.717 1.00 38.10 199 SER A CA 1
ATOM 1302 C C . SER A 1 190 ? -10.723 16.469 9.735 1.00 38.16 199 SER A C 1
ATOM 1303 O O . SER A 1 190 ? -10.946 16.763 10.883 1.00 34.51 199 SER A O 1
ATOM 1306 N N . GLN A 1 191 ? -10.674 15.221 9.287 1.00 40.08 200 GLN A N 1
ATOM 1307 C CA . GLN A 1 191 ? -10.954 14.079 10.124 1.00 41.49 200 GLN A CA 1
ATOM 1308 C C . GLN A 1 191 ? -9.938 13.972 11.221 1.00 42.50 200 GLN A C 1
ATOM 1309 O O . GLN A 1 191 ? -10.253 13.526 12.312 1.00 52.59 200 GLN A O 1
ATOM 1315 N N . VAL A 1 192 ? -8.701 14.355 10.942 1.00 39.73 201 VAL A N 1
ATOM 1316 C CA . VAL A 1 192 ? -7.625 14.179 11.906 1.00 38.38 201 VAL A CA 1
ATOM 1317 C C . VAL A 1 192 ? -7.545 15.365 12.872 1.00 36.09 201 VAL A C 1
ATOM 1318 O O . VAL A 1 192 ? -7.343 15.195 14.067 1.00 36.22 201 VAL A O 1
ATOM 1322 N N . THR A 1 193 ? -7.721 16.569 12.355 1.00 34.38 202 THR A N 1
ATOM 1323 C CA . THR A 1 193 ? -7.504 17.790 13.144 1.00 36.26 202 THR A CA 1
ATOM 1324 C C . THR A 1 193 ? -8.795 18.204 13.881 1.00 37.67 202 THR A C 1
ATOM 1325 O O . THR A 1 193 ? -8.724 18.810 14.899 1.00 34.20 202 THR A O 1
ATOM 1329 N N . GLY A 1 194 ? -9.952 17.844 13.344 1.00 38.15 203 GLY A N 1
ATOM 1330 C CA . GLY A 1 194 ? -11.262 18.301 13.866 1.00 38.05 203 GLY A CA 1
ATOM 1331 C C . GLY A 1 194 ? -11.794 19.605 13.287 1.00 38.41 203 GLY A C 1
ATOM 1332 O O . GLY A 1 194 ? -12.890 20.028 13.668 1.00 38.72 203 GLY A O 1
ATOM 1333 N N . VAL A 1 195 ? -11.082 20.278 12.372 1.00 36.46 204 VAL A N 1
ATOM 1334 C CA . VAL A 1 195 ? -11.661 21.525 11.830 1.00 36.90 204 VAL A CA 1
ATOM 1335 C C . VAL A 1 195 ? -12.888 21.281 10.933 1.00 38.66 204 VAL A C 1
ATOM 1336 O O . VAL A 1 195 ? -13.092 20.202 10.396 1.00 43.72 204 VAL A O 1
ATOM 1340 N N . ASN A 1 196 ? -13.694 22.307 10.762 1.00 42.02 205 ASN A N 1
ATOM 1341 C CA . ASN A 1 196 ? -14.857 22.235 9.883 1.00 47.84 205 ASN A CA 1
ATOM 1342 C C . ASN A 1 196 ? -14.367 22.104 8.398 1.00 48.30 205 ASN A C 1
ATOM 1343 O O . ASN A 1 196 ? -14.847 21.272 7.676 1.00 64.40 205 ASN A O 1
ATOM 1348 N N . ASN A 1 197 ? -13.356 22.865 8.009 1.00 43.68 206 ASN A N 1
ATOM 1349 C CA . ASN A 1 197 ? -12.881 22.973 6.646 1.00 38.86 206 ASN A CA 1
ATOM 1350 C C . ASN A 1 197 ? -11.350 23.090 6.636 1.00 35.34 206 ASN A C 1
ATOM 1351 O O . ASN A 1 197 ? -10.794 24.042 7.158 1.00 33.57 206 ASN A O 1
ATOM 1356 N N . GLN A 1 198 ? -10.667 22.161 6.011 1.00 31.85 207 GLN A N 1
ATOM 1357 C CA . GLN A 1 198 ? -9.178 22.165 5.990 1.00 32.18 207 GLN A CA 1
ATOM 1358 C C . GLN A 1 198 ? -8.588 23.396 5.292 1.00 33.30 207 GLN A C 1
ATOM 1359 O O . GLN A 1 198 ? -7.569 23.935 5.715 1.00 32.61 207 GLN A O 1
ATOM 1365 N N . LYS A 1 199 ? -9.206 23.852 4.193 1.00 34.77 208 LYS A N 1
ATOM 1366 C CA . LYS A 1 199 ? -8.697 25.040 3.470 1.00 36.35 208 LYS A CA 1
ATOM 1367 C C . LYS A 1 199 ? -8.619 26.283 4.324 1.00 32.42 208 LYS A C 1
ATOM 1368 O O . LYS A 1 199 ? -7.788 27.151 4.111 1.00 32.12 208 LYS A O 1
ATOM 1374 N N . ASP A 1 200 ? -9.571 26.424 5.232 1.00 37.29 209 ASP A N 1
ATOM 1375 C CA . ASP A 1 200 ? -9.665 27.608 6.044 1.00 40.69 209 ASP A CA 1
ATOM 1376 C C . ASP A 1 200 ? -10.646 27.260 7.149 1.00 39.53 209 ASP A C 1
ATOM 1377 O O . ASP A 1 200 ? -11.877 27.285 6.944 1.00 40.81 209 ASP A O 1
ATOM 1382 N N . GLY A 1 201 ? -10.124 26.910 8.307 1.00 34.80 210 GLY A N 1
ATOM 1383 C CA . GLY A 1 201 ? -10.948 26.255 9.301 1.00 35.24 210 GLY A CA 1
ATOM 1384 C C . GLY A 1 201 ? -10.417 26.396 10.716 1.00 34.72 210 GLY A C 1
ATOM 1385 O O . GLY A 1 201 ? -9.242 26.729 10.915 1.00 28.33 210 GLY A O 1
ATOM 1386 N N . THR A 1 202 ? -11.334 26.221 11.671 1.00 31.62 211 THR A N 1
ATOM 1387 C CA . THR A 1 202 ? -11.033 26.258 13.114 1.00 31.57 211 THR A CA 1
ATOM 1388 C C . THR A 1 202 ? -11.824 25.247 13.843 1.00 30.89 211 THR A C 1
ATOM 1389 O O . THR A 1 202 ? -12.940 24.830 13.410 1.00 35.69 211 THR A O 1
ATOM 1393 N N . LYS A 1 203 ? -11.246 24.809 14.936 1.00 26.30 212 LYS A N 1
ATOM 1394 C CA . LYS A 1 203 ? -11.963 24.043 15.955 1.00 27.76 212 LYS A CA 1
ATOM 1395 C C . LYS A 1 203 ? -11.479 24.428 17.363 1.00 27.02 212 LYS A C 1
ATOM 1396 O O . LYS A 1 203 ? -10.250 24.461 17.624 1.00 27.72 212 LYS A O 1
ATOM 1402 N N . THR A 1 204 ? -12.410 24.698 18.273 1.00 25.81 213 THR A N 1
ATOM 1403 C CA . THR A 1 204 ? -12.071 24.931 19.682 1.00 25.02 213 THR A CA 1
ATOM 1404 C C . THR A 1 204 ? -12.656 23.826 20.455 1.00 26.76 213 THR A C 1
ATOM 1405 O O . THR A 1 204 ? -13.790 23.370 20.155 1.00 30.24 213 THR A O 1
ATOM 1409 N N . LYS A 1 205 ? -11.892 23.404 21.469 1.00 28.15 214 LYS A N 1
ATOM 1410 C CA . LYS A 1 205 ? -12.316 22.361 22.419 1.00 28.12 214 LYS A CA 1
ATOM 1411 C C . LYS A 1 205 ? -11.721 22.537 23.792 1.00 26.93 214 LYS A C 1
ATOM 1412 O O . LYS A 1 205 ? -10.784 23.349 23.996 1.00 24.33 214 LYS A O 1
ATOM 1418 N N . ILE A 1 206 ? -12.286 21.800 24.740 1.00 24.42 215 ILE A N 1
ATOM 1419 C CA . ILE A 1 206 ? -11.721 21.723 26.066 1.00 27.85 215 ILE A CA 1
ATOM 1420 C C . ILE A 1 206 ? -10.834 20.491 26.138 1.00 29.43 215 ILE A C 1
ATOM 1421 O O . ILE A 1 206 ? -11.300 19.378 25.968 1.00 26.60 215 ILE A O 1
ATOM 1426 N N . GLN A 1 207 ? -9.551 20.689 26.373 1.00 30.35 216 GLN A N 1
ATOM 1427 C CA . GLN A 1 207 ? -8.631 19.553 26.413 1.00 31.55 216 GLN A CA 1
ATOM 1428 C C . GLN A 1 207 ? -8.209 19.289 27.862 1.00 28.81 216 GLN A C 1
ATOM 1429 O O . GLN A 1 207 ? -7.918 20.222 28.582 1.00 26.14 216 GLN A O 1
ATOM 1435 N N . THR A 1 208 ? -8.146 18.021 28.280 1.00 26.97 217 THR A N 1
ATOM 1436 C CA . THR A 1 208 ? -7.639 17.714 29.612 1.00 27.79 217 THR A CA 1
ATOM 1437 C C . THR A 1 208 ? -6.140 17.515 29.639 1.00 28.47 217 THR A C 1
ATOM 1438 O O . THR A 1 208 ? -5.666 16.687 28.962 1.00 27.90 217 THR A O 1
ATOM 1442 N N . ILE A 1 209 ? -5.398 18.286 30.437 1.00 26.97 218 ILE A N 1
ATOM 1443 C CA . ILE A 1 209 ? -3.902 18.141 30.586 1.00 25.53 218 ILE A CA 1
ATOM 1444 C C . ILE A 1 209 ? -3.632 18.041 32.074 1.00 26.91 218 ILE A C 1
ATOM 1445 O O . ILE A 1 209 ? -3.943 18.999 32.815 1.00 26.10 218 ILE A O 1
ATOM 1450 N N . ASP A 1 210 ? -3.094 16.899 32.530 1.00 25.74 219 ASP A N 1
ATOM 1451 C CA . ASP A 1 210 ? -2.914 16.578 33.981 1.00 26.66 219 ASP A CA 1
ATOM 1452 C C . ASP A 1 210 ? -4.123 16.841 34.879 1.00 29.81 219 ASP A C 1
ATOM 1453 O O . ASP A 1 210 ? -4.017 17.436 35.951 1.00 28.24 219 ASP A O 1
ATOM 1458 N N . GLY A 1 211 ? -5.294 16.435 34.430 1.00 28.42 220 GLY A N 1
ATOM 1459 C CA . GLY A 1 211 ? -6.506 16.678 35.184 1.00 30.67 220 GLY A CA 1
ATOM 1460 C C . GLY A 1 211 ? -7.095 18.094 35.104 1.00 27.29 220 GLY A C 1
ATOM 1461 O O . GLY A 1 211 ? -8.088 18.330 35.757 1.00 30.48 220 GLY A O 1
ATOM 1462 N N . LYS A 1 212 ? -6.481 19.018 34.370 1.00 25.27 221 LYS A N 1
ATOM 1463 C CA . LYS A 1 212 ? -6.962 20.394 34.218 1.00 25.53 221 LYS A CA 1
ATOM 1464 C C . LYS A 1 212 ? -7.602 20.623 32.865 1.00 25.81 221 LYS A C 1
ATOM 1465 O O . LYS A 1 212 ? -7.163 20.065 31.911 1.00 22.34 221 LYS A O 1
ATOM 1471 N N . SER A 1 213 ? -8.593 21.504 32.810 1.00 22.72 222 SER A N 1
ATOM 1472 C CA . SER A 1 213 ? -9.292 21.848 31.604 1.00 25.65 222 SER A CA 1
ATOM 1473 C C . SER A 1 213 ? -8.553 23.016 30.933 1.00 26.95 222 SER A C 1
ATOM 1474 O O . SER A 1 213 ? -8.399 24.081 31.532 1.00 26.48 222 SER A O 1
ATOM 1477 N N . VAL A 1 214 ? -8.113 22.794 29.697 1.00 22.20 223 VAL A N 1
ATOM 1478 C CA . VAL A 1 214 ? -7.365 23.766 28.945 1.00 27.07 223 VAL A CA 1
ATOM 1479 C C . VAL A 1 214 ? -8.167 24.045 27.678 1.00 24.19 223 VAL A C 1
ATOM 1480 O O . VAL A 1 214 ? -8.771 23.122 27.094 1.00 24.70 223 VAL A O 1
ATOM 1484 N N . THR A 1 215 ? -8.163 25.291 27.246 1.00 22.67 224 THR A N 1
ATOM 1485 C CA . THR A 1 215 ? -8.838 25.626 26.008 1.00 25.08 224 THR A CA 1
ATOM 1486 C C . THR A 1 215 ? -7.864 25.504 24.858 1.00 26.96 224 THR A C 1
ATOM 1487 O O . THR A 1 215 ? -6.802 26.083 24.857 1.00 26.88 224 THR A O 1
ATOM 1491 N N . THR A 1 216 ? -8.222 24.685 23.893 1.00 27.96 225 THR A N 1
ATOM 1492 C CA . THR A 1 216 ? -7.394 24.455 22.700 1.00 29.06 225 THR A CA 1
ATOM 1493 C C . THR A 1 216 ? -8.046 24.972 21.407 1.00 26.26 225 THR A C 1
ATOM 1494 O O . THR A 1 216 ? -9.202 24.599 21.110 1.00 27.25 225 THR A O 1
ATOM 1498 N N . THR A 1 217 ? -7.315 25.826 20.693 1.00 24.41 226 THR A N 1
ATOM 1499 C CA . THR A 1 217 ? -7.739 26.353 19.395 1.00 26.30 226 THR A CA 1
ATOM 1500 C C . THR A 1 217 ? -6.903 25.789 18.272 1.00 25.87 226 THR A C 1
ATOM 1501 O O . THR A 1 217 ? -5.672 25.966 18.235 1.00 24.15 226 THR A O 1
ATOM 1505 N N . ILE A 1 218 ? -7.572 25.097 17.368 1.00 22.88 227 ILE A N 1
ATOM 1506 C CA . ILE A 1 218 ? -6.889 24.548 16.173 1.00 26.60 227 ILE A CA 1
ATOM 1507 C C . ILE A 1 218 ? -7.311 25.232 14.909 1.00 27.16 227 ILE A C 1
ATOM 1508 O O . ILE A 1 218 ? -8.516 25.357 14.616 1.00 23.93 227 ILE A O 1
ATOM 1513 N N . SER A 1 219 ? -6.324 25.660 14.141 1.00 24.74 228 SER A N 1
ATOM 1514 C CA . SER A 1 219 ? -6.583 26.352 12.865 1.00 27.67 228 SER A CA 1
ATOM 1515 C C . SER A 1 219 ? -5.884 25.674 11.709 1.00 28.39 228 SER A C 1
ATOM 1516 O O . SER A 1 219 ? -4.740 25.207 11.856 1.00 24.14 228 SER A O 1
ATOM 1519 N N . SER A 1 220 ? -6.579 25.669 10.568 1.00 28.35 229 SER A N 1
ATOM 1520 C CA . SER A 1 220 ? -6.138 25.001 9.364 1.00 28.17 229 SER A CA 1
ATOM 1521 C C . SER A 1 220 ? -6.235 25.963 8.228 1.00 29.94 229 SER A C 1
ATOM 1522 O O . SER A 1 220 ? -7.281 26.634 8.079 1.00 27.91 229 SER A O 1
ATOM 1525 N N . LYS A 1 221 ? -5.191 25.987 7.412 1.00 28.80 230 LYS A N 1
ATOM 1526 C CA . LYS A 1 221 ? -5.226 26.655 6.130 1.00 29.99 230 LYS A CA 1
ATOM 1527 C C . LYS A 1 221 ? -4.372 25.949 5.073 1.00 32.77 230 LYS A C 1
ATOM 1528 O O . LYS A 1 221 ? -3.323 25.375 5.342 1.00 30.36 230 LYS A O 1
ATOM 1534 N N . VAL A 1 222 ? -4.799 26.092 3.845 1.00 32.00 231 VAL A N 1
ATOM 1535 C CA . VAL A 1 222 ? -4.090 25.500 2.743 1.00 33.20 231 VAL A CA 1
ATOM 1536 C C . VAL A 1 222 ? -3.441 26.651 2.016 1.00 35.39 231 VAL A C 1
ATOM 1537 O O . VAL A 1 222 ? -4.103 27.659 1.733 1.00 38.38 231 VAL A O 1
ATOM 1541 N N . VAL A 1 223 ? -2.153 26.519 1.760 1.00 34.49 232 VAL A N 1
ATOM 1542 C CA . VAL A 1 223 ? -1.378 27.505 1.041 1.00 38.37 232 VAL A CA 1
ATOM 1543 C C . VAL A 1 223 ? -1.040 26.919 -0.316 1.00 44.07 232 VAL A C 1
ATOM 1544 O O . VAL A 1 223 ? -0.312 25.919 -0.397 1.00 39.17 232 VAL A O 1
ATOM 1548 N N . ASP A 1 224 ? -1.574 27.532 -1.366 1.00 45.84 233 ASP A N 1
ATOM 1549 C CA . ASP A 1 224 ? -1.349 27.067 -2.737 1.00 46.86 233 ASP A CA 1
ATOM 1550 C C . ASP A 1 224 ? 0.092 27.301 -3.216 1.00 43.49 233 ASP A C 1
ATOM 1551 O O . ASP A 1 224 ? 0.762 28.293 -2.814 1.00 44.77 233 ASP A O 1
ATOM 1556 N N . SER A 1 225 ? 0.600 26.371 -4.040 1.00 46.23 234 SER A N 1
ATOM 1557 C CA . SER A 1 225 ? 1.986 26.474 -4.574 1.00 54.51 234 SER A CA 1
ATOM 1558 C C . SER A 1 225 ? 2.161 27.779 -5.296 1.00 53.41 234 SER A C 1
ATOM 1559 O O . SER A 1 225 ? 3.254 28.299 -5.322 1.00 57.48 234 SER A O 1
ATOM 1562 N N . ARG A 1 226 ? 1.060 28.273 -5.875 1.00 66.74 235 ARG A N 1
ATOM 1563 C CA . ARG A 1 226 ? 0.947 29.586 -6.554 1.00 77.99 235 ARG A CA 1
ATOM 1564 C C . ARG A 1 226 ? 0.412 30.779 -5.700 1.00 78.65 235 ARG A C 1
ATOM 1565 O O . ARG A 1 226 ? -0.350 31.612 -6.192 1.00 77.36 235 ARG A O 1
ATOM 1573 N N . ALA A 1 227 ? 0.796 30.862 -4.431 1.00 69.10 236 ALA A N 1
ATOM 1574 C CA . ALA A 1 227 ? 0.375 31.951 -3.563 1.00 63.53 236 ALA A CA 1
ATOM 1575 C C . ALA A 1 227 ? 1.590 32.820 -3.285 1.00 66.28 236 ALA A C 1
ATOM 1576 O O . ALA A 1 227 ? 2.735 32.350 -3.343 1.00 60.57 236 ALA A O 1
ATOM 1578 N N . ASP A 1 228 ? 1.346 34.087 -2.961 1.00 67.71 237 ASP A N 1
ATOM 1579 C CA . ASP A 1 228 ? 2.435 35.051 -2.760 1.00 72.27 237 ASP A CA 1
ATOM 1580 C C . ASP A 1 228 ? 3.269 34.711 -1.546 1.00 65.81 237 ASP A C 1
ATOM 1581 O O . ASP A 1 228 ? 2.774 34.120 -0.627 1.00 68.35 237 ASP A O 1
ATOM 1586 N N . GLY A 1 229 ? 4.561 35.016 -1.582 1.00 65.63 238 GLY A N 1
ATOM 1587 C CA . GLY A 1 229 ? 5.464 34.660 -0.504 1.00 58.19 238 GLY A CA 1
ATOM 1588 C C . GLY A 1 229 ? 5.714 33.163 -0.354 1.00 59.51 238 GLY A C 1
ATOM 1589 O O . GLY A 1 229 ? 6.615 32.781 0.413 1.00 61.92 238 GLY A O 1
ATOM 1590 N N . ASN A 1 230 ? 4.966 32.303 -1.066 1.00 53.58 239 ASN A N 1
ATOM 1591 C CA . ASN A 1 230 ? 5.179 30.864 -0.942 1.00 51.25 239 ASN A CA 1
ATOM 1592 C C . ASN A 1 230 ? 6.375 30.470 -1.811 1.00 52.55 239 ASN A C 1
ATOM 1593 O O . ASN A 1 230 ? 6.215 30.175 -2.980 1.00 60.89 239 ASN A O 1
ATOM 1598 N N . THR A 1 231 ? 7.565 30.437 -1.234 1.00 57.41 240 THR A N 1
ATOM 1599 C CA . THR A 1 231 ? 8.777 30.032 -1.987 1.00 61.23 240 THR A CA 1
ATOM 1600 C C . THR A 1 231 ? 9.078 28.543 -2.028 1.00 60.88 240 THR A C 1
ATOM 1601 O O . THR A 1 231 ? 10.151 28.142 -2.442 1.00 67.97 240 THR A O 1
ATOM 1605 N N . THR A 1 232 ? 8.159 27.711 -1.585 1.00 62.92 241 THR A N 1
ATOM 1606 C CA . THR A 1 232 ? 8.412 26.284 -1.529 1.00 55.39 241 THR A CA 1
ATOM 1607 C C . THR A 1 232 ? 8.045 25.648 -2.859 1.00 56.38 241 THR A C 1
ATOM 1608 O O . THR A 1 232 ? 8.450 24.531 -3.125 1.00 55.40 241 THR A O 1
ATOM 1612 N N . GLY A 1 233 ? 7.206 26.313 -3.651 1.00 53.97 242 GLY A N 1
ATOM 1613 C CA . GLY A 1 233 ? 6.766 25.763 -4.913 1.00 54.22 242 GLY A CA 1
ATOM 1614 C C . GLY A 1 233 ? 5.892 24.544 -4.806 1.00 51.95 242 GLY A C 1
ATOM 1615 O O . GLY A 1 233 ? 5.613 23.883 -5.806 1.00 50.64 242 GLY A O 1
ATOM 1616 N N . VAL A 1 234 ? 5.477 24.197 -3.603 1.00 44.49 243 VAL A N 1
ATOM 1617 C CA . VAL A 1 234 ? 4.431 23.203 -3.459 1.00 43.65 243 VAL A CA 1
ATOM 1618 C C . VAL A 1 234 ? 3.378 23.784 -2.536 1.00 42.79 243 VAL A C 1
ATOM 1619 O O . VAL A 1 234 ? 3.632 24.750 -1.760 1.00 41.18 243 VAL A O 1
ATOM 1623 N N . SER A 1 235 ? 2.216 23.185 -2.653 1.00 35.11 244 SER A N 1
ATOM 1624 C CA . SER A 1 235 ? 1.112 23.544 -1.876 1.00 39.56 244 SER A CA 1
ATOM 1625 C C . SER A 1 235 ? 1.087 22.634 -0.605 1.00 39.30 244 SER A C 1
ATOM 1626 O O . SER A 1 235 ? 1.618 21.510 -0.589 1.00 37.11 244 SER A O 1
ATOM 1629 N N . TYR A 1 236 ? 0.543 23.177 0.482 1.00 37.55 245 TYR A N 1
ATOM 1630 C CA . TYR A 1 236 ? 0.647 22.571 1.781 1.00 32.11 245 TYR A CA 1
ATOM 1631 C C . TYR A 1 236 ? -0.445 23.099 2.719 1.00 29.03 245 TYR A C 1
ATOM 1632 O O . TYR A 1 236 ? -1.019 24.176 2.512 1.00 25.29 245 TYR A O 1
ATOM 1641 N N . THR A 1 237 ? -0.728 22.290 3.715 1.00 28.23 246 THR A N 1
ATOM 1642 C CA . THR A 1 237 ? -1.634 22.644 4.802 1.00 30.68 246 THR A CA 1
ATOM 1643 C C . THR A 1 237 ? -0.802 23.008 6.029 1.00 29.57 246 THR A C 1
ATOM 1644 O O . THR A 1 237 ? 0.149 22.281 6.398 1.00 26.92 246 THR A O 1
ATOM 1648 N N . GLU A 1 238 ? -1.148 24.139 6.639 1.00 24.71 247 GLU A N 1
ATOM 1649 C CA . GLU A 1 238 ? -0.536 24.555 7.909 1.00 26.65 247 GLU A CA 1
ATOM 1650 C C . GLU A 1 238 ? -1.555 24.434 9.049 1.00 24.82 247 GLU A C 1
ATOM 1651 O O . GLU A 1 238 ? -2.668 25.021 8.972 1.00 22.97 247 GLU A O 1
ATOM 1657 N N . ILE A 1 239 ? -1.178 23.667 10.081 1.00 24.79 248 ILE A N 1
ATOM 1658 C CA . ILE A 1 239 ? -2.018 23.501 11.295 1.00 25.20 248 ILE A CA 1
ATOM 1659 C C . ILE A 1 239 ? -1.347 24.286 12.415 1.00 25.62 248 ILE A C 1
ATOM 1660 O O . ILE A 1 239 ? -0.160 24.147 12.639 1.00 22.81 248 ILE A O 1
ATOM 1665 N N . THR A 1 240 ? -2.121 25.157 13.053 1.00 26.04 249 THR A N 1
ATOM 1666 C CA . THR A 1 240 ? -1.718 25.834 14.272 1.00 25.53 249 THR A CA 1
ATOM 1667 C C . THR A 1 240 ? -2.526 25.332 15.447 1.00 26.03 249 THR A C 1
ATOM 1668 O O . THR A 1 240 ? -3.756 25.223 15.388 1.00 27.61 249 THR A O 1
ATOM 1672 N N . ASN A 1 241 ? -1.826 25.025 16.519 1.00 27.67 250 ASN A N 1
ATOM 1673 C CA . ASN A 1 241 ? -2.424 24.631 17.795 1.00 26.03 250 ASN A CA 1
ATOM 1674 C C . ASN A 1 241 ? -2.088 25.645 18.866 1.00 26.14 250 ASN A C 1
ATOM 1675 O O . ASN A 1 241 ? -0.906 25.913 19.128 1.00 23.39 250 ASN A O 1
ATOM 1680 N N . LYS A 1 242 ? -3.110 26.207 19.497 1.00 24.24 251 LYS A N 1
ATOM 1681 C CA . LYS A 1 242 ? -2.944 27.206 20.586 1.00 24.09 251 LYS A CA 1
ATOM 1682 C C . LYS A 1 242 ? -3.638 26.633 21.817 1.00 24.39 251 LYS A C 1
ATOM 1683 O O . LYS A 1 242 ? -4.848 26.377 21.778 1.00 23.62 251 LYS A O 1
ATOM 1689 N N . LEU A 1 243 ? -2.867 26.467 22.887 1.00 23.24 252 LEU A N 1
ATOM 1690 C CA . LEU A 1 243 ? -3.349 25.928 24.142 1.00 25.67 252 LEU A CA 1
ATOM 1691 C C . LEU A 1 243 ? -3.279 27.050 25.128 1.00 25.22 252 LEU A C 1
ATOM 1692 O O . LEU A 1 243 ? -2.178 27.502 25.444 1.00 24.24 252 LEU A O 1
ATOM 1697 N N . GLU A 1 244 ? -4.425 27.436 25.676 1.00 23.08 253 GLU A N 1
ATOM 1698 C CA . GLU A 1 244 ? -4.463 28.445 26.719 1.00 26.07 253 GLU A CA 1
ATOM 1699 C C . GLU A 1 244 ? -4.720 27.886 28.094 1.00 23.28 253 GLU A C 1
ATOM 1700 O O . GLU A 1 244 ? -5.679 27.157 28.305 1.00 21.09 253 GLU A O 1
ATOM 1706 N N . GLY A 1 245 ? -3.911 28.332 29.056 1.00 23.57 254 GLY A N 1
ATOM 1707 C CA . GLY A 1 245 ? -4.076 27.968 30.451 1.00 22.87 254 GLY A CA 1
ATOM 1708 C C . GLY A 1 245 ? -3.467 26.601 30.763 1.00 23.00 254 GLY A C 1
ATOM 1709 O O . GLY A 1 245 ? -4.050 25.868 31.532 1.00 23.09 254 GLY A O 1
ATOM 1710 N N . VAL A 1 246 ? -2.377 26.234 30.082 1.00 21.91 255 VAL A N 1
ATOM 1711 C CA . VAL A 1 246 ? -1.672 24.950 30.335 1.00 22.35 255 VAL A CA 1
ATOM 1712 C C . VAL A 1 246 ? -1.034 25.025 31.762 1.00 20.71 255 VAL A C 1
ATOM 1713 O O . VAL A 1 246 ? -0.364 25.972 32.061 1.00 20.63 255 VAL A O 1
ATOM 1717 N N . PRO A 1 247 ? -1.256 24.042 32.618 1.00 21.13 256 PRO A N 1
ATOM 1718 C CA . PRO A 1 247 ? -0.654 24.066 33.945 1.00 21.41 256 PRO A CA 1
ATOM 1719 C C . PRO A 1 247 ? 0.832 23.978 33.829 1.00 23.49 256 PRO A C 1
ATOM 1720 O O . PRO A 1 247 ? 1.327 23.244 32.966 1.00 19.87 256 PRO A O 1
ATOM 1724 N N . ASP A 1 248 ? 1.527 24.754 34.632 1.00 25.05 257 ASP A N 1
ATOM 1725 C CA . ASP A 1 248 ? 2.982 24.697 34.667 1.00 29.39 257 ASP A CA 1
ATOM 1726 C C . ASP A 1 248 ? 3.546 24.255 36.076 1.00 26.90 257 ASP A C 1
ATOM 1727 O O . ASP A 1 248 ? 4.702 24.447 36.393 1.00 30.92 257 ASP A O 1
ATOM 1732 N N . SER A 1 249 ? 2.753 23.579 36.875 1.00 24.64 258 SER A N 1
ATOM 1733 C CA . SER A 1 249 ? 3.240 23.077 38.145 1.00 24.00 258 SER A CA 1
ATOM 1734 C C . SER A 1 249 ? 4.324 22.013 37.904 1.00 26.23 258 SER A C 1
ATOM 1735 O O . SER A 1 249 ? 4.437 21.450 36.808 1.00 22.35 258 SER A O 1
ATOM 1738 N N . ALA A 1 250 ? 5.137 21.799 38.931 1.00 24.58 259 ALA A N 1
ATOM 1739 C CA . ALA A 1 250 ? 6.082 20.734 38.929 1.00 24.13 259 ALA A CA 1
ATOM 1740 C C . ALA A 1 250 ? 5.433 19.404 38.575 1.00 25.60 259 ALA A C 1
ATOM 1741 O O . ALA A 1 250 ? 5.965 18.654 37.724 1.00 24.71 259 ALA A O 1
ATOM 1743 N N . GLN A 1 251 ? 4.290 19.124 39.178 1.00 21.88 260 GLN A N 1
ATOM 1744 C CA . GLN A 1 251 ? 3.596 17.873 38.913 1.00 23.89 260 GLN A CA 1
ATOM 1745 C C . GLN A 1 251 ? 3.225 17.725 37.416 1.00 24.92 260 GLN A C 1
ATOM 1746 O O . GLN A 1 251 ? 3.378 16.654 36.840 1.00 21.65 260 GLN A O 1
ATOM 1752 N N . ALA A 1 252 ? 2.671 18.775 36.839 1.00 21.99 261 ALA A N 1
ATOM 1753 C CA . ALA A 1 252 ? 2.229 18.795 35.489 1.00 22.30 261 ALA A CA 1
ATOM 1754 C C . ALA A 1 252 ? 3.393 18.746 34.526 1.00 22.11 261 ALA A C 1
ATOM 1755 O O . ALA A 1 252 ? 3.295 18.077 33.498 1.00 21.25 261 ALA A O 1
ATOM 1757 N N . LEU A 1 253 ? 4.459 19.465 34.813 1.00 20.11 262 LEU A N 1
ATOM 1758 C CA . LEU A 1 253 ? 5.590 19.443 33.899 1.00 20.97 262 LEU A CA 1
ATOM 1759 C C . LEU A 1 253 ? 6.330 18.110 33.935 1.00 21.24 262 LEU A C 1
ATOM 1760 O O . LEU A 1 253 ? 6.801 17.631 32.903 1.00 22.03 262 LEU A O 1
ATOM 1765 N N . LEU A 1 254 ? 6.362 17.486 35.098 1.00 21.27 263 LEU A N 1
ATOM 1766 C CA . LEU A 1 254 ? 6.952 16.150 35.195 1.00 21.88 263 LEU A CA 1
ATOM 1767 C C . LEU A 1 254 ? 6.125 15.127 34.409 1.00 20.32 263 LEU A C 1
ATOM 1768 O O . LEU A 1 254 ? 6.693 14.243 33.809 1.00 19.15 263 LEU A O 1
ATOM 1773 N N . ALA A 1 255 ? 4.805 15.276 34.385 1.00 19.51 264 ALA A N 1
ATOM 1774 C CA . ALA A 1 255 ? 3.992 14.366 33.605 1.00 21.54 264 ALA A CA 1
ATOM 1775 C C . ALA A 1 255 ? 4.269 14.504 32.057 1.00 22.67 264 ALA A C 1
ATOM 1776 O O . ALA A 1 255 ? 4.267 13.498 31.318 1.00 23.86 264 ALA A O 1
ATOM 1778 N N . GLN A 1 256 ? 4.490 15.736 31.596 1.00 22.60 265 GLN A N 1
ATOM 1779 C CA . GLN A 1 256 ? 4.902 16.026 30.205 1.00 23.75 265 GLN A CA 1
ATOM 1780 C C . GLN A 1 256 ? 6.265 15.441 29.946 1.00 21.62 265 GLN A C 1
ATOM 1781 O O . GLN A 1 256 ? 6.506 14.855 28.910 1.00 23.13 265 GLN A O 1
ATOM 1787 N N . ALA A 1 257 ? 7.155 15.586 30.890 1.00 19.77 266 ALA A N 1
ATOM 1788 C CA . ALA A 1 257 ? 8.501 14.958 30.692 1.00 22.46 266 ALA A CA 1
ATOM 1789 C C . ALA A 1 257 ? 8.398 13.466 30.573 1.00 23.32 266 ALA A C 1
ATOM 1790 O O . ALA A 1 257 ? 9.089 12.855 29.741 1.00 22.52 266 ALA A O 1
ATOM 1792 N N . SER A 1 258 ? 7.511 12.874 31.388 1.00 22.38 267 SER A N 1
ATOM 1793 C CA . SER A 1 258 ? 7.274 11.442 31.360 1.00 22.98 267 SER A CA 1
ATOM 1794 C C . SER A 1 258 ? 6.675 11.007 29.992 1.00 22.96 267 SER A C 1
ATOM 1795 O O . SER A 1 258 ? 7.093 9.988 29.379 1.00 24.42 267 SER A O 1
ATOM 1798 N N . THR A 1 259 ? 5.722 11.791 29.491 1.00 22.67 268 THR A N 1
ATOM 1799 C CA . THR A 1 259 ? 5.156 11.523 28.180 1.00 25.95 268 THR A CA 1
ATOM 1800 C C . THR A 1 259 ? 6.190 11.610 27.067 1.00 22.15 268 THR A C 1
ATOM 1801 O O . THR A 1 259 ? 6.199 10.754 26.206 1.00 22.53 268 THR A O 1
ATOM 1805 N N . LEU A 1 260 ? 7.102 12.548 27.136 1.00 20.28 269 LEU A N 1
ATOM 1806 C CA . LEU A 1 260 ? 8.129 12.718 26.155 1.00 21.93 269 LEU A CA 1
ATOM 1807 C C . LEU A 1 260 ? 9.012 11.494 26.122 1.00 21.90 269 LEU A C 1
ATOM 1808 O O . LEU A 1 260 ? 9.119 10.851 25.091 1.00 24.23 269 LEU A O 1
ATOM 1813 N N . ILE A 1 261 ? 9.572 11.136 27.265 1.00 22.39 270 ILE A N 1
ATOM 1814 C CA . ILE A 1 261 ? 10.508 10.025 27.324 1.00 24.20 270 ILE A CA 1
ATOM 1815 C C . ILE A 1 261 ? 9.799 8.689 27.037 1.00 22.10 270 ILE A C 1
ATOM 1816 O O . ILE A 1 261 ? 10.344 7.805 26.295 1.00 23.21 270 ILE A O 1
ATOM 1821 N N . ASN A 1 262 ? 8.604 8.514 27.543 1.00 22.11 271 ASN A N 1
ATOM 1822 C CA . ASN A 1 262 ? 7.960 7.174 27.416 1.00 21.36 271 ASN A CA 1
ATOM 1823 C C . ASN A 1 262 ? 7.423 6.998 26.011 1.00 24.70 271 ASN A C 1
ATOM 1824 O O . ASN A 1 262 ? 7.382 5.858 25.507 1.00 26.03 271 ASN A O 1
ATOM 1829 N N . THR A 1 263 ? 7.059 8.098 25.336 1.00 21.48 272 THR A N 1
ATOM 1830 C CA . THR A 1 263 ? 6.645 8.006 23.925 1.00 21.73 272 THR A CA 1
ATOM 1831 C C . THR A 1 263 ? 7.797 7.586 23.051 1.00 23.06 272 THR A C 1
ATOM 1832 O O . THR A 1 263 ? 7.595 6.792 22.143 1.00 24.45 272 THR A O 1
ATOM 1836 N N . ILE A 1 264 ? 8.987 8.146 23.315 1.00 21.74 273 ILE A N 1
ATOM 1837 C CA . ILE A 1 264 ? 10.143 7.737 22.623 1.00 25.01 273 ILE A CA 1
ATOM 1838 C C . ILE A 1 264 ? 10.387 6.256 22.890 1.00 22.88 273 ILE A C 1
ATOM 1839 O O . ILE A 1 264 ? 10.697 5.540 21.971 1.00 23.45 273 ILE A O 1
ATOM 1844 N N . ASN A 1 265 ? 10.238 5.805 24.119 1.00 26.42 274 ASN A N 1
ATOM 1845 C CA . ASN A 1 265 ? 10.547 4.439 24.449 1.00 26.18 274 ASN A CA 1
ATOM 1846 C C . ASN A 1 265 ? 9.538 3.475 23.840 1.00 26.94 274 ASN A C 1
ATOM 1847 O O . ASN A 1 265 ? 9.907 2.433 23.291 1.00 26.29 274 ASN A O 1
ATOM 1852 N N . ASN A 1 266 ? 8.269 3.820 23.948 1.00 25.91 275 ASN A N 1
ATOM 1853 C CA . ASN A 1 266 ? 7.195 2.988 23.429 1.00 26.25 275 ASN A CA 1
ATOM 1854 C C . ASN A 1 266 ? 7.235 2.879 21.906 1.00 27.20 275 ASN A C 1
ATOM 1855 O O . ASN A 1 266 ? 6.921 1.851 21.346 1.00 25.75 275 ASN A O 1
ATOM 1860 N N . ALA A 1 267 ? 7.566 3.951 21.208 1.00 27.13 276 ALA A N 1
ATOM 1861 C CA . ALA A 1 267 ? 7.645 3.913 19.748 1.00 26.51 276 ALA A CA 1
ATOM 1862 C C . ALA A 1 267 ? 8.882 3.154 19.249 1.00 29.54 276 ALA A C 1
ATOM 1863 O O . ALA A 1 267 ? 8.856 2.531 18.178 1.00 29.97 276 ALA A O 1
ATOM 1865 N N . CYS A 1 268 ? 9.959 3.239 20.009 1.00 26.86 277 CYS A N 1
ATOM 1866 C CA . CYS A 1 268 ? 11.259 2.613 19.697 1.00 25.29 277 CYS A CA 1
ATOM 1867 C C . CYS A 1 268 ? 11.621 2.745 18.222 1.00 25.40 277 CYS A C 1
ATOM 1868 O O . CYS A 1 268 ? 11.728 1.778 17.494 1.00 29.08 277 CYS A O 1
ATOM 1871 N N . PRO A 1 269 ? 11.746 3.975 17.756 1.00 28.14 278 PRO A N 1
ATOM 1872 C CA . PRO A 1 269 ? 11.967 4.164 16.346 1.00 25.94 278 PRO A CA 1
ATOM 1873 C C . PRO A 1 269 ? 13.404 3.888 15.862 1.00 25.66 278 PRO A C 1
ATOM 1874 O O . PRO A 1 269 ? 14.368 4.016 16.583 1.00 26.31 278 PRO A O 1
ATOM 1878 N N . TYR A 1 270 ? 13.474 3.492 14.608 1.00 28.24 279 TYR A N 1
ATOM 1879 C CA . TYR A 1 270 ? 14.656 3.477 13.794 1.00 29.29 279 TYR A CA 1
ATOM 1880 C C . TYR A 1 270 ? 15.360 4.836 13.848 1.00 27.21 279 TYR A C 1
ATOM 1881 O O . TYR A 1 270 ? 14.737 5.888 13.729 1.00 26.59 279 TYR A O 1
ATOM 1890 N N . PHE A 1 271 ? 16.676 4.799 13.913 1.00 26.40 280 PHE A N 1
ATOM 1891 C CA . PHE A 1 271 ? 17.482 5.959 13.687 1.00 30.38 280 PHE A CA 1
ATOM 1892 C C . PHE A 1 271 ? 18.673 5.630 12.812 1.00 37.55 280 PHE A C 1
ATOM 1893 O O . PHE A 1 271 ? 19.118 4.461 12.744 1.00 32.04 280 PHE A O 1
ATOM 1901 N N . HIS A 1 272 ? 19.170 6.668 12.140 1.00 38.95 281 HIS A N 1
ATOM 1902 C CA . HIS A 1 272 ? 20.399 6.581 11.367 1.00 47.22 281 HIS A CA 1
ATOM 1903 C C . HIS A 1 272 ? 21.219 7.865 11.533 1.00 43.57 281 HIS A C 1
ATOM 1904 O O . HIS A 1 272 ? 20.715 8.947 11.243 1.00 37.90 281 HIS A O 1
ATOM 1911 N N . ALA A 1 273 ? 22.463 7.747 11.995 1.00 43.27 282 ALA A N 1
ATOM 1912 C CA . ALA A 1 273 ? 23.426 8.856 11.934 1.00 48.87 282 ALA A CA 1
ATOM 1913 C C . ALA A 1 273 ? 24.637 8.439 11.094 1.00 52.25 282 ALA A C 1
ATOM 1914 O O . ALA A 1 273 ? 25.715 8.977 11.285 1.00 57.06 282 ALA A O 1
ATOM 1916 N N . PRO A 1 282 ? 33.584 13.581 19.743 1.00 65.71 291 PRO A N 1
ATOM 1917 C CA . PRO A 1 282 ? 32.248 13.075 20.064 1.00 67.38 291 PRO A CA 1
ATOM 1918 C C . PRO A 1 282 ? 31.487 12.454 18.872 1.00 66.98 291 PRO A C 1
ATOM 1919 O O . PRO A 1 282 ? 31.245 13.111 17.870 1.00 71.66 291 PRO A O 1
ATOM 1923 N N . LYS A 1 283 ? 31.130 11.182 18.981 1.00 71.78 292 LYS A N 1
ATOM 1924 C CA . LYS A 1 283 ? 30.165 10.566 18.061 1.00 72.61 292 LYS A CA 1
ATOM 1925 C C . LYS A 1 283 ? 29.398 9.570 18.903 1.00 65.73 292 LYS A C 1
ATOM 1926 O O . LYS A 1 283 ? 29.876 9.187 19.965 1.00 65.08 292 LYS A O 1
ATOM 1932 N N . PHE A 1 284 ? 28.210 9.163 18.473 1.00 65.14 293 PHE A N 1
ATOM 1933 C CA . PHE A 1 284 ? 27.483 8.157 19.239 1.00 62.58 293 PHE A CA 1
ATOM 1934 C C . PHE A 1 284 ? 28.247 6.843 19.145 1.00 66.89 293 PHE A C 1
ATOM 1935 O O . PHE A 1 284 ? 28.935 6.592 18.154 1.00 64.36 293 PHE A O 1
ATOM 1943 N N . SER A 1 285 ? 28.132 6.038 20.202 1.00 67.87 294 SER A N 1
ATOM 1944 C CA . SER A 1 285 ? 28.645 4.661 20.247 1.00 69.27 294 SER A CA 1
ATOM 1945 C C . SER A 1 285 ? 28.068 3.781 19.121 1.00 69.54 294 SER A C 1
ATOM 1946 O O . SER A 1 285 ? 28.784 2.941 18.585 1.00 64.35 294 SER A O 1
ATOM 1949 N N . THR A 1 286 ? 26.792 3.985 18.780 1.00 69.43 295 THR A N 1
ATOM 1950 C CA . THR A 1 286 ? 26.093 3.262 17.697 1.00 65.50 295 THR A CA 1
ATOM 1951 C C . THR A 1 286 ? 25.524 4.325 16.731 1.00 64.50 295 THR A C 1
ATOM 1952 O O . THR A 1 286 ? 24.987 5.348 17.198 1.00 65.99 295 THR A O 1
ATOM 1956 N N . THR A 1 287 ? 25.657 4.113 15.407 1.00 54.25 296 THR A N 1
ATOM 1957 C CA . THR A 1 287 ? 25.110 5.056 14.388 1.00 53.34 296 THR A CA 1
ATOM 1958 C C . THR A 1 287 ? 23.924 4.530 13.551 1.00 51.82 296 THR A C 1
ATOM 1959 O O . THR A 1 287 ? 23.480 5.197 12.606 1.00 57.64 296 THR A O 1
ATOM 1963 N N . THR A 1 288 ? 23.435 3.321 13.832 1.00 49.54 297 THR A N 1
ATOM 1964 C CA . THR A 1 288 ? 22.180 2.854 13.217 1.00 45.58 297 THR A CA 1
ATOM 1965 C C . THR A 1 288 ? 21.574 1.825 14.121 1.00 41.76 297 THR A C 1
ATOM 1966 O O . THR A 1 288 ? 22.285 1.108 14.825 1.00 45.27 297 THR A O 1
ATOM 1970 N N . GLY A 1 289 ? 20.259 1.823 14.185 1.00 32.70 298 GLY A N 1
ATOM 1971 C CA . GLY A 1 289 ? 19.604 1.028 15.172 1.00 30.85 298 GLY A CA 1
ATOM 1972 C C . GLY A 1 289 ? 18.252 1.521 15.539 1.00 27.66 298 GLY A C 1
ATOM 1973 O O . GLY A 1 289 ? 17.594 2.185 14.768 1.00 26.61 298 GLY A O 1
ATOM 1974 N N . LYS A 1 290 ? 17.852 1.150 16.735 1.00 25.79 299 LYS A N 1
ATOM 1975 C CA . LYS A 1 290 ? 16.608 1.562 17.336 1.00 29.44 299 LYS A CA 1
ATOM 1976 C C . LYS A 1 290 ? 16.944 2.390 18.590 1.00 27.01 299 LYS A C 1
ATOM 1977 O O . LYS A 1 290 ? 17.899 2.068 19.355 1.00 25.25 299 LYS A O 1
ATOM 1983 N N . ILE A 1 291 ? 16.176 3.450 18.808 1.00 27.95 300 ILE A N 1
ATOM 1984 C CA . ILE A 1 291 ? 16.500 4.408 19.861 1.00 27.06 300 ILE A CA 1
ATOM 1985 C C . ILE A 1 291 ? 16.445 3.742 21.241 1.00 26.54 300 ILE A C 1
ATOM 1986 O O . ILE A 1 291 ? 17.360 3.933 22.047 1.00 27.19 300 ILE A O 1
ATOM 1991 N N . CYS A 1 292 ? 15.415 2.940 21.487 1.00 24.97 301 CYS A N 1
ATOM 1992 C CA . CYS A 1 292 ? 15.277 2.249 22.773 1.00 27.34 301 CYS A CA 1
ATOM 1993 C C . CYS A 1 292 ? 16.433 1.210 23.082 1.00 28.58 301 CYS A C 1
ATOM 1994 O O . CYS A 1 292 ? 16.632 0.857 24.229 1.00 30.94 301 CYS A O 1
ATOM 1997 N N . GLY A 1 293 ? 17.287 0.897 22.097 1.00 30.65 302 GLY A N 1
ATOM 1998 C CA . GLY A 1 293 ? 18.393 -0.079 22.205 1.00 27.07 302 GLY A CA 1
ATOM 1999 C C . GLY A 1 293 ? 19.684 0.652 22.380 1.00 26.03 302 GLY A C 1
ATOM 2000 O O . GLY A 1 293 ? 20.310 0.576 23.423 1.00 24.80 302 GLY A O 1
ATOM 2001 N N . ALA A 1 294 ? 20.057 1.452 21.415 1.00 23.58 303 ALA A N 1
ATOM 2002 C CA . ALA A 1 294 ? 21.278 2.215 21.529 1.00 24.32 303 ALA A CA 1
ATOM 2003 C C . ALA A 1 294 ? 21.310 3.177 22.727 1.00 27.15 303 ALA A C 1
ATOM 2004 O O . ALA A 1 294 ? 22.369 3.414 23.249 1.00 24.11 303 ALA A O 1
ATOM 2006 N N . PHE A 1 295 ? 20.146 3.739 23.125 1.00 24.66 304 PHE A N 1
ATOM 2007 C CA . PHE A 1 295 ? 20.077 4.707 24.232 1.00 25.20 304 PHE A CA 1
ATOM 2008 C C . PHE A 1 295 ? 19.344 4.231 25.482 1.00 24.73 304 PHE A C 1
ATOM 2009 O O . PHE A 1 295 ? 18.888 5.028 26.282 1.00 24.23 304 PHE A O 1
ATOM 2017 N N . SER A 1 296 ? 19.347 2.929 25.681 1.00 23.52 305 SER A N 1
ATOM 2018 C CA . SER A 1 296 ? 18.634 2.303 26.765 1.00 23.04 305 SER A CA 1
ATOM 2019 C C . SER A 1 296 ? 19.170 2.729 28.137 1.00 23.58 305 SER A C 1
ATOM 2020 O O . SER A 1 296 ? 18.395 2.948 29.083 1.00 21.32 305 SER A O 1
ATOM 2023 N N . GLU A 1 297 ? 20.491 2.834 28.271 1.00 22.73 306 GLU A N 1
ATOM 2024 C CA . GLU A 1 297 ? 21.064 3.313 29.555 1.00 26.22 306 GLU A CA 1
ATOM 2025 C C . GLU A 1 297 ? 20.608 4.731 29.896 1.00 25.73 306 GLU A C 1
ATOM 2026 O O . GLU A 1 297 ? 20.242 5.044 31.050 1.00 25.40 306 GLU A O 1
ATOM 2032 N N . GLU A 1 298 ? 20.559 5.584 28.887 1.00 24.83 307 GLU A N 1
ATOM 2033 C CA . GLU A 1 298 ? 20.174 6.961 29.086 1.00 24.89 307 GLU A CA 1
ATOM 2034 C C . GLU A 1 298 ? 18.662 7.034 29.415 1.00 23.88 307 GLU A C 1
ATOM 2035 O O . GLU A 1 298 ? 18.254 7.767 30.288 1.00 23.59 307 GLU A O 1
ATOM 2041 N N . ILE A 1 299 ? 17.848 6.296 28.673 1.00 24.92 308 ILE A N 1
ATOM 2042 C CA . ILE A 1 299 ? 16.388 6.274 28.952 1.00 26.39 308 ILE A CA 1
ATOM 2043 C C . ILE A 1 299 ? 16.110 5.809 30.384 1.00 25.26 308 ILE A C 1
ATOM 2044 O O . ILE A 1 299 ? 15.285 6.362 31.058 1.00 24.86 308 ILE A O 1
ATOM 2049 N N . SER A 1 300 ? 16.788 4.727 30.789 1.00 23.08 309 SER A N 1
ATOM 2050 C CA . SER A 1 300 ? 16.690 4.192 32.125 1.00 23.48 309 SER A CA 1
ATOM 2051 C C . SER A 1 300 ? 16.939 5.250 33.222 1.00 21.21 309 SER A C 1
ATOM 2052 O O . SER A 1 300 ? 16.129 5.428 34.136 1.00 25.85 309 SER A O 1
ATOM 2055 N N . ALA A 1 301 ? 17.985 6.031 33.069 1.00 20.39 310 ALA A N 1
ATOM 2056 C CA . ALA A 1 301 ? 18.261 7.075 34.032 1.00 22.51 310 ALA A CA 1
ATOM 2057 C C . ALA A 1 301 ? 17.165 8.170 34.055 1.00 21.42 310 ALA A C 1
ATOM 2058 O O . ALA A 1 301 ? 16.749 8.620 35.141 1.00 21.40 310 ALA A O 1
ATOM 2060 N N . ILE A 1 302 ? 16.729 8.602 32.881 1.00 20.85 311 ILE A N 1
ATOM 2061 C CA . ILE A 1 302 ? 15.816 9.715 32.795 1.00 20.60 311 ILE A CA 1
ATOM 2062 C C . ILE A 1 302 ? 14.427 9.324 33.308 1.00 20.57 311 ILE A C 1
ATOM 2063 O O . ILE A 1 302 ? 13.801 10.105 34.045 1.00 21.41 311 ILE A O 1
ATOM 2068 N N . GLN A 1 303 ? 13.964 8.108 32.995 1.00 21.06 312 GLN A N 1
ATOM 2069 C CA . GLN A 1 303 ? 12.748 7.548 33.661 1.00 21.19 312 GLN A CA 1
ATOM 2070 C C . GLN A 1 303 ? 12.843 7.500 35.216 1.00 21.98 312 GLN A C 1
ATOM 2071 O O . GLN A 1 303 ? 11.929 7.923 35.905 1.00 21.85 312 GLN A O 1
ATOM 2077 N N . LYS A 1 304 ? 13.965 7.051 35.765 1.00 23.84 313 LYS A N 1
ATOM 2078 C CA . LYS A 1 304 ? 14.157 7.036 37.209 1.00 26.97 313 LYS A CA 1
ATOM 2079 C C . LYS A 1 304 ? 14.188 8.450 37.817 1.00 24.68 313 LYS A C 1
ATOM 2080 O O . LYS A 1 304 ? 13.640 8.679 38.885 1.00 23.09 313 LYS A O 1
ATOM 2094 N N . ILE A 1 306 ? 12.727 11.159 36.670 1.00 20.29 315 ILE A N 1
ATOM 2095 C CA . ILE A 1 306 ? 11.364 11.662 36.611 1.00 21.06 315 ILE A CA 1
ATOM 2096 C C . ILE A 1 306 ? 10.510 11.045 37.705 1.00 21.91 315 ILE A C 1
ATOM 2097 O O . ILE A 1 306 ? 9.780 11.753 38.407 1.00 20.31 315 ILE A O 1
ATOM 2102 N N . THR A 1 307 ? 10.595 9.751 37.831 1.00 21.57 316 THR A N 1
ATOM 2103 C CA . THR A 1 307 ? 9.843 9.031 38.878 1.00 26.07 316 THR A CA 1
ATOM 2104 C C . THR A 1 307 ? 10.208 9.448 40.289 1.00 24.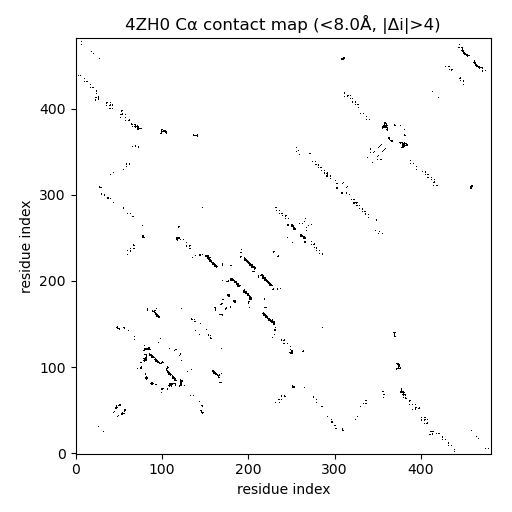52 316 THR A C 1
ATOM 2105 O O . THR A 1 307 ? 9.318 9.590 41.103 1.00 22.68 316 THR A O 1
ATOM 2109 N N . ASP A 1 308 ? 11.501 9.624 40.577 1.00 23.44 317 ASP A N 1
ATOM 2110 C CA . ASP A 1 308 ? 11.950 10.166 41.868 1.00 22.56 317 ASP A CA 1
ATOM 2111 C C . ASP A 1 308 ? 11.510 11.626 42.046 1.00 21.75 317 ASP A C 1
ATOM 2112 O O . ASP A 1 308 ? 11.173 12.058 43.154 1.00 21.62 317 ASP A O 1
ATOM 2117 N N . ALA A 1 309 ? 11.560 12.419 40.999 1.00 21.61 318 ALA A N 1
ATOM 2118 C CA . ALA A 1 309 ? 11.051 13.780 41.166 1.00 22.56 318 ALA A CA 1
ATOM 2119 C C . ALA A 1 309 ? 9.560 13.783 41.425 1.00 24.01 318 ALA A C 1
ATOM 2120 O O . ALA A 1 309 ? 9.057 14.579 42.235 1.00 23.61 318 ALA A O 1
ATOM 2122 N N . GLN A 1 310 ? 8.832 12.902 40.770 1.00 23.09 319 GLN A N 1
ATOM 2123 C CA . GLN A 1 310 ? 7.392 12.824 41.048 1.00 26.26 319 GLN A CA 1
ATOM 2124 C C . GLN A 1 310 ? 7.102 12.437 42.515 1.00 26.70 319 GLN A C 1
ATOM 2125 O O . GLN A 1 310 ? 6.248 13.040 43.146 1.00 23.14 319 GLN A O 1
ATOM 2131 N N . GLU A 1 311 ? 7.841 11.487 43.065 1.00 23.81 320 GLU A N 1
ATOM 2132 C CA . GLU A 1 311 ? 7.687 11.148 44.450 1.00 23.53 320 GLU A CA 1
ATOM 2133 C C . GLU A 1 311 ? 8.117 12.242 45.400 1.00 22.67 320 GLU A C 1
ATOM 2134 O O . GLU A 1 311 ? 7.522 12.441 46.441 1.00 23.43 320 GLU A O 1
ATOM 2140 N N . LEU A 1 312 ? 9.141 12.969 45.035 1.00 20.54 321 LEU A N 1
ATOM 2141 C CA . LEU A 1 312 ? 9.553 14.149 45.776 1.00 24.23 321 LEU A CA 1
ATOM 2142 C C . LEU A 1 312 ? 8.428 15.215 45.854 1.00 21.75 321 LEU A C 1
ATOM 2143 O O . LEU A 1 312 ? 8.120 15.782 46.923 1.00 22.02 321 LEU A O 1
ATOM 2148 N N . VAL A 1 313 ? 7.822 15.508 44.747 1.00 23.62 322 VAL A N 1
ATOM 2149 C CA . VAL A 1 313 ? 6.735 16.471 44.715 1.00 24.05 322 VAL A CA 1
ATOM 2150 C C . VAL A 1 313 ? 5.496 15.976 45.512 1.00 27.12 322 VAL A C 1
ATOM 2151 O O . VAL A 1 313 ? 4.783 16.797 46.102 1.00 26.22 322 VAL A O 1
ATOM 2155 N N . ASN A 1 314 ? 5.230 14.668 45.506 1.00 25.98 323 ASN A N 1
ATOM 2156 C CA . ASN A 1 314 ? 4.152 14.070 46.291 1.00 28.27 323 ASN A CA 1
ATOM 2157 C C . ASN A 1 314 ? 4.326 14.291 47.793 1.00 27.50 323 ASN A C 1
ATOM 2158 O O . ASN A 1 314 ? 3.354 14.318 48.506 1.00 27.02 323 ASN A O 1
ATOM 2163 N N . GLN A 1 315 ? 5.549 14.473 48.267 1.00 23.70 324 GLN A N 1
ATOM 2164 C CA . GLN A 1 315 ? 5.761 14.792 49.672 1.00 27.40 324 GLN A CA 1
ATOM 2165 C C . GLN A 1 315 ? 5.242 16.144 50.097 1.00 27.64 324 GLN A C 1
ATOM 2166 O O . GLN A 1 315 ? 5.006 16.360 51.286 1.00 30.94 324 GLN A O 1
ATOM 2172 N N . THR A 1 316 ? 5.143 17.059 49.158 1.00 26.75 325 THR A N 1
ATOM 2173 C CA . THR A 1 316 ? 4.705 18.401 49.395 1.00 31.04 325 THR A CA 1
ATOM 2174 C C . THR A 1 316 ? 3.371 18.423 50.127 1.00 31.43 325 THR A C 1
ATOM 2175 O O . THR A 1 316 ? 3.177 19.250 50.999 1.00 28.53 325 THR A O 1
ATOM 2179 N N . SER A 1 317 ? 2.459 17.510 49.823 1.00 31.08 326 SER A N 1
ATOM 2180 C CA . SER A 1 317 ? 1.123 17.598 50.437 1.00 32.72 326 SER A CA 1
ATOM 2181 C C . SER A 1 317 ? 1.211 17.121 51.906 1.00 30.79 326 SER A C 1
ATOM 2182 O O . SER A 1 317 ? 0.491 17.609 52.726 1.00 28.69 326 SER A O 1
ATOM 2185 N N . VAL A 1 318 ? 2.137 16.210 52.246 1.00 27.38 327 VAL A N 1
ATOM 2186 C CA . VAL A 1 318 ? 2.307 15.782 53.646 1.00 27.41 327 VAL A CA 1
ATOM 2187 C C . VAL A 1 318 ? 2.818 16.972 54.475 1.00 27.58 327 VAL A C 1
ATOM 2188 O O . VAL A 1 318 ? 2.289 17.304 55.557 1.00 27.69 327 VAL A O 1
ATOM 2192 N N . ILE A 1 319 ? 3.828 17.661 53.949 1.00 25.30 328 ILE A N 1
ATOM 2193 C CA . ILE A 1 319 ? 4.356 18.857 54.615 1.00 28.65 328 ILE A CA 1
ATOM 2194 C C . ILE A 1 319 ? 3.295 19.935 54.837 1.00 27.26 328 ILE A C 1
ATOM 2195 O O . ILE A 1 319 ? 3.118 20.419 55.943 1.00 26.31 328 ILE A O 1
ATOM 2200 N N . ASN A 1 320 ? 2.574 20.260 53.775 1.00 27.99 329 ASN A N 1
ATOM 2201 C CA . ASN A 1 320 ? 1.504 21.241 53.822 1.00 29.35 329 ASN A CA 1
ATOM 2202 C C . ASN A 1 320 ? 0.336 20.916 54.724 1.00 30.08 329 ASN A C 1
ATOM 2203 O O . ASN A 1 320 ? -0.335 21.848 55.191 1.00 27.76 329 ASN A O 1
ATOM 2208 N N . GLU A 1 321 ? 0.088 19.634 54.944 1.00 26.94 330 GLU A N 1
ATOM 2209 C CA . GLU A 1 321 ? -0.981 19.192 55.860 1.00 33.32 330 GLU A CA 1
ATOM 2210 C C . GLU A 1 321 ? -0.655 19.308 57.337 1.00 29.60 330 GLU A C 1
ATOM 2211 O O . GLU A 1 321 ? -1.566 19.400 58.122 1.00 27.97 330 GLU A O 1
ATOM 2217 N N . HIS A 1 322 ? 0.629 19.333 57.694 1.00 26.04 331 HIS A N 1
ATOM 2218 C CA . HIS A 1 322 ? 1.058 19.276 59.107 1.00 26.60 331 HIS A CA 1
ATOM 2219 C C . HIS A 1 322 ? 1.914 20.520 59.401 1.00 29.71 331 HIS A C 1
ATOM 2220 O O . HIS A 1 322 ? 3.148 20.458 59.460 1.00 25.23 331 HIS A O 1
ATOM 2227 N N . GLU A 1 323 ? 1.259 21.668 59.584 1.00 29.72 332 GLU A N 1
ATOM 2228 C CA . GLU A 1 323 ? 2.030 22.915 59.781 1.00 33.06 332 GLU A CA 1
ATOM 2229 C C . GLU A 1 323 ? 2.591 22.989 61.196 1.00 28.91 332 GLU A C 1
ATOM 2230 O O . GLU A 1 323 ? 2.042 22.447 62.118 1.00 31.34 332 GLU A O 1
ATOM 2236 N N . GLN A 1 324 ? 3.734 23.623 61.327 1.00 27.51 333 GLN A N 1
ATOM 2237 C CA . GLN A 1 324 ? 4.482 23.663 62.565 1.00 30.95 333 GLN A CA 1
ATOM 2238 C C . GLN A 1 324 ? 4.384 25.001 63.283 1.00 34.96 333 GLN A C 1
ATOM 2239 O O . GLN A 1 324 ? 5.219 25.288 64.122 1.00 40.08 333 GLN A O 1
ATOM 2245 N N . THR A 1 325 ? 3.345 25.773 62.993 1.00 38.26 334 THR A N 1
ATOM 2246 C CA . THR A 1 325 ? 3.188 27.199 63.443 1.00 44.10 334 THR A CA 1
ATOM 2247 C C . THR A 1 325 ? 2.705 27.465 64.920 1.00 39.60 334 THR A C 1
ATOM 2248 O O . THR A 1 325 ? 2.964 28.496 65.507 1.00 46.24 334 THR A O 1
ATOM 2252 N N . THR A 1 326 ? 2.011 26.525 65.501 1.00 42.38 335 THR A N 1
ATOM 2253 C CA . THR A 1 326 ? 1.417 26.701 66.794 1.00 43.03 335 THR A CA 1
ATOM 2254 C C . THR A 1 326 ? 2.396 26.236 67.844 1.00 42.09 335 THR A C 1
ATOM 2255 O O . THR A 1 326 ? 2.824 25.066 67.804 1.00 42.73 335 THR A O 1
ATOM 2259 N N . PRO A 1 327 ? 2.727 27.106 68.810 1.00 40.28 336 PRO A N 1
ATOM 2260 C CA . PRO A 1 327 ? 3.544 26.609 69.919 1.00 37.54 336 PRO A CA 1
ATOM 2261 C C . PRO A 1 327 ? 2.862 25.488 70.698 1.00 37.72 336 PRO A C 1
ATOM 2262 O O . PRO A 1 327 ? 1.634 25.378 70.744 1.00 34.02 336 PRO A O 1
ATOM 2266 N N . VAL A 1 328 ? 3.671 24.615 71.255 1.00 30.47 337 VAL A N 1
ATOM 2267 C CA . VAL A 1 328 ? 3.167 23.456 71.988 1.00 34.50 337 VAL A CA 1
ATOM 2268 C C . VAL A 1 328 ? 3.318 23.750 73.468 1.00 32.76 337 VAL A C 1
ATOM 2269 O O . VAL A 1 328 ? 3.920 24.754 73.843 1.00 33.84 337 VAL A O 1
ATOM 2273 N N . GLY A 1 329 ? 2.853 22.824 74.291 1.00 36.16 338 GLY A N 1
ATOM 2274 C CA . GLY A 1 329 ? 2.766 23.030 75.756 1.00 40.18 338 GLY A CA 1
ATOM 2275 C C . GLY A 1 329 ? 1.412 23.628 76.143 1.00 41.01 338 GLY A C 1
ATOM 2276 O O . GLY A 1 329 ? 0.682 24.155 75.305 1.00 39.38 338 GLY A O 1
ATOM 2277 N N . ASN A 1 330 ? 1.105 23.602 77.425 1.00 37.48 339 ASN A N 1
ATOM 2278 C CA . ASN A 1 330 ? -0.153 24.111 77.924 1.00 37.71 339 ASN A CA 1
ATOM 2279 C C . ASN A 1 330 ? 0.103 25.551 78.168 1.00 36.71 339 ASN A C 1
ATOM 2280 O O . ASN A 1 330 ? 1.232 25.954 78.514 1.00 35.94 339 ASN A O 1
ATOM 2285 N N . ASN A 1 331 ? -0.906 26.363 77.952 1.00 30.71 340 ASN A N 1
ATOM 2286 C CA . ASN A 1 331 ? -0.694 27.809 78.110 1.00 30.32 340 ASN A CA 1
ATOM 2287 C C . ASN A 1 331 ? -1.234 28.348 79.389 1.00 33.01 340 ASN A C 1
ATOM 2288 O O . ASN A 1 331 ? -1.135 29.518 79.659 1.00 34.63 340 ASN A O 1
ATOM 2293 N N . ASN A 1 332 ? -1.832 27.470 80.183 1.00 32.41 341 ASN A N 1
ATOM 2294 C CA . ASN A 1 332 ? -2.425 27.875 81.405 1.00 35.03 341 ASN A CA 1
ATOM 2295 C C . ASN A 1 332 ? -1.289 27.355 82.330 1.00 41.19 341 ASN A C 1
ATOM 2296 O O . ASN A 1 332 ? -0.140 27.200 81.874 1.00 57.56 341 ASN A O 1
ATOM 2301 N N . GLY A 1 333 ? -1.461 27.081 83.575 1.00 41.83 342 GLY A N 1
ATOM 2302 C CA . GLY A 1 333 ? -0.192 26.690 84.303 1.00 40.16 342 GLY A CA 1
ATOM 2303 C C . GLY A 1 333 ? 0.443 25.283 84.215 1.00 40.01 342 GLY A C 1
ATOM 2304 O O . GLY A 1 333 ? 1.556 25.089 84.653 1.00 45.34 342 GLY A O 1
ATOM 2305 N N . LYS A 1 334 ? -0.241 24.314 83.642 1.00 41.55 343 LYS A N 1
ATOM 2306 C CA . LYS A 1 334 ? 0.104 22.887 83.771 1.00 42.11 343 LYS A CA 1
ATOM 2307 C C . LYS A 1 334 ? 1.444 22.478 83.171 1.00 38.75 343 LYS A C 1
ATOM 2308 O O . LYS A 1 334 ? 1.669 22.673 81.971 1.00 37.02 343 LYS A O 1
ATOM 2314 N N . PRO A 1 335 ? 2.338 21.869 83.977 1.00 45.50 344 PRO A N 1
ATOM 2315 C CA . PRO A 1 335 ? 3.628 21.407 83.397 1.00 38.29 344 PRO A CA 1
ATOM 2316 C C . PRO A 1 335 ? 3.444 20.432 82.223 1.00 35.48 344 PRO A C 1
ATOM 2317 O O . PRO A 1 335 ? 2.453 19.718 82.121 1.00 29.42 344 PRO A O 1
ATOM 2321 N N . PHE A 1 336 ? 4.355 20.468 81.277 1.00 32.16 345 PHE A N 1
ATOM 2322 C CA . PHE A 1 336 ? 4.158 19.708 80.054 1.00 28.97 345 PHE A CA 1
ATOM 2323 C C . PHE A 1 336 ? 4.356 18.236 80.342 1.00 28.47 345 PHE A C 1
ATOM 2324 O O . PHE A 1 336 ? 5.386 17.861 80.819 1.00 30.03 345 PHE A O 1
ATOM 2332 N N . ASN A 1 337 ? 3.375 17.391 80.091 1.00 28.54 346 ASN A N 1
ATOM 2333 C CA . ASN A 1 337 ? 3.531 15.969 80.292 1.00 28.95 346 ASN A CA 1
ATOM 2334 C C . ASN A 1 337 ? 3.625 15.281 78.932 1.00 28.51 346 ASN A C 1
ATOM 2335 O O . ASN A 1 337 ? 2.642 15.272 78.167 1.00 26.21 346 ASN A O 1
ATOM 2340 N N . PRO A 1 338 ? 4.760 14.650 78.628 1.00 27.82 347 PRO A N 1
ATOM 2341 C CA . PRO A 1 338 ? 5.007 14.103 77.280 1.00 27.19 347 PRO A CA 1
ATOM 2342 C C . PRO A 1 338 ? 4.148 12.909 76.985 1.00 34.39 347 PRO A C 1
ATOM 2343 O O . PRO A 1 338 ? 3.857 12.620 75.823 1.00 36.50 347 PRO A O 1
ATOM 2347 N N . PHE A 1 339 ? 3.629 12.282 78.027 1.00 31.60 348 PHE A N 1
ATOM 2348 C CA . PHE A 1 339 ? 2.730 11.168 77.848 1.00 32.36 348 PHE A CA 1
ATOM 2349 C C . PHE A 1 339 ? 1.355 11.570 77.434 1.00 33.99 348 PHE A C 1
ATOM 2350 O O . PHE A 1 339 ? 0.622 10.727 77.015 1.00 36.88 348 PHE A O 1
ATOM 2358 N N . THR A 1 340 ? 0.952 12.828 77.611 1.00 38.11 349 THR A N 1
ATOM 2359 C CA . THR A 1 340 ? -0.440 13.223 77.425 1.00 38.71 349 THR A CA 1
ATOM 2360 C C . THR A 1 340 ? -0.672 14.535 76.658 1.00 42.18 349 THR A C 1
ATOM 2361 O O . THR A 1 340 ? -1.814 14.842 76.267 1.00 39.32 349 THR A O 1
ATOM 2365 N N . ASP A 1 341 ? 0.373 15.350 76.513 1.00 32.63 350 ASP A N 1
ATOM 2366 C CA . ASP A 1 341 ? 0.231 16.672 75.920 1.00 32.26 350 ASP A CA 1
ATOM 2367 C C . ASP A 1 341 ? 0.858 16.685 74.547 1.00 30.22 350 ASP A C 1
ATOM 2368 O O . ASP A 1 341 ? 1.076 17.744 74.023 1.00 29.47 350 ASP A O 1
ATOM 2373 N N . ALA A 1 342 ? 1.189 15.510 74.003 1.00 29.95 351 ALA A N 1
ATOM 2374 C CA . ALA A 1 342 ? 1.994 15.451 72.767 1.00 33.01 351 ALA A CA 1
ATOM 2375 C C . ALA A 1 342 ? 1.249 14.965 71.519 1.00 29.89 351 ALA A C 1
ATOM 2376 O O . ALA A 1 342 ? 1.857 14.358 70.611 1.00 28.58 351 ALA A O 1
ATOM 2378 N N . SER A 1 343 ? -0.031 15.258 71.414 1.00 28.72 352 SER A N 1
ATOM 2379 C CA . SER A 1 343 ? -0.744 14.791 70.239 1.00 32.99 352 SER A CA 1
ATOM 2380 C C . SER A 1 343 ? -0.273 15.481 68.913 1.00 29.39 352 SER A C 1
ATOM 2381 O O . SER A 1 343 ? -0.457 14.922 67.874 1.00 31.84 352 SER A O 1
ATOM 2384 N N . PHE A 1 344 ? 0.311 16.678 68.954 1.00 28.15 353 PHE A N 1
ATOM 2385 C CA . PHE A 1 344 ? 0.995 17.264 67.802 1.00 27.84 353 PHE A CA 1
ATOM 2386 C C . PHE A 1 344 ? 2.131 16.413 67.201 1.00 27.90 353 PHE A C 1
ATOM 2387 O O . PHE A 1 344 ? 2.510 16.643 66.043 1.00 30.30 353 PHE A O 1
ATOM 2395 N N . ALA A 1 345 ? 2.724 15.513 67.978 1.00 24.18 354 ALA A N 1
ATOM 2396 C CA . ALA A 1 345 ? 3.957 14.845 67.569 1.00 25.45 354 ALA A CA 1
ATOM 2397 C C . ALA A 1 345 ? 3.790 14.000 66.316 1.00 24.50 354 ALA A C 1
ATOM 2398 O O . ALA A 1 345 ? 4.695 13.931 65.526 1.00 22.46 354 ALA A O 1
ATOM 2400 N N . GLN A 1 346 ? 2.655 13.332 66.134 1.00 25.50 355 GLN A N 1
ATOM 2401 C CA . GLN A 1 346 ? 2.474 12.490 64.945 1.00 28.55 355 GLN A CA 1
ATOM 2402 C C . GLN A 1 346 ? 2.596 13.345 63.628 1.00 25.98 355 GLN A C 1
ATOM 2403 O O . GLN A 1 346 ? 3.284 12.933 62.675 1.00 25.22 355 GLN A O 1
ATOM 2409 N N . GLY A 1 347 ? 2.008 14.550 63.632 1.00 24.96 356 GLY A N 1
ATOM 2410 C CA . GLY A 1 347 ? 2.092 15.517 62.516 1.00 23.76 356 GLY A CA 1
ATOM 2411 C C . GLY A 1 347 ? 3.525 16.008 62.343 1.00 23.92 356 GLY A C 1
ATOM 2412 O O . GLY A 1 347 ? 4.015 16.137 61.223 1.00 22.00 356 GLY A O 1
ATOM 2421 N N . LEU A 1 349 ? 6.242 14.411 63.203 1.00 21.18 358 LEU A N 1
ATOM 2422 C CA . LEU A 1 349 ? 7.084 13.335 62.658 1.00 21.34 358 LEU A CA 1
ATOM 2423 C C . LEU A 1 349 ? 6.859 13.136 61.134 1.00 24.11 358 LEU A C 1
ATOM 2424 O O . LEU A 1 349 ? 7.780 12.986 60.391 1.00 20.36 358 LEU A O 1
ATOM 2429 N N . ALA A 1 350 ? 5.595 13.215 60.704 1.00 25.45 359 ALA A N 1
ATOM 2430 C CA . ALA A 1 350 ? 5.227 13.105 59.319 1.00 24.97 359 ALA A CA 1
ATOM 2431 C C . ALA A 1 350 ? 5.859 14.215 58.433 1.00 22.90 359 ALA A C 1
ATOM 2432 O O . ALA A 1 350 ? 6.383 13.942 57.360 1.00 25.56 359 ALA A O 1
ATOM 2434 N N . ASN A 1 351 ? 5.787 15.445 58.904 1.00 21.81 360 ASN A N 1
ATOM 2435 C CA . ASN A 1 351 ? 6.390 16.580 58.268 1.00 20.87 360 ASN A CA 1
ATOM 2436 C C . ASN A 1 351 ? 7.896 16.374 58.145 1.00 21.76 360 ASN A C 1
ATOM 2437 O O . ASN A 1 351 ? 8.435 16.398 57.034 1.00 24.22 360 ASN A O 1
ATOM 2442 N N . ALA A 1 352 ? 8.546 16.113 59.259 1.00 20.38 361 ALA A N 1
ATOM 2443 C CA . ALA A 1 352 ? 10.013 16.020 59.256 1.00 20.73 361 ALA A CA 1
ATOM 2444 C C . ALA A 1 352 ? 10.448 14.859 58.355 1.00 21.37 361 ALA A C 1
ATOM 2445 O O . ALA A 1 352 ? 11.372 15.017 57.517 1.00 20.58 361 ALA A O 1
ATOM 2447 N N . SER A 1 353 ? 9.772 13.726 58.485 1.00 21.29 362 SER A N 1
ATOM 2448 C CA . SER A 1 353 ? 10.104 12.546 57.638 1.00 23.62 362 SER A CA 1
ATOM 2449 C C . SER A 1 353 ? 9.935 12.790 56.116 1.00 23.14 362 SER A C 1
ATOM 2450 O O . SER A 1 353 ? 10.709 12.258 55.292 1.00 20.57 362 SER A O 1
ATOM 2453 N N . ALA A 1 354 ? 8.900 13.571 55.753 1.00 24.42 363 ALA A N 1
ATOM 2454 C CA . ALA A 1 354 ? 8.650 13.897 54.372 1.00 21.70 363 ALA A CA 1
ATOM 2455 C C . ALA A 1 354 ? 9.735 14.852 53.886 1.00 22.81 363 ALA A C 1
ATOM 2456 O O . ALA A 1 354 ? 10.155 14.731 52.739 1.00 22.57 363 ALA A O 1
ATOM 2458 N N . GLN A 1 355 ? 10.200 15.786 54.738 1.00 20.68 364 GLN A N 1
ATOM 2459 C CA . GLN A 1 355 ? 11.304 16.679 54.311 1.00 20.73 364 GLN A CA 1
ATOM 2460 C C . GLN A 1 355 ? 12.594 15.872 54.083 1.00 22.55 364 GLN A C 1
ATOM 2461 O O . GLN A 1 355 ? 13.295 16.058 53.055 1.00 21.41 364 GLN A O 1
ATOM 2467 N N . ALA A 1 356 ? 12.880 14.964 55.023 1.00 20.90 365 ALA A N 1
ATOM 2468 C CA . ALA A 1 356 ? 14.021 14.034 54.885 1.00 23.22 365 ALA A CA 1
ATOM 2469 C C . ALA A 1 356 ? 13.980 13.248 53.561 1.00 22.81 365 ALA A C 1
ATOM 2470 O O . ALA A 1 356 ? 14.981 13.116 52.831 1.00 22.18 365 ALA A O 1
ATOM 2472 N N . LYS A 1 357 ? 12.821 12.707 53.278 1.00 21.66 366 LYS A N 1
ATOM 2473 C CA . LYS A 1 357 ? 12.567 12.013 52.029 1.00 23.56 366 LYS A CA 1
ATOM 2474 C C . LYS A 1 357 ? 12.712 12.860 50.793 1.00 21.95 366 LYS A C 1
ATOM 2475 O O . LYS A 1 357 ? 13.270 12.386 49.767 1.00 23.04 366 LYS A O 1
ATOM 2489 N N . LEU A 1 359 ? 14.724 15.424 50.461 1.00 23.44 368 LEU A N 1
ATOM 2490 C CA . LEU A 1 359 ? 16.179 15.513 50.350 1.00 29.47 368 LEU A CA 1
ATOM 2491 C C . LEU A 1 359 ? 16.905 14.282 49.795 1.00 27.12 368 LEU A C 1
ATOM 2492 O O . LEU A 1 359 ? 17.778 14.372 48.929 1.00 27.26 368 LEU A O 1
ATOM 2497 N N . ASN A 1 360 ? 16.583 13.141 50.335 1.00 23.87 369 ASN A N 1
ATOM 2498 C CA . ASN A 1 360 ? 17.091 11.924 49.801 1.00 25.89 369 ASN A CA 1
ATOM 2499 C C . ASN A 1 360 ? 16.775 11.728 48.295 1.00 24.93 369 ASN A C 1
ATOM 2500 O O . ASN A 1 360 ? 17.639 11.357 47.492 1.00 25.69 369 ASN A O 1
ATOM 2505 N N . LEU A 1 361 ? 15.525 11.943 47.905 1.00 22.55 370 LEU A N 1
ATOM 2506 C CA . LEU A 1 361 ? 15.145 11.808 46.503 1.00 21.99 370 LEU A CA 1
ATOM 2507 C C . LEU A 1 361 ? 15.850 12.819 45.633 1.00 22.11 370 LEU A C 1
ATOM 2508 O O . LEU A 1 361 ? 16.195 12.540 44.494 1.00 21.23 370 LEU A O 1
ATOM 2513 N N . ALA A 1 362 ? 15.987 14.041 46.139 1.00 22.57 371 ALA A N 1
ATOM 2514 C CA . ALA A 1 362 ? 16.700 15.047 45.337 1.00 22.14 371 ALA A CA 1
ATOM 2515 C C . ALA A 1 362 ? 18.119 14.569 45.001 1.00 21.54 371 ALA A C 1
ATOM 2516 O O . ALA A 1 362 ? 18.573 14.708 43.868 1.00 23.89 371 ALA A O 1
ATOM 2518 N N . GLU A 1 363 ? 18.799 14.015 45.995 1.00 23.75 372 GLU A N 1
ATOM 2519 C CA . GLU A 1 363 ? 20.131 13.480 45.825 1.00 29.85 372 GLU A CA 1
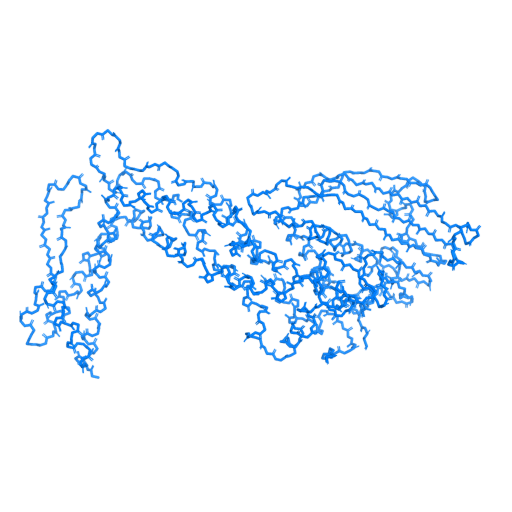ATOM 2520 C C . GLU A 1 363 ? 20.154 12.321 44.859 1.00 27.38 372 GLU A C 1
ATOM 2521 O O . GLU A 1 363 ? 21.006 12.295 44.006 1.00 24.70 372 GLU A O 1
ATOM 2527 N N . GLN A 1 364 ? 19.182 11.405 44.934 1.00 27.28 373 GLN A N 1
ATOM 2528 C CA . GLN A 1 364 ? 19.046 10.330 43.934 1.00 26.17 373 GLN A CA 1
ATOM 2529 C C . GLN A 1 364 ? 18.839 10.826 42.518 1.00 25.31 373 GLN A C 1
ATOM 2530 O O . GLN A 1 364 ? 19.332 10.226 41.605 1.00 25.55 373 GLN A O 1
ATOM 2536 N N . VAL A 1 365 ? 18.137 11.941 42.325 1.00 23.96 374 VAL A N 1
ATOM 2537 C CA . VAL A 1 365 ? 17.999 12.506 40.959 1.00 23.40 374 VAL A CA 1
ATOM 2538 C C . VAL A 1 365 ? 19.361 12.978 40.485 1.00 24.22 374 VAL A C 1
ATOM 2539 O O . VAL A 1 365 ? 19.770 12.679 39.318 1.00 25.65 374 VAL A O 1
ATOM 2543 N N . GLY A 1 366 ? 20.062 13.695 41.366 1.00 25.27 375 GLY A N 1
ATOM 2544 C CA . GLY A 1 366 ? 21.441 14.135 41.096 1.00 27.17 375 GLY A CA 1
ATOM 2545 C C . GLY A 1 366 ? 22.363 13.008 40.671 1.00 30.48 375 GLY A C 1
ATOM 2546 O O . GLY A 1 366 ? 23.033 13.069 39.648 1.00 30.28 375 GLY A O 1
ATOM 2547 N N . GLN A 1 367 ? 22.366 11.936 41.443 1.00 32.10 376 GLN A N 1
ATOM 2548 C CA . GLN A 1 367 ? 23.378 10.880 41.257 1.00 32.97 376 GLN A CA 1
ATOM 2549 C C . GLN A 1 367 ? 23.152 10.048 40.017 1.00 36.22 376 GLN A C 1
ATOM 2550 O O . GLN A 1 367 ? 24.082 9.438 39.550 1.00 38.77 376 GLN A O 1
ATOM 2556 N N . ALA A 1 368 ? 21.931 10.029 39.486 1.00 31.84 377 ALA A N 1
ATOM 2557 C CA . ALA A 1 368 ? 21.595 9.246 38.308 1.00 31.31 377 ALA A CA 1
ATOM 2558 C C . ALA A 1 368 ? 22.274 9.705 37.029 1.00 29.90 377 ALA A C 1
ATOM 2559 O O . ALA A 1 368 ? 22.345 8.938 36.050 1.00 27.02 377 ALA A O 1
ATOM 2561 N N . ILE A 1 369 ? 22.655 10.989 36.998 1.00 29.68 378 ILE A N 1
ATOM 2562 C CA . ILE A 1 369 ? 23.126 11.668 35.788 1.00 32.36 378 ILE A CA 1
ATOM 2563 C C . ILE A 1 369 ? 24.496 12.332 35.919 1.00 31.62 378 ILE A C 1
ATOM 2564 O O . ILE A 1 369 ? 25.055 12.774 34.920 1.00 33.80 378 ILE A O 1
ATOM 2569 N N . ASN A 1 370 ? 25.002 12.463 37.133 1.00 29.93 379 ASN A N 1
ATOM 2570 C CA . ASN A 1 370 ? 26.224 13.188 37.368 1.00 32.27 379 ASN A CA 1
ATOM 2571 C C . ASN A 1 370 ? 27.377 12.399 36.766 1.00 37.12 379 ASN A C 1
ATOM 2572 O O . ASN A 1 370 ? 27.697 11.258 37.241 1.00 32.28 379 ASN A O 1
ATOM 2577 N N . PRO A 1 371 ? 28.029 13.005 35.744 1.00 39.62 380 PRO A N 1
ATOM 2578 C CA . PRO A 1 371 ? 29.099 12.325 34.987 1.00 40.65 380 PRO A CA 1
ATOM 2579 C C . PRO A 1 371 ? 30.261 11.840 35.818 1.00 39.94 380 PRO A C 1
ATOM 2580 O O . PRO A 1 371 ? 30.896 10.860 35.444 1.00 38.45 380 PRO A O 1
ATOM 2584 N N . GLU A 1 372 ? 30.491 12.469 36.962 1.00 45.92 381 GLU A N 1
ATOM 2585 C CA . GLU A 1 372 ? 31.502 11.994 37.915 1.00 47.43 381 GLU A CA 1
ATOM 2586 C C . GLU A 1 372 ? 31.246 10.576 38.396 1.00 46.40 381 GLU A C 1
ATOM 2587 O O . GLU A 1 372 ? 32.148 9.951 38.920 1.00 48.80 381 GLU A O 1
ATOM 2593 N N . ARG A 1 373 ? 30.007 10.114 38.318 1.00 44.93 382 ARG A N 1
ATOM 2594 C CA . ARG A 1 373 ? 29.598 8.839 38.875 1.00 47.61 382 ARG A CA 1
ATOM 2595 C C . ARG A 1 373 ? 29.392 7.792 37.785 1.00 45.16 382 ARG A C 1
ATOM 2596 O O . ARG A 1 373 ? 29.023 6.651 38.069 1.00 40.00 382 ARG A O 1
ATOM 2604 N N . LEU A 1 374 ? 29.559 8.184 36.528 1.00 43.89 383 LEU A N 1
ATOM 2605 C CA . LEU A 1 374 ? 29.214 7.305 35.418 1.00 40.57 383 LEU A CA 1
ATOM 2606 C C . LEU A 1 374 ? 30.508 6.878 34.732 1.00 40.45 383 LEU A C 1
ATOM 2607 O O . LEU A 1 374 ? 31.574 7.466 34.908 1.00 44.20 383 LEU A O 1
ATOM 2612 N N . SER A 1 375 ? 30.402 5.889 33.892 1.00 39.71 384 SER A N 1
ATOM 2613 C CA . SER A 1 375 ? 31.520 5.526 33.050 1.00 42.04 384 SER A CA 1
ATOM 2614 C C . SER A 1 375 ? 31.015 5.104 31.677 1.00 40.49 384 SER A C 1
ATOM 2615 O O . SER A 1 375 ? 29.800 5.112 31.404 1.00 38.90 384 SER A O 1
ATOM 2618 N N . GLY A 1 376 ? 31.956 4.796 30.796 1.00 35.12 385 GLY A N 1
ATOM 2619 C CA . GLY A 1 376 ? 31.626 4.215 29.512 1.00 35.15 385 GLY A CA 1
ATOM 2620 C C . GLY A 1 376 ? 30.898 5.170 28.599 1.00 31.91 385 GLY A C 1
ATOM 2621 O O . GLY A 1 376 ? 31.063 6.417 28.649 1.00 30.46 385 GLY A O 1
ATOM 2622 N N . THR A 1 377 ? 30.105 4.584 27.738 1.00 28.16 386 THR A N 1
ATOM 2623 C CA . THR A 1 377 ? 29.452 5.359 26.736 1.00 32.38 386 THR A CA 1
ATOM 2624 C C . THR A 1 377 ? 28.414 6.292 27.373 1.00 29.74 386 THR A C 1
ATOM 2625 O O . THR A 1 377 ? 28.159 7.325 26.830 1.00 33.61 386 THR A O 1
ATOM 2629 N N . PHE A 1 378 ? 27.856 5.943 28.535 1.00 30.03 387 PHE A N 1
ATOM 2630 C CA . PHE A 1 378 ? 26.859 6.795 29.194 1.00 26.71 387 PHE A CA 1
ATOM 2631 C C . PHE A 1 378 ? 27.510 8.084 29.699 1.00 27.87 387 PHE A C 1
ATOM 2632 O O . PHE A 1 378 ? 26.987 9.165 29.517 1.00 24.13 387 PHE A O 1
ATOM 2640 N N . GLN A 1 379 ? 28.684 7.958 30.298 1.00 28.41 388 GLN A N 1
ATOM 2641 C CA . GLN A 1 379 ? 29.416 9.146 30.733 1.00 32.39 388 GLN A CA 1
ATOM 2642 C C . GLN A 1 379 ? 29.684 10.073 29.561 1.00 30.69 388 GLN A C 1
ATOM 2643 O O . GLN A 1 379 ? 29.400 11.310 29.631 1.00 32.74 388 GLN A O 1
ATOM 2649 N N . ASN A 1 380 ? 30.193 9.485 28.479 1.00 31.06 389 ASN A N 1
ATOM 2650 C CA . ASN A 1 380 ? 30.377 10.216 27.219 1.00 29.69 389 ASN A CA 1
ATOM 2651 C C . ASN A 1 380 ? 29.115 10.837 26.667 1.00 27.14 389 ASN A C 1
ATOM 2652 O O . ASN A 1 380 ? 29.149 11.936 26.213 1.00 23.64 389 ASN A O 1
ATOM 2657 N N . PHE A 1 381 ? 28.005 10.134 26.699 1.00 25.10 390 PHE A N 1
ATOM 2658 C CA . PHE A 1 381 ? 26.767 10.746 26.239 1.00 25.92 390 PHE A CA 1
ATOM 2659 C C . PHE A 1 381 ? 26.439 11.980 27.089 1.00 24.77 390 PHE A C 1
ATOM 2660 O O . PHE A 1 381 ? 26.026 13.039 26.562 1.00 24.02 390 PHE A O 1
ATOM 2668 N N . VAL A 1 382 ? 26.624 11.882 28.394 1.00 24.87 391 VAL A N 1
ATOM 2669 C CA . VAL A 1 382 ? 26.233 13.004 29.232 1.00 24.03 391 VAL A CA 1
ATOM 2670 C C . VAL A 1 382 ? 27.198 14.187 29.109 1.00 25.13 391 VAL A C 1
ATOM 2671 O O . VAL A 1 382 ? 26.778 15.323 28.833 1.00 21.49 391 VAL A O 1
ATOM 2675 N N . LYS A 1 383 ? 28.497 13.926 29.257 1.00 25.21 392 LYS A N 1
ATOM 2676 C CA . LYS A 1 383 ? 29.474 15.014 29.086 1.00 27.43 392 LYS A CA 1
ATOM 2677 C C . LYS A 1 383 ? 29.533 15.607 27.684 1.00 26.98 392 LYS A C 1
ATOM 2678 O O . LYS A 1 383 ? 29.598 16.821 27.545 1.00 32.11 392 LYS A O 1
ATOM 2684 N N . GLY A 1 384 ? 29.553 14.790 26.636 1.00 24.94 393 GLY A N 1
ATOM 2685 C CA . GLY A 1 384 ? 29.772 15.341 25.309 1.00 24.05 393 GLY A CA 1
ATOM 2686 C C . GLY A 1 384 ? 28.564 15.788 24.520 1.00 28.53 393 GLY A C 1
ATOM 2687 O O . GLY A 1 384 ? 28.713 16.447 23.464 1.00 24.94 393 GLY A O 1
ATOM 2688 N N . PHE A 1 385 ? 27.365 15.408 24.980 1.00 25.13 394 PHE A N 1
ATOM 2689 C CA . PHE A 1 385 ? 26.122 15.714 24.247 1.00 25.62 394 PHE A CA 1
ATOM 2690 C C . PHE A 1 385 ? 25.050 16.352 25.111 1.00 22.41 394 PHE A C 1
ATOM 2691 O O . PHE A 1 385 ? 24.714 17.499 24.902 1.00 25.40 394 PHE A O 1
ATOM 2699 N N . LEU A 1 386 ? 24.585 15.643 26.126 1.00 21.97 395 LEU A N 1
ATOM 2700 C CA . LEU A 1 386 ? 23.406 16.077 26.914 1.00 23.78 395 LEU A CA 1
ATOM 2701 C C . LEU A 1 386 ? 23.661 17.373 27.690 1.00 25.45 395 LEU A C 1
ATOM 2702 O O . LEU A 1 386 ? 22.828 18.309 27.691 1.00 21.74 395 LEU A O 1
ATOM 2707 N N . ALA A 1 387 ? 24.855 17.440 28.284 1.00 22.77 396 ALA A N 1
ATOM 2708 C CA . ALA A 1 387 ? 25.274 18.606 29.049 1.00 23.87 396 ALA A CA 1
ATOM 2709 C C . ALA A 1 387 ? 25.913 19.728 28.286 1.00 28.36 396 ALA A C 1
ATOM 2710 O O . ALA A 1 387 ? 26.531 20.540 28.918 1.00 37.28 396 ALA A O 1
ATOM 2712 N N . THR A 1 388 ? 25.762 19.828 26.973 1.00 29.30 397 THR A N 1
ATOM 2713 C CA . THR A 1 388 ? 26.329 20.942 26.241 1.00 29.38 397 THR A CA 1
ATOM 2714 C C . THR A 1 388 ? 25.206 21.617 25.491 1.00 26.55 397 THR A C 1
ATOM 2715 O O . THR A 1 388 ? 24.076 21.111 25.432 1.00 25.74 397 THR A O 1
ATOM 2719 N N . CYS A 1 389 ? 25.528 22.770 24.917 1.00 27.03 398 CYS A N 1
ATOM 2720 C CA . CYS A 1 389 ? 24.646 23.478 24.009 1.00 29.04 398 CYS A CA 1
ATOM 2721 C C . CYS A 1 389 ? 25.384 24.018 22.777 1.00 31.11 398 CYS A C 1
ATOM 2722 O O . CYS A 1 389 ? 26.318 24.812 22.924 1.00 23.49 398 CYS A O 1
ATOM 2725 N N . ASN A 1 390 ? 24.981 23.603 21.568 1.00 28.02 399 ASN A N 1
ATOM 2726 C CA . ASN A 1 390 ? 25.584 24.176 20.353 1.00 29.75 399 ASN A CA 1
ATOM 2727 C C . ASN A 1 390 ? 25.020 25.593 19.953 1.00 29.74 399 ASN A C 1
ATOM 2728 O O . ASN A 1 390 ? 25.536 26.230 19.028 1.00 28.88 399 ASN A O 1
ATOM 2733 N N . ASN A 1 391 ? 23.953 26.057 20.592 1.00 28.38 400 ASN A N 1
ATOM 2734 C CA . ASN A 1 391 ? 23.383 27.391 20.250 1.00 29.57 400 ASN A CA 1
ATOM 2735 C C . ASN A 1 391 ? 24.400 28.569 20.366 1.00 32.85 400 ASN A C 1
ATOM 2736 O O . ASN A 1 391 ? 25.150 28.657 21.303 1.00 32.69 400 ASN A O 1
ATOM 2741 N N . PRO A 1 392 ? 24.423 29.475 19.401 1.00 36.99 401 PRO A N 1
ATOM 2742 C CA . PRO A 1 392 ? 25.313 30.647 19.631 1.00 42.66 401 PRO A CA 1
ATOM 2743 C C . PRO A 1 392 ? 24.857 31.546 20.818 1.00 45.80 401 PRO A C 1
ATOM 2744 O O . PRO A 1 392 ? 23.706 31.487 21.202 1.00 44.72 401 PRO A O 1
ATOM 2748 N N . SER A 1 393 ? 25.754 32.350 21.393 1.00 43.46 402 SER A N 1
ATOM 2749 C CA . SER A 1 393 ? 25.444 33.089 22.612 1.00 50.58 402 SER A CA 1
ATOM 2750 C C . SER A 1 393 ? 24.394 34.200 22.406 1.00 53.49 402 SER A C 1
ATOM 2751 O O . SER A 1 393 ? 24.105 34.575 21.259 1.00 47.83 402 SER A O 1
ATOM 2754 N N . GLN A 1 401 ? 27.400 35.340 26.928 1.00 59.53 410 GLN A N 1
ATOM 2755 C CA . GLN A 1 401 ? 26.211 34.931 27.676 1.00 62.92 410 GLN A CA 1
ATOM 2756 C C . GLN A 1 401 ? 25.329 33.955 26.868 1.00 63.10 410 GLN A C 1
ATOM 2757 O O . GLN A 1 401 ? 24.902 34.271 25.748 1.00 60.39 410 GLN A O 1
ATOM 2763 N N . GLY A 1 402 ? 25.054 32.776 27.436 1.00 54.60 411 GLY A N 1
ATOM 2764 C CA . GLY A 1 402 ? 24.422 31.692 26.692 1.00 50.87 411 GLY A CA 1
ATOM 2765 C C . GLY A 1 402 ? 23.008 32.009 26.242 1.00 51.32 411 GLY A C 1
ATOM 2766 O O . GLY A 1 402 ? 22.367 32.923 26.773 1.00 63.90 411 GLY A O 1
ATOM 2767 N N . SER A 1 403 ? 22.524 31.268 25.257 1.00 44.27 412 SER A N 1
ATOM 2768 C CA . SER A 1 403 ? 21.113 31.350 24.859 1.00 49.10 412 SER A CA 1
ATOM 2769 C C . SER A 1 403 ? 20.163 31.052 26.070 1.00 43.38 412 SER A C 1
ATOM 2770 O O . SER A 1 403 ? 20.499 30.303 27.008 1.00 45.70 412 SER A O 1
ATOM 2773 N N . ALA A 1 404 ? 18.990 31.666 26.035 1.00 38.97 413 ALA A N 1
ATOM 2774 C CA . ALA A 1 404 ? 17.965 31.464 27.022 1.00 38.72 413 ALA A CA 1
ATOM 2775 C C . ALA A 1 404 ? 17.450 29.997 26.971 1.00 38.81 413 ALA A C 1
ATOM 2776 O O . ALA A 1 404 ? 17.491 29.351 25.914 1.00 35.25 413 ALA A O 1
ATOM 2778 N N . PRO A 1 405 ? 16.945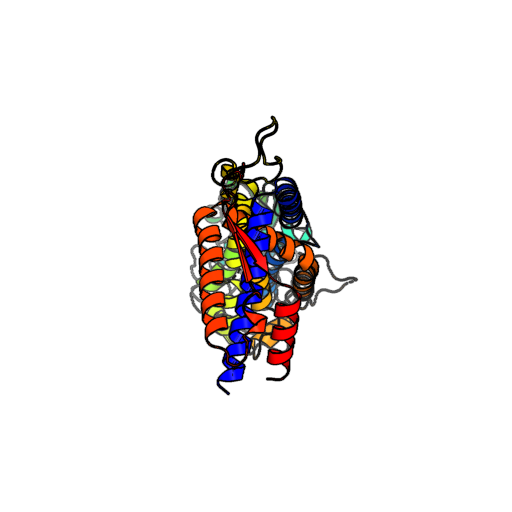 29.490 28.105 1.00 38.58 414 PRO A N 1
ATOM 2779 C CA . PRO A 1 405 ? 16.289 28.207 28.018 1.00 33.75 414 PRO A CA 1
ATOM 2780 C C . PRO A 1 405 ? 15.180 28.204 27.025 1.00 30.40 414 PRO A C 1
ATOM 2781 O O . PRO A 1 405 ? 14.600 29.242 26.692 1.00 30.96 414 PRO A O 1
ATOM 2785 N N . GLY A 1 406 ? 14.838 27.009 26.578 1.00 33.13 415 GLY A N 1
ATOM 2786 C CA . GLY A 1 406 ? 13.769 26.896 25.613 1.00 32.56 415 GLY A CA 1
ATOM 2787 C C . GLY A 1 406 ? 14.085 27.421 24.231 1.00 31.56 415 GLY A C 1
ATOM 2788 O O . GLY A 1 406 ? 13.192 27.612 23.491 1.00 31.84 415 GLY A O 1
ATOM 2789 N N . THR A 1 407 ? 15.337 27.641 23.847 1.00 29.07 416 THR A N 1
ATOM 2790 C CA . THR A 1 407 ? 15.615 28.155 22.485 1.00 28.67 416 THR A CA 1
ATOM 2791 C C . THR A 1 407 ? 16.026 27.063 21.552 1.00 27.54 416 THR A C 1
ATOM 2792 O O . THR A 1 407 ? 16.992 26.296 21.859 1.00 25.07 416 THR A O 1
ATOM 2796 N N . VAL A 1 408 ? 15.392 27.028 20.377 1.00 26.30 417 VAL A N 1
ATOM 2797 C CA . VAL A 1 408 ? 15.744 26.075 19.321 1.00 26.32 417 VAL A CA 1
ATOM 2798 C C . VAL A 1 408 ? 16.347 26.849 18.126 1.00 28.01 417 VAL A C 1
ATOM 2799 O O . VAL A 1 408 ? 15.708 27.728 17.616 1.00 27.26 417 VAL A O 1
ATOM 2803 N N . THR A 1 409 ? 17.580 26.542 17.725 1.00 25.72 418 THR A N 1
ATOM 2804 C CA . THR A 1 409 ? 18.233 27.138 16.554 1.00 25.01 418 THR A CA 1
ATOM 2805 C C . THR A 1 409 ? 18.621 26.029 15.585 1.00 29.21 418 THR A C 1
ATOM 2806 O O . THR A 1 409 ? 18.468 24.784 15.908 1.00 25.54 418 THR A O 1
ATOM 2810 N N . THR A 1 410 ? 19.131 26.442 14.406 1.00 24.64 419 THR A N 1
ATOM 2811 C CA . THR A 1 410 ? 19.555 25.472 13.347 1.00 26.49 419 THR A CA 1
ATOM 2812 C C . THR A 1 410 ? 20.804 24.638 13.807 1.00 27.06 419 THR A C 1
ATOM 2813 O O . THR A 1 410 ? 21.181 23.646 13.177 1.00 27.00 419 THR A O 1
ATOM 2817 N N . GLN A 1 411 ? 21.428 25.052 14.919 1.00 27.88 420 GLN A N 1
ATOM 2818 C CA . GLN A 1 411 ? 22.567 24.338 15.536 1.00 28.17 420 GLN A CA 1
ATOM 2819 C C . GLN A 1 411 ? 22.250 23.458 16.761 1.00 28.27 420 GLN A C 1
ATOM 2820 O O . GLN A 1 411 ? 23.102 22.645 17.144 1.00 26.54 420 GLN A O 1
ATOM 2826 N N . THR A 1 412 ? 21.039 23.582 17.333 1.00 26.74 421 THR A N 1
ATOM 2827 C CA . THR A 1 412 ? 20.681 22.816 18.536 1.00 23.24 421 THR A CA 1
ATOM 2828 C C . THR A 1 412 ? 20.977 21.313 18.416 1.00 23.68 421 THR A C 1
ATOM 2829 O O . THR A 1 412 ? 21.418 20.730 19.364 1.00 22.63 421 THR A O 1
ATOM 2833 N N . PHE A 1 413 ? 20.663 20.707 17.268 1.00 24.46 422 PHE A N 1
ATOM 2834 C CA . PHE A 1 413 ? 20.751 19.267 17.074 1.00 23.50 422 PHE A CA 1
ATOM 2835 C C . PHE A 1 413 ? 22.065 18.662 17.617 1.00 23.21 422 PHE A C 1
ATOM 2836 O O . PHE A 1 413 ? 23.152 19.255 17.449 1.00 26.61 422 PHE A O 1
ATOM 2844 N N . ALA A 1 414 ? 21.925 17.532 18.305 1.00 22.00 423 ALA A N 1
ATOM 2845 C CA . ALA A 1 414 ? 23.024 16.767 18.906 1.00 24.31 423 ALA A CA 1
ATOM 2846 C C . ALA A 1 414 ? 23.545 17.284 20.265 1.00 26.69 423 ALA A C 1
ATOM 2847 O O . ALA A 1 414 ? 24.502 16.684 20.839 1.00 26.55 423 ALA A O 1
ATOM 2849 N N . SER A 1 415 ? 22.979 18.377 20.779 1.00 21.81 424 SER A N 1
ATOM 2850 C CA . SER A 1 415 ? 23.391 18.887 22.067 1.00 22.86 424 SER A CA 1
ATOM 2851 C C . SER A 1 415 ? 22.103 19.130 22.894 1.00 22.02 424 SER A C 1
ATOM 2852 O O . SER A 1 415 ? 21.024 19.380 22.360 1.00 20.81 424 SER A O 1
ATOM 2855 N N . GLY A 1 416 ? 22.218 19.035 24.206 1.00 21.36 425 GLY A N 1
ATOM 2856 C CA . GLY A 1 416 ? 21.010 19.148 25.065 1.00 21.85 425 GLY A CA 1
ATOM 2857 C C . GLY A 1 416 ? 20.315 20.506 25.079 1.00 20.95 425 GLY A C 1
ATOM 2858 O O . GLY A 1 416 ? 19.059 20.591 25.114 1.00 20.92 425 GLY A O 1
ATOM 2859 N N . CYS A 1 417 ? 21.106 21.573 25.093 1.00 21.38 426 CYS A N 1
ATOM 2860 C CA . CYS A 1 417 ? 20.562 22.954 25.133 1.00 23.84 426 CYS A CA 1
ATOM 2861 C C . CYS A 1 417 ? 19.473 23.091 26.146 1.00 23.08 426 CYS A C 1
ATOM 2862 O O . CYS A 1 417 ? 18.384 23.676 25.867 1.00 23.94 426 CYS A O 1
ATOM 2865 N N . ALA A 1 418 ? 19.752 22.561 27.333 1.00 22.76 427 ALA A N 1
ATOM 2866 C CA . ALA A 1 418 ? 18.736 22.564 28.420 1.00 23.38 427 ALA A CA 1
ATOM 2867 C C . ALA A 1 418 ? 19.397 22.795 29.759 1.00 24.22 427 ALA A C 1
ATOM 2868 O O . ALA A 1 418 ? 18.906 22.346 30.815 1.00 24.25 427 ALA A O 1
ATOM 2870 N N . TYR A 1 419 ? 20.523 23.501 29.725 1.00 22.79 428 TYR A N 1
ATOM 2871 C CA . TYR A 1 419 ? 21.253 23.804 30.928 1.00 26.73 428 TYR A CA 1
ATOM 2872 C C . TYR A 1 419 ? 21.533 22.636 31.830 1.00 26.07 428 TYR A C 1
ATOM 2873 O O . TYR A 1 419 ? 21.495 22.804 33.004 1.00 23.68 428 TYR A O 1
ATOM 2882 N N . VAL A 1 420 ? 21.762 21.451 31.256 1.00 22.61 429 VAL A N 1
ATOM 2883 C CA . VAL A 1 420 ? 21.835 20.281 32.045 1.00 22.90 429 VAL A CA 1
ATOM 2884 C C . VAL A 1 420 ? 23.096 20.347 32.935 1.00 23.48 429 VAL A C 1
ATOM 2885 O O . VAL A 1 420 ? 22.980 20.045 34.127 1.00 23.47 429 VAL A O 1
ATOM 2889 N N . GLY A 1 421 ? 24.279 20.662 32.367 1.00 22.67 430 GLY A N 1
ATOM 2890 C CA . GLY A 1 421 ? 25.496 20.747 33.157 1.00 23.29 430 GLY A CA 1
ATOM 2891 C C . GLY A 1 421 ? 25.422 21.708 34.325 1.00 22.46 430 GLY A C 1
ATOM 2892 O O . GLY A 1 421 ? 25.711 21.373 35.467 1.00 22.69 430 GLY A O 1
ATOM 2893 N N . GLN A 1 422 ? 24.882 22.877 34.067 1.00 24.28 431 GLN A N 1
ATOM 2894 C CA . GLN A 1 422 ? 24.715 23.862 35.152 1.00 23.76 431 GLN A CA 1
ATOM 2895 C C . GLN A 1 422 ? 23.690 23.423 36.165 1.00 22.38 431 GLN A C 1
ATOM 2896 O O . GLN A 1 422 ? 23.869 23.711 37.328 1.00 19.81 431 GLN A O 1
ATOM 2902 N N . THR A 1 423 ? 22.612 22.744 35.752 1.00 21.13 432 THR A N 1
ATOM 2903 C CA . THR A 1 423 ? 21.595 22.325 36.728 1.00 19.63 432 THR A CA 1
ATOM 2904 C C . THR A 1 423 ? 22.167 21.200 37.625 1.00 19.83 432 THR A C 1
ATOM 2905 O O . THR A 1 423 ? 21.872 21.137 38.813 1.00 20.79 432 THR A O 1
ATOM 2909 N N . ILE A 1 424 ? 23.004 20.329 37.077 1.00 19.79 433 ILE A N 1
ATOM 2910 C CA . ILE A 1 424 ? 23.707 19.339 37.887 1.00 22.50 433 ILE A CA 1
ATOM 2911 C C . ILE A 1 424 ? 24.551 20.037 38.962 1.00 22.68 433 ILE A C 1
ATOM 2912 O O . ILE A 1 424 ? 24.475 19.698 40.106 1.00 21.72 433 ILE A O 1
ATOM 2917 N N . THR A 1 425 ? 25.275 21.081 38.585 1.00 23.69 434 THR A N 1
ATOM 2918 C CA . THR A 1 425 ? 26.025 21.883 39.542 1.00 21.80 434 THR A CA 1
ATOM 2919 C C . THR A 1 425 ? 25.166 22.567 40.620 1.00 21.77 434 THR A C 1
ATOM 2920 O O . THR A 1 425 ? 25.476 22.485 41.817 1.00 21.98 434 THR A O 1
ATOM 2924 N N . ASN A 1 426 ? 24.148 23.271 40.182 1.00 20.44 435 ASN A N 1
ATOM 2925 C CA . ASN A 1 426 ? 23.222 23.913 41.046 1.00 19.59 435 ASN A CA 1
ATOM 2926 C C . ASN A 1 426 ? 22.499 22.918 41.987 1.00 21.35 435 ASN A C 1
ATOM 2927 O O . ASN A 1 426 ? 22.355 23.226 43.135 1.00 21.43 435 ASN A O 1
ATOM 2932 N N . LEU A 1 427 ? 22.198 21.697 41.549 1.00 19.78 436 LEU A N 1
ATOM 2933 C CA . LEU A 1 427 ? 21.619 20.731 42.436 1.00 22.63 436 LEU A CA 1
ATOM 2934 C C . LEU A 1 427 ? 22.639 20.263 43.492 1.00 24.88 436 LEU A C 1
ATOM 2935 O O . LEU A 1 427 ? 22.349 20.315 44.695 1.00 23.11 436 LEU A O 1
ATOM 2940 N N . LYS A 1 428 ? 23.851 19.919 43.070 1.00 26.25 437 LYS A N 1
ATOM 2941 C CA . LYS A 1 428 ? 24.922 19.636 44.039 1.00 29.57 437 LYS A CA 1
ATOM 2942 C C . LYS A 1 428 ? 25.121 20.719 45.088 1.00 28.49 437 LYS A C 1
ATOM 2943 O O . LYS A 1 428 ? 25.233 20.401 46.267 1.00 25.40 437 LYS A O 1
ATOM 2949 N N . ASN A 1 429 ? 25.225 21.981 44.643 1.00 25.11 438 ASN A N 1
ATOM 2950 C CA . ASN A 1 429 ? 25.508 23.056 45.545 1.00 25.37 438 ASN A CA 1
ATOM 2951 C C . ASN A 1 429 ? 24.308 23.366 46.465 1.00 27.24 438 ASN A C 1
ATOM 2952 O O . ASN A 1 429 ? 24.519 23.727 47.632 1.00 23.76 438 ASN A O 1
ATOM 2957 N N . SER A 1 430 ? 23.075 23.269 45.969 1.00 27.67 439 SER A N 1
ATOM 2958 C CA . SER A 1 430 ? 21.890 23.438 46.853 1.00 23.57 439 SER A CA 1
ATOM 2959 C C . SER A 1 430 ? 21.800 22.361 47.945 1.00 23.73 439 SER A C 1
ATOM 2960 O O . SER A 1 430 ? 21.413 22.646 49.060 1.00 24.60 439 SER A O 1
ATOM 2963 N N . ILE A 1 431 ? 22.201 21.158 47.656 1.00 23.60 440 ILE A N 1
ATOM 2964 C CA . ILE A 1 431 ? 22.196 20.092 48.655 1.00 23.36 440 ILE A CA 1
ATOM 2965 C C . ILE A 1 431 ? 23.290 20.340 49.712 1.00 25.97 440 ILE A C 1
ATOM 2966 O O . ILE A 1 431 ? 23.014 20.307 50.903 1.00 25.73 440 ILE A O 1
ATOM 2971 N N . ALA A 1 432 ? 24.510 20.651 49.282 1.00 25.17 441 ALA A N 1
ATOM 2972 C CA . ALA A 1 432 ? 25.576 20.984 50.226 1.00 23.30 441 ALA A CA 1
ATOM 2973 C C . ALA A 1 432 ? 25.252 22.202 51.087 1.00 26.47 441 ALA A C 1
ATOM 2974 O O . ALA A 1 432 ? 25.467 22.195 52.318 1.00 29.03 441 ALA A O 1
ATOM 2976 N N . HIS A 1 433 ? 24.633 23.221 50.492 1.00 24.61 442 HIS A N 1
ATOM 2977 C CA . HIS A 1 433 ? 24.256 24.369 51.285 1.00 32.17 442 HIS A CA 1
ATOM 2978 C C . HIS A 1 433 ? 22.969 24.148 52.132 1.00 32.66 442 HIS A C 1
ATOM 2979 O O . HIS A 1 433 ? 22.619 25.016 52.928 1.00 29.32 442 HIS A O 1
ATOM 2986 N N . PHE A 1 434 ? 22.303 22.988 52.000 1.00 29.96 443 PHE A N 1
ATOM 2987 C CA . PHE A 1 434 ? 21.069 22.707 52.767 1.00 29.28 443 PHE A CA 1
ATOM 2988 C C . PHE A 1 434 ? 21.409 21.931 54.027 1.00 27.47 443 PHE A C 1
ATOM 2989 O O . PHE A 1 434 ? 20.546 21.350 54.654 1.00 24.82 443 PHE A O 1
ATOM 2997 N N . GLY A 1 435 ? 22.693 21.868 54.374 1.00 26.17 444 GLY A N 1
ATOM 2998 C CA . GLY A 1 435 ? 23.166 21.174 55.553 1.00 25.13 444 GLY A CA 1
ATOM 2999 C C . GLY A 1 435 ? 22.634 21.662 56.885 1.00 24.71 444 GLY A C 1
ATOM 3000 O O . GLY A 1 435 ? 22.405 20.832 57.790 1.00 23.46 444 GLY A O 1
ATOM 3001 N N . THR A 1 436 ? 22.473 22.984 57.007 1.00 23.91 445 THR A N 1
ATOM 3002 C CA . THR A 1 436 ? 21.819 23.625 58.144 1.00 25.00 445 THR A CA 1
ATOM 3003 C C . THR A 1 436 ? 20.435 23.020 58.378 1.00 24.69 445 THR A C 1
ATOM 3004 O O . THR A 1 436 ? 20.126 22.515 59.473 1.00 21.15 445 THR A O 1
ATOM 3008 N N . GLN A 1 437 ? 19.602 23.066 57.341 1.00 22.42 446 GLN A N 1
ATOM 3009 C CA . GLN A 1 437 ? 18.213 22.596 57.457 1.00 21.32 446 GLN A CA 1
ATOM 3010 C C . GLN A 1 437 ? 18.189 21.086 57.600 1.00 22.01 446 GLN A C 1
ATOM 3011 O O . GLN A 1 437 ? 17.380 20.530 58.283 1.00 23.35 446 GLN A O 1
ATOM 3017 N N . GLU A 1 438 ? 19.093 20.402 56.930 1.00 25.21 447 GLU A N 1
ATOM 3018 C CA . GLU A 1 438 ? 19.207 18.968 57.042 1.00 26.75 447 GLU A CA 1
ATOM 3019 C C . GLU A 1 438 ? 19.427 18.515 58.501 1.00 27.45 447 GLU A C 1
ATOM 3020 O O . GLU A 1 438 ? 18.750 17.596 59.014 1.00 24.59 447 GLU A O 1
ATOM 3026 N N . GLN A 1 439 ? 20.311 19.191 59.198 1.00 23.60 448 GLN A N 1
ATOM 3027 C CA . GLN A 1 439 ? 20.451 18.960 60.643 1.00 22.60 448 GLN A CA 1
ATOM 3028 C C . GLN A 1 439 ? 19.171 19.274 61.442 1.00 21.55 448 GLN A C 1
ATOM 3029 O O . GLN A 1 439 ? 18.779 18.508 62.324 1.00 19.88 448 GLN A O 1
ATOM 3035 N N . GLN A 1 440 ? 18.513 20.394 61.131 1.00 20.87 449 GLN A N 1
ATOM 3036 C CA . GLN A 1 440 ? 17.283 20.776 61.808 1.00 20.94 449 GLN A CA 1
ATOM 3037 C C . GLN A 1 440 ? 16.176 19.754 61.580 1.00 22.27 449 GLN A C 1
ATOM 3038 O O . GLN A 1 440 ? 15.432 19.405 62.510 1.00 23.02 449 GLN A O 1
ATOM 3044 N N . ILE A 1 441 ? 16.125 19.207 60.359 1.00 21.63 450 ILE A N 1
ATOM 3045 C CA . ILE A 1 441 ? 15.176 18.164 59.983 1.00 23.84 450 ILE A CA 1
ATOM 3046 C C . ILE A 1 441 ? 15.418 16.895 60.809 1.00 24.17 450 ILE A C 1
ATOM 3047 O O . ILE A 1 441 ? 14.470 16.300 61.315 1.00 24.51 450 ILE A O 1
ATOM 3052 N N . GLN A 1 442 ? 16.659 16.475 60.939 1.00 23.06 451 GLN A N 1
ATOM 3053 C CA . GLN A 1 442 ? 16.975 15.323 61.730 1.00 23.29 451 GLN A CA 1
ATOM 3054 C C . GLN A 1 442 ? 16.639 15.546 63.202 1.00 24.42 451 GLN A C 1
ATOM 3055 O O . GLN A 1 442 ? 16.130 14.622 63.886 1.00 24.11 451 GLN A O 1
ATOM 3061 N N . GLN A 1 443 ? 16.927 16.746 63.713 1.00 24.68 452 GLN A N 1
ATOM 3062 C CA . GLN A 1 443 ? 16.601 17.063 65.125 1.00 25.08 452 GLN A CA 1
ATOM 3063 C C . GLN A 1 443 ? 15.101 16.925 65.335 1.00 22.63 452 GLN A C 1
ATOM 3064 O O . GLN A 1 443 ? 14.672 16.302 66.318 1.00 21.57 452 GLN A O 1
ATOM 3070 N N . ALA A 1 444 ? 14.332 17.435 64.398 1.00 20.44 453 ALA A N 1
ATOM 3071 C CA . ALA A 1 444 ? 12.831 17.343 64.522 1.00 20.22 453 ALA A CA 1
ATOM 3072 C C . ALA A 1 444 ? 12.316 15.921 64.407 1.00 20.69 453 ALA A C 1
ATOM 3073 O O . ALA A 1 444 ? 11.439 15.466 65.112 1.00 21.72 453 ALA A O 1
ATOM 3075 N N . GLU A 1 445 ? 12.892 15.164 63.517 1.00 24.30 454 GLU A N 1
ATOM 3076 C CA . GLU A 1 445 ? 12.568 13.758 63.425 1.00 22.99 454 GLU A CA 1
ATOM 3077 C C . GLU A 1 445 ? 12.794 12.996 64.749 1.00 24.33 454 GLU A C 1
ATOM 3078 O O . GLU A 1 445 ? 11.896 12.263 65.227 1.00 23.90 454 GLU A O 1
ATOM 3084 N N . ASN A 1 446 ? 13.983 13.157 65.328 1.00 22.53 455 ASN A N 1
ATOM 3085 C CA . ASN A 1 446 ? 14.358 12.498 66.578 1.00 24.20 455 ASN A CA 1
ATOM 3086 C C . ASN A 1 446 ? 13.490 12.879 67.744 1.00 23.12 455 ASN A C 1
ATOM 3087 O O . ASN A 1 446 ? 13.048 12.010 68.499 1.00 21.86 455 ASN A O 1
ATOM 3092 N N . ILE A 1 447 ? 13.176 14.163 67.847 1.00 20.68 456 ILE A N 1
ATOM 3093 C CA . ILE A 1 447 ? 12.324 14.639 68.869 1.00 21.32 456 ILE A CA 1
ATOM 3094 C C . ILE A 1 447 ? 10.877 14.248 68.697 1.00 21.73 456 ILE A C 1
ATOM 3095 O O . ILE A 1 447 ? 10.248 13.810 69.687 1.00 22.71 456 ILE A O 1
ATOM 3100 N N . ALA A 1 448 ? 10.338 14.344 67.473 1.00 22.05 457 ALA A N 1
ATOM 3101 C CA . ALA A 1 448 ? 8.968 13.883 67.287 1.00 25.46 457 ALA A CA 1
ATOM 3102 C C . ALA A 1 448 ? 8.824 12.356 67.482 1.00 23.53 457 ALA A C 1
ATOM 3103 O O . ALA A 1 448 ? 7.824 11.868 68.048 1.00 24.39 457 ALA A O 1
ATOM 3105 N N . ASP A 1 449 ? 9.796 11.622 66.994 1.00 22.67 458 ASP A N 1
ATOM 3106 C CA . ASP A 1 449 ? 9.873 10.172 67.267 1.00 23.49 458 ASP A CA 1
ATOM 3107 C C . ASP A 1 449 ? 9.852 9.847 68.747 1.00 21.26 458 ASP A C 1
ATOM 3108 O O . ASP A 1 449 ? 9.059 8.995 69.199 1.00 26.01 458 ASP A O 1
ATOM 3113 N N . THR A 1 450 ? 10.650 10.553 69.520 1.00 20.27 459 THR A N 1
ATOM 3114 C CA . THR A 1 450 ? 10.684 10.333 70.937 1.00 22.86 459 THR A CA 1
ATOM 3115 C C . THR A 1 450 ? 9.316 10.618 71.595 1.00 25.00 459 THR A C 1
ATOM 3116 O O . THR A 1 450 ? 8.860 9.868 72.431 1.00 22.36 459 THR A O 1
ATOM 3120 N N . LEU A 1 451 ? 8.709 11.729 71.221 1.00 24.76 460 LEU A N 1
ATOM 3121 C CA . LEU A 1 451 ? 7.380 12.093 71.731 1.00 23.32 460 LEU A CA 1
ATOM 3122 C C . LEU A 1 451 ? 6.306 11.078 71.408 1.00 24.31 460 LEU A C 1
ATOM 3123 O O . LEU A 1 451 ? 5.571 10.657 72.323 1.00 25.49 460 LEU A O 1
ATOM 3128 N N . VAL A 1 452 ? 6.227 10.680 70.144 1.00 25.76 461 VAL A N 1
ATOM 3129 C CA . VAL A 1 452 ? 5.265 9.668 69.689 1.00 24.06 461 VAL A CA 1
ATOM 3130 C C . VAL A 1 452 ? 5.417 8.373 70.464 1.00 27.00 461 VAL A C 1
ATOM 3131 O O . VAL A 1 452 ? 4.426 7.737 70.779 1.00 26.83 461 VAL A O 1
ATOM 3135 N N . ASN A 1 453 ? 6.658 8.007 70.803 1.00 26.15 462 ASN A N 1
ATOM 3136 C CA . ASN A 1 453 ? 6.990 6.710 71.432 1.00 23.15 462 ASN A CA 1
ATOM 3137 C C . ASN A 1 453 ? 7.632 6.955 72.804 1.00 23.34 462 ASN A C 1
ATOM 3138 O O . ASN A 1 453 ? 8.533 6.248 73.179 1.00 26.17 462 ASN A O 1
ATOM 3143 N N . PHE A 1 454 ? 7.134 7.909 73.598 1.00 23.54 463 PHE A N 1
ATOM 3144 C CA . PHE A 1 454 ? 7.880 8.391 74.757 1.00 25.20 463 PHE A CA 1
ATOM 3145 C C . PHE A 1 454 ? 8.122 7.281 75.770 1.00 28.16 463 PHE A C 1
ATOM 3146 O O . PHE A 1 454 ? 9.218 7.141 76.268 1.00 22.42 463 PHE A O 1
ATOM 3154 N N . LYS A 1 455 ? 7.078 6.488 76.069 1.00 26.11 464 LYS A N 1
ATOM 3155 C CA . LYS A 1 455 ? 7.252 5.423 77.068 1.00 28.98 464 LYS A CA 1
ATOM 3156 C C . LYS A 1 455 ? 8.355 4.436 76.640 1.00 26.15 464 LYS A C 1
ATOM 3157 O O . LYS A 1 455 ? 9.200 4.047 77.411 1.00 23.26 464 LYS A O 1
ATOM 3163 N N . SER A 1 456 ? 8.287 4.034 75.381 1.00 24.40 465 SER A N 1
ATOM 3164 C CA . SER A 1 456 ? 9.211 3.104 74.836 1.00 25.66 465 SER A CA 1
ATOM 3165 C C . SER A 1 456 ? 10.645 3.692 74.757 1.00 23.11 465 SER A C 1
ATOM 3166 O O . SER A 1 456 ? 11.594 2.996 75.068 1.00 23.77 465 SER A O 1
ATOM 3169 N N . ARG A 1 457 ? 10.815 4.975 74.407 1.00 22.73 466 ARG A N 1
ATOM 3170 C CA . ARG A 1 457 ? 12.152 5.535 74.310 1.00 22.09 466 ARG A CA 1
ATOM 3171 C C . ARG A 1 457 ? 12.728 5.757 75.703 1.00 24.45 466 ARG A C 1
ATOM 3172 O O . ARG A 1 457 ? 13.935 5.610 75.938 1.00 20.71 466 ARG A O 1
ATOM 3180 N N . TYR A 1 458 ? 11.877 6.073 76.663 1.00 25.31 467 TYR A N 1
ATOM 3181 C CA . TYR A 1 458 ? 12.332 6.247 78.039 1.00 25.00 467 TYR A CA 1
ATOM 3182 C C . TYR A 1 458 ? 12.758 4.908 78.618 1.00 26.82 467 TYR A C 1
ATOM 3183 O O . TYR A 1 458 ? 13.793 4.747 79.295 1.00 24.74 467 TYR A O 1
ATOM 3192 N N . SER A 1 459 ? 11.952 3.905 78.327 1.00 25.09 468 SER A N 1
ATOM 3193 C CA . SER A 1 459 ? 12.365 2.566 78.689 1.00 25.55 468 SER A CA 1
ATOM 3194 C C . SER A 1 459 ? 13.750 2.088 78.033 1.00 26.39 468 SER A C 1
ATOM 3195 O O . SER A 1 459 ? 14.580 1.449 78.697 1.00 24.39 468 SER A O 1
ATOM 3198 N N . GLU A 1 460 ? 14.005 2.443 76.757 1.00 23.61 469 GLU A N 1
ATOM 3199 C CA . GLU A 1 460 ? 15.239 2.148 76.121 1.00 22.81 469 GLU A CA 1
ATOM 3200 C C . GLU A 1 460 ? 16.423 2.848 76.813 1.00 23.32 469 GLU A C 1
ATOM 3201 O O . GLU A 1 460 ? 17.526 2.290 76.889 1.00 22.30 469 GLU A O 1
ATOM 3207 N N . LEU A 1 461 ? 16.206 4.054 77.317 1.00 21.44 470 LEU A N 1
ATOM 3208 C CA . LEU A 1 461 ? 17.242 4.750 78.047 1.00 23.29 470 LEU A CA 1
ATOM 3209 C C . LEU A 1 461 ? 17.645 3.948 79.288 1.00 24.56 470 LEU A C 1
ATOM 3210 O O . LEU A 1 461 ? 18.792 3.721 79.478 1.00 23.53 470 LEU A O 1
ATOM 3215 N N . GLY A 1 462 ? 16.661 3.481 80.078 1.00 23.45 471 GLY A N 1
ATOM 3216 C CA . GLY A 1 462 ? 16.930 2.548 81.153 1.00 24.37 471 GLY A CA 1
ATOM 3217 C C . GLY A 1 462 ? 17.619 1.228 80.784 1.00 21.13 471 GLY A C 1
ATOM 3218 O O . GLY A 1 462 ? 18.453 0.684 81.526 1.00 20.02 471 GLY A O 1
ATOM 3219 N N . ASN A 1 463 ? 17.229 0.669 79.664 1.00 23.00 472 ASN A N 1
ATOM 3220 C CA . ASN A 1 463 ? 17.865 -0.580 79.179 1.00 22.73 472 ASN A CA 1
ATOM 3221 C C . ASN A 1 463 ? 19.296 -0.368 78.717 1.00 23.47 472 ASN A C 1
ATOM 3222 O O . ASN A 1 463 ? 20.118 -1.319 78.742 1.00 24.00 472 ASN A O 1
ATOM 3227 N N . THR A 1 464 ? 19.566 0.813 78.179 1.00 23.03 473 THR A N 1
ATOM 3228 C CA . THR A 1 464 ? 20.960 1.200 77.826 1.00 25.89 473 THR A CA 1
ATOM 3229 C C . THR A 1 464 ? 21.822 1.409 79.072 1.00 25.46 473 THR A C 1
ATOM 3230 O O . THR A 1 464 ? 22.982 0.957 79.116 1.00 28.05 473 THR A O 1
ATOM 3234 N N . TYR A 1 465 ? 21.246 2.029 80.092 1.00 24.61 474 TYR A N 1
ATOM 3235 C CA . TYR A 1 465 ? 21.839 2.043 81.457 1.00 28.01 474 TYR A CA 1
ATOM 3236 C C . TYR A 1 465 ? 22.172 0.643 81.988 1.00 25.43 474 TYR A C 1
ATOM 3237 O O . TYR A 1 465 ? 23.253 0.440 82.509 1.00 25.86 474 TYR A O 1
ATOM 3246 N N . ASN A 1 466 ? 21.229 -0.290 81.895 1.00 24.97 475 ASN A N 1
ATOM 3247 C CA . ASN A 1 466 ? 21.475 -1.679 82.359 1.00 25.61 475 ASN A CA 1
ATOM 3248 C C . ASN A 1 466 ? 22.592 -2.334 81.568 1.00 25.30 475 ASN A C 1
ATOM 3249 O O . ASN A 1 466 ? 23.454 -3.043 82.109 1.00 25.35 475 ASN A O 1
ATOM 3254 N N . SER A 1 467 ? 22.608 -2.127 80.268 1.00 26.87 476 SER A N 1
ATOM 3255 C CA . SER A 1 467 ? 23.662 -2.751 79.468 1.00 26.29 476 SER A CA 1
ATOM 3256 C C . SER A 1 467 ? 25.065 -2.190 79.860 1.00 28.97 476 SER A C 1
ATOM 3257 O O . SER A 1 467 ? 26.052 -2.913 79.970 1.00 25.54 476 SER A O 1
ATOM 3260 N N . ILE A 1 468 ? 25.122 -0.901 80.113 1.00 28.89 477 ILE A N 1
ATOM 3261 C CA . ILE A 1 468 ? 26.358 -0.212 80.524 1.00 31.51 477 ILE A CA 1
ATOM 3262 C C . ILE A 1 468 ? 26.861 -0.738 81.903 1.00 31.16 477 ILE A C 1
ATOM 3263 O O . ILE A 1 468 ? 28.045 -1.029 82.090 1.00 29.89 477 ILE A O 1
ATOM 3268 N N . THR A 1 469 ? 25.947 -0.776 82.844 1.00 29.17 478 THR A N 1
ATOM 3269 C CA . THR A 1 469 ? 26.160 -1.337 84.168 1.00 38.13 478 THR A CA 1
ATOM 3270 C C . THR A 1 469 ? 26.714 -2.757 84.105 1.00 38.40 478 THR A C 1
ATOM 3271 O O . THR A 1 469 ? 27.627 -3.102 84.850 1.00 36.96 478 THR A O 1
ATOM 3275 N N . THR A 1 470 ? 26.194 -3.551 83.182 1.00 36.40 479 THR A N 1
ATOM 3276 C CA . THR A 1 470 ? 26.747 -4.855 82.940 1.00 35.16 479 THR A CA 1
ATOM 3277 C C . THR A 1 470 ? 28.136 -4.774 82.340 1.00 32.62 479 THR A C 1
ATOM 3278 O O . THR A 1 470 ? 29.048 -5.411 82.837 1.00 36.74 479 THR A O 1
ATOM 3282 N N . ALA A 1 471 ? 28.328 -4.012 81.279 1.00 33.65 480 ALA A N 1
ATOM 3283 C CA . ALA A 1 471 ? 29.649 -3.941 80.663 1.00 34.43 480 ALA A CA 1
ATOM 3284 C C . ALA A 1 471 ? 30.720 -3.460 81.686 1.00 38.66 480 ALA A C 1
ATOM 3285 O O . ALA A 1 471 ? 31.863 -3.932 81.659 1.00 43.85 480 ALA A O 1
ATOM 3287 N N . LEU A 1 472 ? 30.343 -2.557 82.591 1.00 36.71 481 LEU A N 1
ATOM 3288 C CA . LEU A 1 472 ? 31.297 -1.994 83.588 1.00 39.41 481 LEU A CA 1
ATOM 3289 C C . LEU A 1 472 ? 31.714 -3.063 84.632 1.00 40.35 481 LEU A C 1
ATOM 3290 O O . LEU A 1 472 ? 32.852 -3.103 85.069 1.00 41.13 481 LEU A O 1
ATOM 3295 N N . SER A 1 473 ? 30.790 -3.911 85.036 1.00 39.17 482 SER A N 1
ATOM 3296 C CA . SER A 1 473 ? 31.136 -5.005 85.924 1.00 41.27 482 SER A CA 1
ATOM 3297 C C . SER A 1 473 ? 32.069 -6.018 85.254 1.00 39.10 482 SER A C 1
ATOM 3298 O O . SER A 1 473 ? 32.745 -6.721 85.963 1.00 51.14 482 SER A O 1
ATOM 3301 N N . ASN A 1 474 ? 32.130 -6.099 83.930 1.00 36.90 483 ASN A N 1
ATOM 3302 C CA . ASN A 1 474 ? 33.014 -7.060 83.210 1.00 42.51 483 ASN A CA 1
ATOM 3303 C C . ASN A 1 474 ? 34.306 -6.447 82.604 1.00 49.23 483 ASN A C 1
ATOM 3304 O O . ASN A 1 474 ? 34.845 -6.938 81.630 1.00 49.68 483 ASN A O 1
ATOM 3309 N N . ILE A 1 475 ? 34.780 -5.345 83.154 1.00 53.07 484 ILE A N 1
ATOM 3310 C CA . ILE A 1 475 ? 36.108 -4.819 82.790 1.00 57.60 484 ILE A CA 1
ATOM 3311 C C . ILE A 1 475 ? 36.953 -4.917 84.077 1.00 50.38 484 ILE A C 1
ATOM 3312 O O . ILE A 1 475 ? 36.474 -4.599 85.160 1.00 44.75 484 ILE A O 1
ATOM 3317 N N . PRO A 1 476 ? 38.183 -5.437 83.982 1.00 62.73 485 PRO A N 1
ATOM 3318 C CA . PRO A 1 476 ? 38.943 -5.723 85.210 1.00 58.85 485 PRO A CA 1
ATOM 3319 C C . PRO A 1 476 ? 39.492 -4.455 85.822 1.00 62.23 485 PRO A C 1
ATOM 3320 O O . PRO A 1 476 ? 39.654 -3.470 85.109 1.00 58.65 485 PRO A O 1
ATOM 3324 N N . ASN A 1 477 ? 39.787 -4.487 87.120 1.00 67.10 486 ASN A N 1
ATOM 3325 C CA . ASN A 1 477 ? 40.422 -3.354 87.835 1.00 72.95 486 ASN A CA 1
ATOM 3326 C C . ASN A 1 477 ? 39.763 -2.033 87.528 1.00 72.07 486 ASN A C 1
ATOM 3327 O O . ASN A 1 477 ? 40.442 -1.008 87.393 1.00 68.28 486 ASN A O 1
ATOM 3332 N N . ALA A 1 478 ? 38.446 -2.052 87.365 1.00 69.96 487 ALA A N 1
ATOM 3333 C CA . ALA A 1 478 ? 37.749 -0.868 86.933 1.00 63.34 487 ALA A CA 1
ATOM 3334 C C . ALA A 1 478 ? 36.860 -0.458 88.064 1.00 61.23 487 ALA A C 1
ATOM 3335 O O . ALA A 1 478 ? 35.778 0.063 87.842 1.00 62.29 487 ALA A O 1
ATOM 3337 N N . GLN A 1 479 ? 37.349 -0.654 89.288 1.00 58.74 488 GLN A N 1
ATOM 3338 C CA . GLN A 1 479 ? 36.557 -0.446 90.496 1.00 60.94 488 GLN A CA 1
ATOM 3339 C C . GLN A 1 479 ? 36.091 1.018 90.622 1.00 54.10 488 GLN A C 1
ATOM 3340 O O . GLN A 1 479 ? 34.977 1.309 91.108 1.00 49.89 488 GLN A O 1
ATOM 3346 N N . SER A 1 480 ? 36.952 1.930 90.176 1.00 51.00 489 SER A N 1
ATOM 3347 C CA . SER A 1 480 ? 36.681 3.359 90.287 1.00 55.47 489 SER A CA 1
ATOM 3348 C C . SER A 1 480 ? 35.774 3.892 89.173 1.00 53.18 489 SER A C 1
ATOM 3349 O O . SER A 1 480 ? 35.297 4.996 89.288 1.00 58.89 489 SER A O 1
ATOM 3352 N N . LEU A 1 481 ? 35.562 3.124 88.098 1.00 61.06 490 LEU A N 1
ATOM 3353 C CA . LEU A 1 481 ? 34.691 3.540 86.979 1.00 53.52 490 LEU A CA 1
ATOM 3354 C C . LEU A 1 481 ? 33.241 3.088 87.089 1.00 50.31 490 LEU A C 1
ATOM 3355 O O . LEU A 1 481 ? 32.485 3.316 86.158 1.00 51.49 490 LEU A O 1
ATOM 3360 N N . GLN A 1 482 ? 32.846 2.485 88.217 1.00 48.32 491 GLN A N 1
ATOM 3361 C CA . GLN A 1 482 ? 31.496 1.903 88.367 1.00 49.28 491 GLN A CA 1
ATOM 3362 C C . GLN A 1 482 ? 30.386 2.991 88.546 1.00 47.43 491 GLN A C 1
ATOM 3363 O O . GLN A 1 482 ? 29.205 2.741 88.376 1.00 51.93 491 GLN A O 1
ATOM 3369 N N . ASN A 1 483 ? 30.794 4.208 88.852 1.00 45.37 492 ASN A N 1
ATOM 3370 C CA . ASN A 1 483 ? 29.921 5.362 88.920 1.00 43.32 492 ASN A CA 1
ATOM 3371 C C . ASN A 1 483 ? 29.691 6.059 87.534 1.00 42.44 492 ASN A C 1
ATOM 3372 O O . ASN A 1 483 ? 28.953 7.057 87.453 1.00 43.31 492 ASN A O 1
ATOM 3377 N N . ALA A 1 484 ? 30.327 5.573 86.467 1.00 36.59 493 ALA A N 1
ATOM 3378 C CA . ALA A 1 484 ? 30.193 6.209 85.143 1.00 39.12 493 ALA A CA 1
ATOM 3379 C C . ALA A 1 484 ? 28.739 6.583 84.788 1.00 39.84 493 ALA A C 1
ATOM 3380 O O . ALA A 1 484 ? 28.483 7.665 84.261 1.00 38.55 493 ALA A O 1
ATOM 3382 N N . VAL A 1 485 ? 27.792 5.706 85.102 1.00 35.83 494 VAL A N 1
ATOM 3383 C CA . VAL A 1 485 ? 26.395 6.115 85.084 1.00 34.85 494 VAL A CA 1
ATOM 3384 C C . VAL A 1 485 ? 25.773 5.933 86.443 1.00 33.95 494 VAL A C 1
ATOM 3385 O O . VAL A 1 485 ? 26.175 5.082 87.215 1.00 34.30 494 VAL A O 1
ATOM 3389 N N . SER A 1 486 ? 24.760 6.733 86.720 1.00 32.38 495 SER A N 1
ATOM 3390 C CA . SER A 1 486 ? 23.934 6.516 87.872 1.00 33.01 495 SER A CA 1
ATOM 3391 C C . SER A 1 486 ? 22.502 6.989 87.616 1.00 33.56 495 SER A C 1
ATOM 3392 O O . SER A 1 486 ? 22.223 7.622 86.602 1.00 31.71 495 SER A O 1
ATOM 3395 N N . LYS A 1 487 ? 21.599 6.694 88.550 1.00 29.54 496 LYS A N 1
ATOM 3396 C CA . LYS A 1 487 ? 20.247 7.160 88.412 1.00 35.00 496 LYS A CA 1
ATOM 3397 C C . LYS A 1 487 ? 19.654 7.411 89.775 1.00 34.11 496 LYS A C 1
ATOM 3398 O O . LYS A 1 487 ? 20.244 7.007 90.796 1.00 37.97 496 LYS A O 1
ATOM 3404 N N . LYS A 1 488 ? 18.527 8.115 89.814 1.00 35.83 497 LYS A N 1
ATOM 3405 C CA . LYS A 1 488 ? 17.830 8.447 91.095 1.00 39.36 497 LYS A CA 1
ATOM 3406 C C . LYS A 1 488 ? 16.363 8.465 90.786 1.00 39.86 497 LYS A C 1
ATOM 3407 O O . LYS A 1 488 ? 15.919 8.907 89.688 1.00 37.69 497 LYS A O 1
ATOM 3413 N N . ASN A 1 489 ? 15.598 7.996 91.751 1.00 35.13 498 ASN A N 1
ATOM 3414 C CA . ASN A 1 489 ? 14.171 8.028 91.653 1.00 42.10 498 ASN A CA 1
ATOM 3415 C C . ASN A 1 489 ? 13.669 9.425 92.004 1.00 40.13 498 ASN A C 1
ATOM 3416 O O . ASN A 1 489 ? 14.156 10.031 92.910 1.00 40.47 498 ASN A O 1
ATOM 3421 N N . ASN A 1 490 ? 12.662 9.915 91.299 1.00 39.71 499 ASN A N 1
ATOM 3422 C CA . ASN A 1 490 ? 12.006 11.175 91.644 1.00 38.51 499 ASN A CA 1
ATOM 3423 C C . ASN A 1 490 ? 10.508 10.975 91.515 1.00 38.12 499 ASN A C 1
ATOM 3424 O O . ASN A 1 490 ? 9.921 11.216 90.426 1.00 40.04 499 ASN A O 1
ATOM 3429 N N . PRO A 1 491 ? 9.863 10.592 92.629 1.00 37.66 500 PRO A N 1
ATOM 3430 C CA . PRO A 1 491 ? 8.414 10.312 92.542 1.00 41.50 500 PRO A CA 1
ATOM 3431 C C . PRO A 1 491 ? 7.526 11.550 92.319 1.00 39.34 500 PRO A C 1
ATOM 3432 O O . PRO A 1 491 ? 6.356 11.386 92.020 1.00 36.88 500 PRO A O 1
ATOM 3436 N N . TYR A 1 492 ? 8.101 12.745 92.463 1.00 38.71 501 TYR A N 1
ATOM 3437 C CA . TYR A 1 492 ? 7.368 14.013 92.413 1.00 40.40 501 TYR A CA 1
ATOM 3438 C C . TYR A 1 492 ? 7.318 14.638 91.019 1.00 42.44 501 TYR A C 1
ATOM 3439 O O . TYR A 1 492 ? 6.740 15.730 90.872 1.00 40.71 501 TYR A O 1
ATOM 3448 N N . SER A 1 493 ? 7.915 13.992 90.003 1.00 37.96 502 SER A N 1
ATOM 3449 C CA . SER A 1 493 ? 8.023 14.654 88.712 1.00 38.02 502 SER A CA 1
ATOM 3450 C C . SER A 1 493 ? 6.616 15.066 88.217 1.00 36.65 502 SER A C 1
ATOM 3451 O O . SER A 1 493 ? 5.752 14.227 88.056 1.00 38.06 502 SER A O 1
ATOM 3454 N N . PRO A 1 494 ? 6.415 16.351 87.906 1.00 43.62 503 PRO A N 1
ATOM 3455 C CA . PRO A 1 494 ? 5.113 16.775 87.315 1.00 43.39 503 PRO A CA 1
ATOM 3456 C C . PRO A 1 494 ? 4.842 16.272 85.878 1.00 45.71 503 PRO A C 1
ATOM 3457 O O . PRO A 1 494 ? 3.739 16.437 85.361 1.00 45.54 503 PRO A O 1
ATOM 3461 N N . GLN A 1 495 ? 5.833 15.598 85.299 1.00 39.51 504 GLN A N 1
ATOM 3462 C CA . GLN A 1 495 ? 5.865 15.159 83.934 1.00 39.48 504 GLN A CA 1
ATOM 3463 C C . GLN A 1 495 ? 5.872 13.670 83.785 1.00 39.76 504 GLN A C 1
ATOM 3464 O O . GLN A 1 495 ? 6.030 13.175 82.648 1.00 39.94 504 GLN A O 1
ATOM 3470 N N . GLY A 1 496 ? 5.750 12.933 84.894 1.00 39.44 505 GLY A N 1
ATOM 3471 C CA . GLY A 1 496 ? 5.732 11.445 84.846 1.00 37.73 505 GLY A CA 1
ATOM 3472 C C . GLY A 1 496 ? 7.078 10.771 84.606 1.00 40.64 505 GLY A C 1
ATOM 3473 O O . GLY A 1 496 ? 7.152 9.559 84.322 1.00 42.94 505 GLY A O 1
ATOM 3474 N N . ILE A 1 497 ? 8.148 11.554 84.769 1.00 41.42 506 ILE A N 1
ATOM 3475 C CA . ILE A 1 497 ? 9.519 11.137 84.519 1.00 42.74 506 ILE A CA 1
ATOM 3476 C C . ILE A 1 497 ? 10.142 10.814 85.875 1.00 41.81 506 ILE A C 1
ATOM 3477 O O . ILE A 1 497 ? 10.721 11.671 86.560 1.00 41.08 506 ILE A O 1
ATOM 3482 N N . ASP A 1 498 ? 9.979 9.566 86.270 1.00 37.97 507 ASP A N 1
ATOM 3483 C CA . ASP A 1 498 ? 10.193 9.187 87.641 1.00 40.60 507 ASP A CA 1
ATOM 3484 C C . ASP A 1 498 ? 11.640 8.740 87.886 1.00 36.57 507 ASP A C 1
ATOM 3485 O O . ASP A 1 498 ? 12.002 8.494 89.021 1.00 35.82 507 ASP A O 1
ATOM 3490 N N . THR A 1 499 ? 12.471 8.674 86.849 1.00 30.43 508 THR A N 1
ATOM 3491 C CA . THR A 1 499 ? 13.877 8.344 87.006 1.00 33.09 508 THR A CA 1
ATOM 3492 C C . THR A 1 499 ? 14.776 9.311 86.272 1.00 33.29 508 THR A C 1
ATOM 3493 O O . THR A 1 499 ? 14.615 9.500 85.080 1.00 33.96 508 THR A O 1
ATOM 3497 N N . ASN A 1 500 ? 15.732 9.890 87.001 1.00 31.18 509 ASN A N 1
ATOM 3498 C CA . ASN A 1 500 ? 16.742 10.785 86.458 1.00 31.38 509 ASN A CA 1
ATOM 3499 C C . ASN A 1 500 ? 17.999 10.019 86.214 1.00 31.19 509 ASN A C 1
ATOM 3500 O O . ASN A 1 500 ? 18.451 9.287 87.106 1.00 33.55 509 ASN A O 1
ATOM 3505 N N . TYR A 1 501 ? 18.582 10.173 85.023 1.00 31.45 510 TYR A N 1
ATOM 3506 C CA . TYR A 1 501 ? 19.745 9.392 84.630 1.00 30.69 510 TYR A CA 1
ATOM 3507 C C . TYR A 1 501 ? 20.911 10.353 84.510 1.00 31.68 510 TYR A C 1
ATOM 3508 O O . TYR A 1 501 ? 20.743 11.475 84.055 1.00 27.62 510 TYR A O 1
ATOM 3517 N N . TYR A 1 502 ? 22.093 9.877 84.865 1.00 30.06 511 TYR A N 1
ATOM 3518 C CA . TYR A 1 502 ? 23.283 10.725 85.006 1.00 30.98 511 TYR A CA 1
ATOM 3519 C C . TYR A 1 502 ? 24.471 10.035 84.405 1.00 32.91 511 TYR A C 1
ATOM 3520 O O . TYR A 1 502 ? 24.510 8.805 84.361 1.00 34.62 511 TYR A O 1
ATOM 3529 N N . LEU A 1 503 ? 25.426 10.836 83.921 1.00 33.75 512 LEU A N 1
ATOM 3530 C CA . LEU A 1 503 ? 26.711 10.376 83.407 1.00 36.20 512 LEU A CA 1
ATOM 3531 C C . LEU A 1 503 ? 27.813 11.066 84.196 1.00 37.99 512 LEU A C 1
ATOM 3532 O O . LEU A 1 503 ? 27.882 12.294 84.189 1.00 35.83 512 LEU A O 1
ATOM 3537 N N . ASN A 1 504 ? 28.675 10.311 84.869 1.00 40.78 513 ASN A N 1
ATOM 3538 C CA . ASN A 1 504 ? 29.835 10.922 85.549 1.00 42.89 513 ASN A CA 1
ATOM 3539 C C . ASN A 1 504 ? 30.923 11.297 84.520 1.00 40.28 513 ASN A C 1
ATOM 3540 O O . ASN A 1 504 ? 31.572 10.419 83.919 1.00 38.23 513 ASN A O 1
ATOM 3545 N N . GLN A 1 505 ? 31.164 12.603 84.366 1.00 37.49 514 GLN A N 1
ATOM 3546 C CA . GLN A 1 505 ? 32.121 13.094 83.363 1.00 39.97 514 GLN A CA 1
ATOM 3547 C C . GLN A 1 505 ? 33.606 12.612 83.568 1.00 40.90 514 GLN A C 1
ATOM 3548 O O . GLN A 1 505 ? 34.264 12.169 82.608 1.00 36.37 514 GLN A O 1
ATOM 3554 N N . ASN A 1 506 ? 34.114 12.612 84.807 1.00 47.64 515 ASN A N 1
ATOM 3555 C CA . ASN A 1 506 ? 35.495 12.084 85.034 1.00 47.77 515 ASN A CA 1
ATOM 3556 C C . ASN A 1 506 ? 35.665 10.627 84.619 1.00 45.61 515 ASN A C 1
ATOM 3557 O O . ASN A 1 506 ? 36.585 10.312 83.833 1.00 51.52 515 ASN A O 1
ATOM 3562 N N . SER A 1 507 ? 34.754 9.759 85.075 1.00 40.63 516 SER A N 1
ATOM 3563 C CA . SER A 1 507 ? 34.777 8.343 84.669 1.00 39.30 516 SER A CA 1
ATOM 3564 C C . SER A 1 507 ? 34.667 8.162 83.173 1.00 37.50 516 SER A C 1
ATOM 3565 O O . SER A 1 507 ? 35.418 7.392 82.574 1.00 43.08 516 SER A O 1
ATOM 3568 N N . TYR A 1 508 ? 33.780 8.937 82.541 1.00 42.15 517 TYR A N 1
ATOM 3569 C CA . TYR A 1 508 ? 33.639 8.953 81.093 1.00 37.36 517 TYR A CA 1
ATOM 3570 C C . TYR A 1 508 ? 34.923 9.357 80.351 1.00 41.65 517 TYR A C 1
ATOM 3571 O O . TYR A 1 508 ? 35.301 8.765 79.327 1.00 39.49 517 TYR A O 1
ATOM 3580 N N . ASN A 1 509 ? 35.563 10.419 80.821 1.00 45.59 518 ASN A N 1
ATOM 3581 C CA . ASN A 1 509 ? 36.796 10.888 80.161 1.00 48.46 518 ASN A CA 1
ATOM 3582 C C . ASN A 1 509 ? 37.901 9.852 80.287 1.00 44.90 518 ASN A C 1
ATOM 3583 O O . ASN A 1 509 ? 38.576 9.568 79.306 1.00 40.72 518 ASN A O 1
ATOM 3588 N N . GLN A 1 510 ? 38.024 9.267 81.471 1.00 44.29 519 GLN A N 1
ATOM 3589 C CA . GLN A 1 510 ? 38.972 8.161 81.693 1.00 51.34 519 GLN A CA 1
ATOM 3590 C C . GLN A 1 510 ? 38.704 7.032 80.703 1.00 54.00 519 GLN A C 1
ATOM 3591 O O . GLN A 1 510 ? 39.643 6.541 80.068 1.00 54.61 519 GLN A O 1
ATOM 3597 N N . ILE A 1 511 ? 37.425 6.650 80.551 1.00 50.46 520 ILE A N 1
ATOM 3598 C CA . ILE A 1 511 ? 37.048 5.521 79.654 1.00 50.67 520 ILE A CA 1
ATOM 3599 C C . ILE A 1 511 ? 37.364 5.842 78.200 1.00 48.50 520 ILE A C 1
ATOM 3600 O O . ILE A 1 511 ? 37.715 4.948 77.404 1.00 48.86 520 ILE A O 1
ATOM 3605 N N . GLN A 1 512 ? 37.167 7.106 77.839 1.00 54.18 521 GLN A N 1
ATOM 3606 C CA . GLN A 1 512 ? 37.483 7.574 76.480 1.00 55.55 521 GLN A CA 1
ATOM 3607 C C . GLN A 1 512 ? 39.007 7.470 76.210 1.00 52.41 521 GLN A C 1
ATOM 3608 O O . GLN A 1 512 ? 39.417 7.165 75.114 1.00 44.23 521 GLN A O 1
ATOM 3614 N N . THR A 1 513 ? 39.831 7.712 77.220 1.00 52.51 522 THR A N 1
ATOM 3615 C CA . THR A 1 513 ? 41.292 7.643 77.038 1.00 61.19 522 THR A CA 1
ATOM 3616 C C . THR A 1 513 ? 41.769 6.198 76.827 1.00 58.26 522 THR A C 1
ATOM 3617 O O . THR A 1 513 ? 42.408 5.869 75.813 1.00 58.90 522 THR A O 1
ATOM 3621 N N . ILE A 1 514 ? 41.433 5.351 77.795 1.00 56.61 523 ILE A N 1
ATOM 3622 C CA . ILE A 1 514 ? 41.768 3.924 77.739 1.00 51.92 523 ILE A CA 1
ATOM 3623 C C . ILE A 1 514 ? 41.476 3.372 76.335 1.00 58.67 523 ILE A C 1
ATOM 3624 O O . ILE A 1 514 ? 42.342 2.769 75.694 1.00 57.70 523 ILE A O 1
ATOM 3629 N N . ASN A 1 515 ? 40.256 3.618 75.864 1.00 57.33 524 ASN A N 1
ATOM 3630 C CA . ASN A 1 515 ? 39.817 3.162 74.548 1.00 58.90 524 ASN A CA 1
ATOM 3631 C C . ASN A 1 515 ? 40.680 3.707 73.371 1.00 63.33 524 ASN A C 1
ATOM 3632 O O . ASN A 1 515 ? 40.966 2.980 72.420 1.00 55.47 524 ASN A O 1
ATOM 3637 N N . GLN A 1 516 ? 41.063 4.987 73.424 1.00 71.53 525 GLN A N 1
ATOM 3638 C CA . GLN A 1 516 ? 41.939 5.563 72.395 1.00 71.53 525 GLN A CA 1
ATOM 3639 C C . GLN A 1 516 ? 43.272 4.805 72.373 1.00 74.09 525 GLN A C 1
ATOM 3640 O O . GLN A 1 516 ? 43.730 4.422 71.301 1.00 74.41 525 GLN A O 1
ATOM 3646 N N . GLU A 1 517 ? 43.838 4.526 73.552 1.00 72.90 526 GLU A N 1
ATOM 3647 C CA . GLU A 1 517 ? 45.119 3.772 73.670 1.00 78.52 526 GLU A CA 1
ATOM 3648 C C . GLU A 1 517 ? 45.094 2.316 73.168 1.00 80.09 526 GLU A C 1
ATOM 3649 O O . GLU A 1 517 ? 46.127 1.790 72.733 1.00 81.97 526 GLU A O 1
ATOM 3655 N N . LEU A 1 518 ? 43.899 1.723 73.182 1.00 76.49 527 LEU A N 1
ATOM 3656 C CA . LEU A 1 518 ? 43.574 0.455 72.543 1.00 71.91 527 LEU A CA 1
ATOM 3657 C C . LEU A 1 518 ? 43.752 -0.608 73.631 1.00 74.80 527 LEU A C 1
ATOM 3658 O O . LEU A 1 518 ? 43.168 -0.500 74.726 1.00 63.74 527 LEU A O 1
#

Solvent-accessible surface area: 22637 Å² total

B-factor: mean 34.01, std 13.42, range [17.4, 99.18]

Organism: Helicobacter pylori (strain J99 / ATCC 700824) (NCBI:txid85963)

Sequence (482 aa):
QDLSDRYESLNNLLNRYSTLNTLIKLSADPSAINAVRENLGASAKNLIGDKANSPAYQAVLLAINAAVGFWNVVGYVTQCGGNANGQKSISSKTIFNNEPGYRSTSITCSLNGHSPGYYGPSIENFKKLNEAYQILQTALKRGLPALKENNGKVNVTYTYTCSGDGNNNCSSQVTGVNNQKDGTKTKIQTIDGKSVTTTISSKVVDSRADGNTTGVSYTEITNKLEGVPDSAQALLAQASTLINTINNACPYFHAPKFSTTTGKICGAFSEEISAIQKITDAQELVNQTSVINEHEQTTPVGNNNGKPFNPFTDASFAQGLANASAQAKLNLAEQVGQAINPERLSGTFQNFVKGFLATCNNPSQGSAPGTVTTQTFASGCAYVGQTITNLKNSIAHFGTQEQQIQQAENIADTLVNFKSRYSELGNTYNSITTALSNIPNAQSLQNAVSKKNNPYSPQGIDTNYYLNQNSYNQIQTINQEL

Nearest PDB structures (foldseek):
  4zh0-assembly1_A  TM=1.002E+00  e=1.329E-77  Helicobacter pylori
  4zh7-assembly1_A  TM=9.971E-01  e=1.005E-73  Helicobacter pylori
  7zqt-assembly2_E  TM=9.532E-01  e=3.592E-52  Helicobacter pylori
  5f7l-assembly1_A  TM=9.692E-01  e=7.133E-46  Helicobacter pylori
  5f7l-assembly2_C  TM=9.676E-01  e=1.184E-45  Helicobacter pylori

Radius of gyration: 31.19 Å; Cα contacts (8 Å, |Δi|>4): 935; chains: 1; bounding box: 60×44×99 Å

Foldseek 3Di:
DVLLVLLVVLLVLLVVLVVLQVLLVLLQDLVSLLVLLVLLQVVLCVQQPDALQHLLNLLLLLLLLLLLLVQLAAVQFFAAAAAPPQAADAFKWKKWACGFYQLHSIHIHTDHDDGAFAAAHYPVLVVLLSVLNQVSLQLQLVDAHGQNPFQDFDKTKTKMKIFDPPHCCQPCVNQVFPHQQWTKDWDFDAQPNDTKIKIKIKHKAQLPDPPNPPSHIMMMIMIMITGQTRHSLRSLVSSVSNLVSLLRSQTWGADVPQPDGTTTCCPSCVLSSVLSNLSVLSNLLSVLSVLLVVQRSPDRFDDPPPARRALQPRQPSLVSLSNLVSSLSLVSSVSSLQSQPLVNDDDSSSSLRVVASQDAQDDDVHDRGSDHGSRSYSHSSSNNVVSSVSSVVSSVVCVVSNVSSVSSNSSSVCSVCVVVSLVVSVVSVVVSLVSQVPNPPSVVLNVQKDKDAQPPDSHPNGMNIDGDPVSSVVSVVVNVVD

InterPro domains:
  IPR002718 Outer membrane protein, Helicobacter [PF01856] (571-744)
  IPR002718 Outer membrane protein, Helicobacter [PR01776] (560-581)
  IPR002718 Outer membrane protein, Helicobacter [PR01776] (586-606)
  IPR002718 Outer membrane protein, Helicobacter [PR01776] (607-628)
  IPR002718 Outer membrane protein, Helicobacter [PR01776] (704-725)
  IPR040838 SabA, N-terminal extracellular adhesion domain [PF18304] (46-373)